Protein AF-0000000068498039 (afdb_homodimer)

pLDDT: mean 85.66, std 13.14, range [35.88, 98.31]

Sequence (578 aa):
MKKQFNKAYLYITPAIIGTLLFIVYPIIKTISLSFKSGSLLSSTFENVGLNNYTELLKNPEFIQTITNTAIYTFFMVTISISLAIVLAVWLNKNSIIHNLTQSIIFTPHVISLVSVAVLWLWIMEPQYGFLNWILSTLHLPTSKWLSSESSALMSLILIGIWKTLGYNILIVLSGLKSIPNYIYEASKLDNANKITNFFKVTLPLLSPTIFFLMITTTTASFQVFDEISIMTQGGPVGSTNMLSYYIYESGFIYYDIGQASAASMFLLAIVMIATYANFRLLSKKVHYQMKKQFNKAYLYITPAIIGTLLFIVYPIIKTISLSFKSGSLLSSTFENVGLNNYTELLKNPEFIQTITNTAIYTFFMVTISISLAIVLAVWLNKNSIIHNLTQSIIFTPHVISLVSVAVLWLWIMEPQYGFLNWILSTLHLPTSKWLSSESSALMSLILIGIWKTLGYNILIVLSGLKSIPNYIYEASKLDNANKITNFFKVTLPLLSPTIFFLMITTTTASFQVFDEISIMTQGGPVGSTNMLSYYIYESGFIYYDIGQASAASMFLLAIVMIATYANFRLLSKKVHYQ

InterPro domains:
  IPR000515 ABC transporter type 1, transmembrane domain MetI-like [PF00528] (81-284)
  IPR000515 ABC transporter type 1, transmembrane domain MetI-like [PS50928] (66-278)
  IPR000515 ABC transporter type 1, transmembrane domain MetI-like [cd06261] (66-270)
  IPR035906 MetI-like superfamily [G3DSA:1.10.3720.10] (47-287)
  IPR035906 MetI-like superfamily [SSF161098] (50-275)
  IPR051393 ABC transporter permease component [PTHR30193] (5-288)

Solvent-accessible surface area (backbone atoms only — not comparable to full-atom values): 29446 Å² total; per-residue (Å²): 133,78,77,68,78,57,65,66,53,63,67,42,40,61,57,47,47,49,49,44,53,69,51,48,44,54,52,51,48,41,56,54,38,18,27,23,40,38,32,84,83,45,93,60,69,46,79,48,51,64,48,41,51,54,51,44,76,69,30,66,68,50,52,45,14,51,50,38,30,50,54,46,27,52,50,42,40,53,49,32,50,52,50,14,48,57,50,19,64,68,42,68,50,97,43,71,68,35,51,52,49,54,56,58,48,32,46,48,52,62,45,39,65,55,51,48,44,60,44,48,53,49,34,42,28,56,87,80,8,56,54,35,51,52,28,48,75,70,70,39,83,67,55,47,31,56,75,24,56,87,35,17,42,57,43,51,40,50,53,50,33,57,33,44,30,24,55,46,19,52,51,42,37,54,40,55,67,68,51,62,65,65,60,55,52,54,42,51,72,68,68,50,50,73,67,53,42,37,68,70,44,51,50,60,72,31,41,65,52,52,46,51,48,51,44,55,44,41,51,50,42,58,40,49,37,64,67,34,64,72,69,42,64,18,26,40,93,50,42,38,21,26,53,36,46,49,28,38,42,28,39,70,69,66,32,31,35,9,51,17,30,29,48,39,51,51,50,41,52,50,46,51,52,52,43,49,50,52,46,62,68,40,54,69,62,57,65,74,107,130,79,77,68,79,58,66,66,54,65,68,42,42,60,58,48,47,49,48,43,54,69,49,48,46,53,52,51,47,42,55,54,39,17,26,23,40,37,33,82,84,44,92,59,71,46,80,48,52,64,47,41,52,53,51,44,75,68,30,67,69,50,52,45,12,51,49,38,30,50,52,47,26,52,50,42,41,53,48,32,49,51,51,12,51,57,51,19,64,68,41,69,50,98,45,71,69,35,51,52,49,55,54,58,47,32,46,47,53,64,44,37,66,55,52,47,43,61,44,48,54,49,35,42,28,56,86,81,8,56,54,34,51,53,28,48,75,69,71,40,82,66,56,48,30,57,74,24,58,87,34,17,41,58,43,51,41,51,52,51,34,57,34,44,30,25,54,46,19,50,51,42,36,54,39,56,67,66,51,60,63,66,60,56,53,54,40,50,71,68,67,52,50,72,67,55,41,37,67,69,45,52,50,59,72,30,42,64,51,51,46,51,49,51,43,53,44,42,51,49,43,58,40,48,38,64,67,36,64,73,70,41,64,20,25,38,94,50,42,38,21,25,53,36,44,51,28,38,41,28,38,74,69,67,30,31,34,10,54,15,28,28,49,38,51,51,51,41,50,50,45,49,51,52,43,50,49,52,47,61,66,40,54,69,60,56,65,75,108

Nearest PDB structures (foldseek):
  4jbw-assembly1_F  TM=8.824E-01  e=4.831E-11  Escherichia coli K-12
  2r6g-assembly1_F  TM=8.670E-01  e=1.132E-10  Escherichia coli K-12
  3puz-assembly1_F  TM=8.740E-01  e=1.482E-10  Escherichia coli K-12
  3puy-assembly1_F  TM=8.734E-01  e=1.482E-10  Escherichia coli K-12
  4jbw-assembly2_H  TM=8.534E-01  e=2.655E-10  Escherichia coli K-12

Structure (mmCIF, N/CA/C/O backbone):
data_AF-0000000068498039-model_v1
#
loop_
_entity.id
_entity.type
_entity.pdbx_description
1 polymer 'ABC-type transport system, sugar-family permease'
#
loop_
_atom_site.group_PDB
_atom_site.id
_atom_site.type_symbol
_atom_site.label_atom_id
_atom_site.label_alt_id
_atom_site.label_comp_id
_atom_site.label_asym_id
_atom_site.label_entity_id
_atom_site.label_seq_id
_atom_site.pdbx_PDB_ins_code
_atom_site.Cartn_x
_atom_site.Cartn_y
_atom_site.Cartn_z
_atom_site.occupancy
_atom_site.B_iso_or_equiv
_atom_site.auth_seq_id
_atom_site.auth_comp_id
_atom_site.auth_asym_id
_atom_site.auth_atom_id
_atom_site.pdbx_PDB_model_num
ATOM 1 N N . MET A 1 1 ? 29.156 41.594 -14.031 1 36.22 1 MET A N 1
ATOM 2 C CA . MET A 1 1 ? 28.531 40.844 -12.953 1 36.22 1 MET A CA 1
ATOM 3 C C . MET A 1 1 ? 28.453 39.344 -13.289 1 36.22 1 MET A C 1
ATOM 5 O O . MET A 1 1 ? 27.672 38.938 -14.148 1 36.22 1 MET A O 1
ATOM 9 N N . LYS A 1 2 ? 29.609 38.656 -13.312 1 39 2 LYS A N 1
ATOM 10 C CA . LYS A 1 2 ? 29.906 37.312 -13.75 1 39 2 LYS A CA 1
ATOM 11 C C . LYS A 1 2 ? 28.953 36.281 -13.109 1 39 2 LYS A C 1
ATOM 13 O O . LYS A 1 2 ? 28.875 36.188 -11.883 1 39 2 LYS A O 1
ATOM 18 N N . LYS A 1 3 ? 27.922 36.031 -13.688 1 42.59 3 LYS A N 1
ATOM 19 C CA . LYS A 1 3 ? 26.844 35.125 -13.266 1 42.59 3 LYS A CA 1
ATOM 20 C C . LYS A 1 3 ? 27.406 33.844 -12.672 1 42.59 3 LYS A C 1
ATOM 22 O O . LYS A 1 3 ? 28.078 33.094 -13.359 1 42.59 3 LYS A O 1
ATOM 27 N N . GLN A 1 4 ? 28.031 33.906 -11.406 1 42.03 4 GLN A N 1
ATOM 28 C CA . GLN A 1 4 ? 28.547 32.812 -10.609 1 42.03 4 GLN A CA 1
ATOM 29 C C . GLN A 1 4 ? 27.734 31.531 -10.828 1 42.03 4 GLN A C 1
ATOM 31 O O . GLN A 1 4 ? 26.516 31.531 -10.641 1 42.03 4 GLN A O 1
ATOM 36 N N . PHE A 1 5 ? 27.953 30.891 -11.828 1 45.91 5 PHE A N 1
ATOM 37 C CA . PHE A 1 5 ? 27.562 29.484 -11.977 1 45.91 5 PHE A CA 1
ATOM 38 C C . PHE A 1 5 ? 27.328 28.844 -10.609 1 45.91 5 PHE A C 1
ATOM 40 O O . PHE A 1 5 ? 28.266 28.65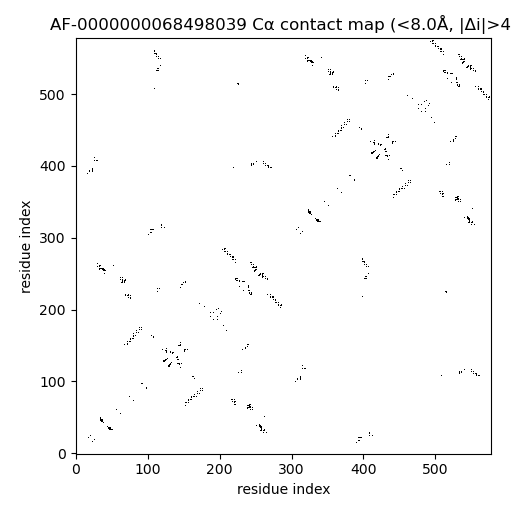6 -9.836 1 45.91 5 PHE A O 1
ATOM 47 N N . ASN A 1 6 ? 26.266 29.234 -9.797 1 49.06 6 ASN A N 1
ATOM 48 C CA . ASN A 1 6 ? 25.906 28.922 -8.422 1 49.06 6 ASN A CA 1
ATOM 49 C C . ASN A 1 6 ? 26.156 27.438 -8.102 1 49.06 6 ASN A C 1
ATOM 51 O O . ASN A 1 6 ? 25.672 26.562 -8.805 1 49.06 6 ASN A O 1
ATOM 55 N N . LYS A 1 7 ? 27.266 27.016 -7.527 1 52.88 7 LYS A N 1
ATOM 56 C CA . LYS A 1 7 ? 27.688 25.766 -6.902 1 52.88 7 LYS A CA 1
ATOM 57 C C . LYS A 1 7 ? 26.5 24.953 -6.41 1 52.88 7 LYS A C 1
ATOM 59 O O . LYS A 1 7 ? 26.609 23.75 -6.188 1 52.88 7 LYS A O 1
ATOM 64 N N . ALA A 1 8 ? 25.5 25.641 -6.172 1 53.41 8 ALA A N 1
ATOM 65 C CA . ALA A 1 8 ? 24.281 24.984 -5.727 1 53.41 8 ALA A CA 1
ATOM 66 C C . ALA A 1 8 ? 23.781 23.969 -6.766 1 53.41 8 ALA A C 1
ATOM 68 O O . ALA A 1 8 ? 23.281 22.906 -6.418 1 53.41 8 ALA A O 1
ATOM 69 N N . TYR A 1 9 ? 24.062 24.328 -8.062 1 55.19 9 TYR A N 1
ATOM 70 C CA . TYR A 1 9 ? 23.609 23.438 -9.125 1 55.19 9 TYR A CA 1
ATOM 71 C C . TYR A 1 9 ? 24.484 22.188 -9.211 1 55.19 9 TYR A C 1
ATOM 73 O O . TYR A 1 9 ? 24 21.125 -9.609 1 55.19 9 TYR A O 1
ATOM 81 N N . LEU A 1 10 ? 25.703 22.328 -8.938 1 56.12 10 LEU A N 1
ATOM 82 C CA . LEU A 1 10 ? 26.578 21.156 -8.969 1 56.12 10 LEU A CA 1
ATOM 83 C C . LEU A 1 10 ? 26.125 20.109 -7.941 1 56.12 10 LEU A C 1
ATOM 85 O O . LEU A 1 10 ? 26.25 18.906 -8.172 1 56.12 10 LEU A O 1
ATOM 89 N N . TYR A 1 11 ? 25.719 20.625 -6.77 1 55.56 11 TYR A N 1
ATOM 90 C CA . TYR A 1 11 ? 25.25 19.703 -5.742 1 55.56 11 TYR A CA 1
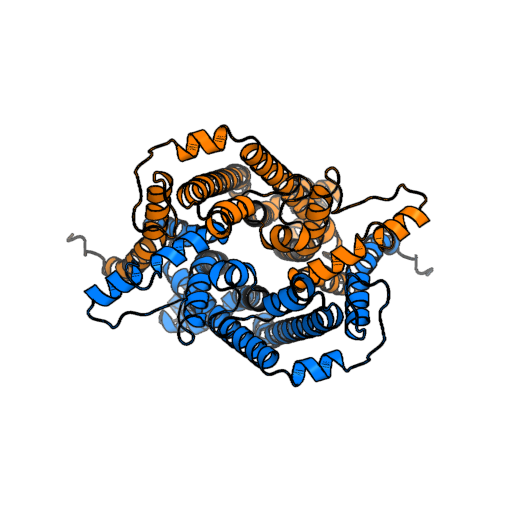ATOM 91 C C . TYR A 1 11 ? 23.922 19.062 -6.141 1 55.56 11 TYR A C 1
ATOM 93 O O . TYR A 1 11 ? 23.594 17.969 -5.695 1 55.56 11 TYR A O 1
ATOM 101 N N . ILE A 1 12 ? 23.328 19.734 -7.066 1 59.53 12 ILE A N 1
ATOM 102 C CA . ILE A 1 12 ? 21.984 19.328 -7.445 1 59.53 12 ILE A CA 1
ATOM 103 C C . ILE A 1 12 ? 22.062 18.25 -8.539 1 59.53 12 ILE A C 1
ATOM 105 O O . ILE A 1 12 ? 21.188 17.391 -8.625 1 59.53 12 ILE A O 1
ATOM 109 N N . THR A 1 13 ? 23.172 18.219 -9.25 1 60.16 13 THR A N 1
ATOM 110 C CA . THR A 1 13 ? 23.281 17.453 -10.477 1 60.16 13 THR A CA 1
ATOM 111 C C . THR A 1 13 ? 23.281 15.953 -10.172 1 60.16 13 THR A C 1
ATOM 113 O O . THR A 1 13 ? 22.562 15.18 -10.82 1 60.16 13 THR A O 1
ATOM 116 N N . PRO A 1 14 ? 24.031 15.578 -9.211 1 59.03 14 PRO A N 1
ATOM 117 C CA . PRO A 1 14 ? 24.016 14.133 -8.992 1 59.03 14 PRO A CA 1
ATOM 118 C C . PRO A 1 14 ? 22.641 13.609 -8.602 1 59.03 14 PRO A C 1
ATOM 120 O O . PRO A 1 14 ? 22.234 12.523 -9.031 1 59.03 14 PRO A O 1
ATOM 123 N N . ALA A 1 15 ? 22.047 14.445 -7.824 1 60.75 15 ALA A N 1
ATOM 124 C CA . ALA A 1 15 ? 20.719 14.023 -7.379 1 60.75 15 ALA A CA 1
ATOM 125 C C . ALA A 1 15 ? 19.734 14.008 -8.547 1 60.75 15 ALA A C 1
ATOM 127 O O . ALA A 1 15 ? 18.922 13.086 -8.672 1 60.75 15 ALA A O 1
ATOM 128 N N . ILE A 1 16 ? 19.906 14.938 -9.375 1 64.19 16 ILE A N 1
ATOM 129 C CA . ILE A 1 16 ? 19.031 15.047 -10.523 1 64.19 16 ILE A CA 1
ATOM 130 C C . ILE A 1 16 ? 19.328 13.922 -11.516 1 64.19 16 ILE A C 1
ATOM 132 O O . ILE A 1 16 ? 18.422 13.305 -12.062 1 64.19 16 ILE A O 1
ATOM 136 N N . ILE A 1 17 ? 20.578 13.672 -11.672 1 64.12 17 ILE A N 1
ATOM 137 C CA . ILE A 1 17 ? 20.969 12.617 -12.594 1 64.12 17 ILE A CA 1
ATOM 138 C C . ILE A 1 17 ? 20.5 11.266 -12.078 1 64.12 17 ILE A C 1
ATOM 140 O O . ILE A 1 17 ? 19.984 10.445 -12.852 1 64.12 17 ILE A O 1
ATOM 144 N N . GLY A 1 18 ? 20.734 11.148 -10.805 1 62.75 18 GLY A N 1
ATOM 145 C CA . GLY A 1 18 ? 20.281 9.898 -10.211 1 62.75 18 GLY A CA 1
ATOM 146 C C . GLY A 1 18 ? 18.781 9.688 -10.344 1 62.75 18 GLY A C 1
ATOM 147 O O . GLY A 1 18 ? 18.328 8.602 -10.719 1 62.75 18 GLY A O 1
ATOM 148 N N . THR A 1 19 ? 18.188 10.773 -10.109 1 63.47 19 THR A N 1
ATOM 149 C CA . THR A 1 19 ? 16.734 10.703 -10.203 1 63.47 19 THR A CA 1
ATOM 150 C C . THR A 1 19 ? 16.297 10.445 -11.641 1 63.47 19 THR A C 1
ATOM 152 O O . THR A 1 19 ? 15.461 9.578 -11.898 1 63.47 19 THR A O 1
ATOM 155 N N . LEU A 1 20 ? 16.891 11.141 -12.562 1 65.38 20 LEU A N 1
ATOM 156 C CA . LEU A 1 20 ? 16.516 11.016 -13.969 1 65.38 20 LEU A CA 1
ATOM 157 C C . LEU A 1 20 ? 16.875 9.641 -14.508 1 65.38 20 LEU A C 1
ATOM 159 O O . LEU A 1 20 ? 16.078 9.016 -15.211 1 65.38 20 LEU A O 1
ATOM 163 N N . LEU A 1 21 ? 18.016 9.195 -14.125 1 66.81 21 LEU A N 1
ATOM 164 C CA . LEU A 1 21 ? 18.516 7.938 -14.68 1 66.81 21 LEU A CA 1
ATOM 165 C C . LEU A 1 21 ? 17.719 6.754 -14.125 1 66.81 21 LEU A C 1
ATOM 167 O O . LEU A 1 21 ? 17.344 5.844 -14.867 1 66.81 21 LEU A O 1
ATOM 171 N N . PHE A 1 22 ? 17.438 6.898 -12.922 1 68.31 22 PHE A N 1
ATOM 172 C CA . PHE A 1 22 ? 16.875 5.707 -12.289 1 68.31 22 PHE A CA 1
ATOM 173 C C . PHE A 1 22 ? 15.359 5.738 -12.32 1 68.31 22 PHE A C 1
ATOM 175 O O . PHE A 1 22 ? 14.711 4.707 -12.133 1 68.31 22 PHE A O 1
ATOM 182 N N . ILE A 1 23 ? 14.859 6.871 -12.664 1 72.31 23 ILE A N 1
ATOM 183 C CA . ILE A 1 23 ? 13.406 6.957 -12.703 1 72.31 23 ILE A CA 1
ATOM 184 C C . ILE A 1 23 ? 12.938 7.059 -14.148 1 72.31 23 ILE A C 1
ATOM 186 O O . ILE A 1 23 ? 12.102 6.266 -14.594 1 72.31 23 ILE A O 1
ATOM 190 N N . VAL A 1 24 ? 13.617 7.906 -14.93 1 72.56 24 VAL A N 1
ATOM 191 C CA . VAL A 1 24 ? 13.133 8.234 -16.266 1 72.56 24 VAL A CA 1
ATOM 192 C C . VAL A 1 24 ? 13.516 7.125 -17.234 1 72.56 24 VAL A C 1
ATOM 194 O O . VAL A 1 24 ? 12.695 6.711 -18.062 1 72.56 24 VAL A O 1
ATOM 197 N N . TYR A 1 25 ? 14.625 6.582 -17.094 1 74.44 25 TYR A N 1
ATOM 198 C CA . TYR A 1 25 ? 15.109 5.609 -18.062 1 74.44 25 TYR A CA 1
ATOM 199 C C . TYR A 1 25 ? 14.266 4.344 -18.031 1 74.44 25 TYR A C 1
ATOM 201 O O . TYR A 1 25 ? 13.82 3.871 -19.094 1 74.44 25 TYR A O 1
ATOM 209 N N . PRO A 1 26 ? 14.039 3.824 -16.859 1 71.31 26 PRO A N 1
ATOM 210 C CA . PRO A 1 26 ? 13.203 2.621 -16.828 1 71.31 26 PRO A CA 1
ATOM 211 C C . PRO A 1 26 ? 11.82 2.848 -17.453 1 71.31 26 PRO A C 1
ATOM 213 O O . PRO A 1 26 ? 11.289 1.96 -18.109 1 71.31 26 PRO A O 1
ATOM 216 N N . ILE A 1 27 ? 11.336 3.967 -17.25 1 74.5 27 ILE A N 1
ATOM 217 C CA . ILE A 1 27 ? 10.016 4.297 -17.766 1 74.5 27 ILE A CA 1
ATOM 218 C C . ILE A 1 27 ? 10.07 4.391 -19.297 1 74.5 27 ILE A C 1
ATOM 220 O O . ILE A 1 27 ? 9.195 3.867 -19.984 1 74.5 27 ILE A O 1
ATOM 224 N N . ILE A 1 28 ? 11.109 4.957 -19.766 1 77.38 28 ILE A N 1
ATOM 225 C CA . ILE A 1 28 ? 11.289 5.098 -21.219 1 77.38 28 ILE A CA 1
ATOM 226 C C . ILE A 1 28 ? 11.43 3.717 -21.859 1 77.38 28 ILE A C 1
ATOM 228 O O . ILE A 1 28 ? 10.883 3.469 -22.922 1 77.38 28 ILE A O 1
ATOM 232 N N . LYS A 1 29 ? 12.086 2.875 -21.219 1 75.62 29 LYS A N 1
ATOM 233 C CA . LYS A 1 29 ? 12.266 1.528 -21.75 1 75.62 29 LYS A CA 1
ATOM 234 C C . LYS A 1 29 ? 10.938 0.773 -21.797 1 75.62 29 LYS A C 1
ATOM 236 O O . LYS A 1 29 ? 10.672 0.042 -22.766 1 75.62 29 LYS A O 1
ATOM 241 N N . THR A 1 30 ? 10.234 0.922 -20.766 1 75.62 30 THR A N 1
ATOM 242 C CA . THR A 1 30 ? 8.914 0.29 -20.781 1 75.62 30 THR A CA 1
ATOM 243 C C . THR A 1 30 ? 8.062 0.833 -21.922 1 75.62 30 THR A C 1
ATOM 245 O O . THR A 1 30 ? 7.332 0.082 -22.578 1 75.62 30 THR A O 1
ATOM 248 N N . ILE A 1 31 ? 8.18 2.062 -22.109 1 78.75 31 ILE A N 1
ATOM 249 C CA . ILE A 1 31 ? 7.492 2.67 -23.25 1 78.75 31 ILE A CA 1
ATOM 250 C C . ILE A 1 31 ? 7.977 2.035 -24.547 1 78.75 31 ILE A C 1
ATOM 252 O O . ILE A 1 31 ? 7.172 1.671 -25.406 1 78.75 31 ILE A O 1
ATOM 256 N N . SER A 1 32 ? 9.234 1.836 -24.641 1 80.12 32 SER A N 1
ATOM 257 C CA . SER A 1 32 ? 9.812 1.237 -25.844 1 80.12 32 SER A CA 1
ATOM 258 C C . SER A 1 32 ? 9.344 -0.202 -26.031 1 80.12 32 SER A C 1
ATOM 260 O O . SER A 1 32 ? 9.023 -0.622 -27.141 1 80.12 32 SER A O 1
ATOM 262 N N . LEU A 1 33 ? 9.266 -0.946 -24.969 1 78.62 33 LEU A N 1
ATOM 263 C CA . LEU A 1 33 ? 8.859 -2.346 -25.016 1 78.62 33 LEU A CA 1
ATOM 264 C C . LEU A 1 33 ? 7.383 -2.467 -25.391 1 78.62 33 LEU A C 1
ATOM 266 O O . LEU A 1 33 ? 6.965 -3.469 -25.969 1 78.62 33 LEU A O 1
ATOM 270 N N . SER A 1 34 ? 6.633 -1.474 -25.062 1 82.25 34 SER A N 1
ATOM 271 C CA . SER A 1 34 ? 5.203 -1.493 -25.375 1 82.25 34 SER A CA 1
ATOM 272 C C . SER A 1 34 ? 4.961 -1.476 -26.875 1 82.25 34 SER A C 1
ATOM 274 O O . SER A 1 34 ? 3.875 -1.826 -27.344 1 82.25 34 SER A O 1
ATOM 276 N N . PHE A 1 35 ? 5.984 -1.104 -27.547 1 84.81 35 PHE A N 1
ATOM 277 C CA . PHE A 1 35 ? 5.867 -1.068 -29 1 84.81 35 PHE A CA 1
ATOM 278 C C . PHE A 1 35 ? 6.52 -2.297 -29.625 1 84.81 35 PHE A C 1
ATOM 280 O O . PHE A 1 35 ? 6.652 -2.381 -30.859 1 84.81 35 PHE A O 1
ATOM 287 N N . LYS A 1 36 ? 6.934 -3.184 -28.781 1 79.94 36 LYS A N 1
ATOM 288 C CA . LYS A 1 36 ? 7.609 -4.387 -29.266 1 79.94 36 LYS A CA 1
ATOM 289 C C . LYS A 1 36 ? 6.824 -5.641 -28.891 1 79.94 36 LYS A C 1
ATOM 291 O O . LYS A 1 36 ? 5.926 -5.59 -28.047 1 79.94 36 LYS A O 1
ATOM 296 N N . SER A 1 37 ? 6.973 -6.625 -29.812 1 73.38 37 SER A N 1
ATOM 297 C CA . SER A 1 37 ? 6.41 -7.934 -29.5 1 73.38 37 SER A CA 1
ATOM 298 C C . SER A 1 37 ? 7.504 -8.922 -29.109 1 73.38 37 SER A C 1
ATOM 300 O O . SER A 1 37 ? 8.633 -8.836 -29.594 1 73.38 37 SER A O 1
ATOM 302 N N . GLY A 1 38 ? 7.305 -9.648 -28.078 1 68.62 38 GLY A N 1
ATOM 303 C CA . GLY A 1 38 ? 8.281 -10.664 -27.703 1 68.62 38 GLY A CA 1
ATOM 304 C C . GLY A 1 38 ? 8.102 -11.172 -26.281 1 68.62 38 GLY A C 1
ATOM 305 O O . GLY A 1 38 ? 7.188 -10.742 -25.578 1 68.62 38 GLY A O 1
ATOM 306 N N . SER A 1 39 ? 8.836 -12.32 -26.031 1 65.88 39 SER A N 1
ATOM 307 C CA . SER A 1 39 ? 8.812 -12.992 -24.734 1 65.88 39 SER A CA 1
ATOM 308 C C . SER A 1 39 ? 10.023 -12.625 -23.891 1 65.88 39 SER A C 1
ATOM 310 O O . SER A 1 39 ? 11.094 -12.32 -24.422 1 65.88 39 SER A O 1
ATOM 312 N N . LEU A 1 40 ? 9.812 -12.258 -22.609 1 61.19 40 LEU A N 1
ATOM 313 C CA . LEU A 1 40 ? 10.906 -12.031 -21.688 1 61.19 40 LEU A CA 1
ATOM 314 C C . LEU A 1 40 ? 11.984 -13.109 -21.828 1 61.19 40 LEU A C 1
ATOM 316 O O . LEU A 1 40 ? 13.148 -12.883 -21.5 1 61.19 40 LEU A O 1
ATOM 320 N N . LEU A 1 41 ? 11.484 -14.133 -22.406 1 55.34 41 LEU A N 1
ATOM 321 C CA . LEU A 1 41 ? 12.367 -15.289 -22.531 1 55.34 41 LEU A CA 1
ATOM 322 C C . LEU A 1 41 ? 13.141 -15.25 -23.844 1 55.34 41 LEU A C 1
ATOM 324 O O . LEU A 1 41 ? 14.117 -15.984 -24.016 1 55.34 41 LEU A O 1
ATOM 328 N N . SER A 1 42 ? 12.586 -14.406 -24.625 1 59.81 42 SER A N 1
ATOM 329 C CA . SER A 1 42 ? 13.25 -14.422 -25.922 1 59.81 42 SER A CA 1
ATOM 330 C C . SER A 1 42 ? 14.172 -13.219 -26.078 1 59.81 42 SER A C 1
ATOM 332 O O . SER A 1 42 ? 13.922 -12.156 -25.5 1 59.81 42 SER A O 1
ATOM 334 N N . SER A 1 43 ? 15.273 -13.375 -26.641 1 60.47 43 SER A N 1
ATOM 335 C CA . SER A 1 43 ? 16.297 -12.375 -26.891 1 60.47 43 SER A CA 1
ATOM 336 C C . SER A 1 43 ? 15.898 -11.461 -28.047 1 60.47 43 SER A C 1
ATOM 338 O O . SER A 1 43 ? 16.5 -10.398 -28.234 1 60.47 43 SER A O 1
ATOM 340 N N . THR A 1 44 ? 14.836 -11.836 -28.688 1 66.81 44 THR A N 1
ATOM 341 C CA . THR A 1 44 ? 14.555 -11.023 -29.859 1 66.81 44 THR A CA 1
ATOM 342 C C . THR A 1 44 ? 13.188 -10.367 -29.75 1 66.81 44 THR A C 1
ATOM 344 O O . THR A 1 44 ? 12.195 -11.031 -29.453 1 66.81 44 THR A O 1
ATOM 347 N N . PHE A 1 45 ? 13.281 -9.047 -29.812 1 73.25 45 PHE A N 1
ATOM 348 C CA . PHE A 1 45 ? 12.047 -8.273 -29.812 1 73.25 45 PHE A CA 1
ATOM 349 C C . PHE A 1 45 ? 11.75 -7.715 -31.188 1 73.25 45 PHE A C 1
ATOM 351 O O . PHE A 1 45 ? 12.664 -7.309 -31.906 1 73.25 45 PHE A O 1
ATOM 358 N N . GLU A 1 46 ? 10.508 -8.031 -31.766 1 79.12 46 GLU A N 1
ATOM 359 C CA . GLU A 1 46 ? 10.062 -7.441 -33.031 1 79.12 46 GLU A CA 1
ATOM 360 C C . GLU A 1 46 ? 9.266 -6.16 -32.781 1 79.12 46 GLU A C 1
ATOM 362 O O . GLU A 1 46 ? 8.484 -6.078 -31.828 1 79.12 46 GLU A O 1
ATOM 367 N N . ASN A 1 47 ? 9.594 -5.172 -33.594 1 82.56 47 ASN A N 1
ATOM 368 C CA . ASN A 1 47 ? 8.836 -3.932 -33.531 1 82.56 47 ASN A CA 1
ATOM 369 C C . ASN A 1 47 ? 7.438 -4.09 -34.125 1 82.56 47 ASN A C 1
ATOM 371 O O . ASN A 1 47 ? 7.301 -4.457 -35.281 1 82.56 47 ASN A O 1
ATOM 375 N N . VAL A 1 48 ? 6.453 -3.943 -33.344 1 84.31 48 VAL A N 1
ATOM 376 C CA . VAL A 1 48 ? 5.09 -4.148 -33.812 1 84.31 48 VAL A CA 1
ATOM 377 C C . VAL A 1 48 ? 4.316 -2.832 -33.781 1 84.31 48 VAL A C 1
ATOM 379 O O . VAL A 1 48 ? 3.107 -2.805 -34 1 84.31 48 VAL A O 1
ATOM 382 N N . GLY A 1 49 ? 5.012 -1.751 -33.5 1 85.19 49 GLY A N 1
ATOM 383 C CA . GLY A 1 49 ? 4.367 -0.448 -33.406 1 85.19 49 GLY A CA 1
ATOM 384 C C . GLY A 1 49 ? 3.234 -0.392 -32.406 1 85.19 49 GLY A C 1
ATOM 385 O O . GLY A 1 49 ? 3.41 -0.763 -31.25 1 85.19 49 GLY A O 1
ATOM 386 N N . LEU A 1 50 ? 2.029 0.008 -33.031 1 89.19 50 LEU A N 1
ATOM 387 C CA . LEU A 1 50 ? 0.896 0.222 -32.125 1 89.19 50 LEU A CA 1
ATOM 388 C C . LEU A 1 50 ? 0.01 -1.018 -32.062 1 89.19 50 LEU A C 1
ATOM 390 O O . LEU A 1 50 ? -1.076 -0.981 -31.484 1 89.19 50 LEU A O 1
ATOM 394 N N . ASN A 1 51 ? 0.446 -2.1 -32.562 1 89.12 51 ASN A N 1
ATOM 395 C CA . ASN A 1 51 ? -0.358 -3.314 -32.625 1 89.12 51 ASN A CA 1
ATOM 396 C C . ASN A 1 51 ? -0.74 -3.83 -31.25 1 89.12 51 ASN A C 1
ATOM 398 O O . ASN A 1 51 ? -1.86 -4.301 -31.047 1 89.12 51 ASN A O 1
ATOM 402 N N . ASN A 1 52 ? 0.206 -3.744 -30.328 1 90.31 52 ASN A N 1
ATOM 403 C CA . ASN A 1 52 ? -0.104 -4.168 -28.969 1 90.31 52 ASN A CA 1
ATOM 404 C C . ASN A 1 52 ? -1.268 -3.371 -28.391 1 90.31 52 ASN A C 1
ATOM 406 O O . ASN A 1 52 ? -2.129 -3.932 -27.703 1 90.31 52 ASN A O 1
ATOM 410 N N . TYR A 1 53 ? -1.276 -2.178 -28.766 1 91.81 53 TYR A N 1
ATOM 411 C CA . TYR A 1 53 ? -2.316 -1.3 -28.25 1 91.81 53 TYR A CA 1
ATOM 412 C C . TYR A 1 53 ? -3.656 -1.585 -28.906 1 91.81 53 TYR A C 1
ATOM 414 O O . TYR A 1 53 ? -4.691 -1.648 -28.234 1 91.81 53 TYR A O 1
ATOM 422 N N . THR A 1 54 ? -3.623 -1.765 -30.141 1 92.19 54 THR A N 1
ATOM 423 C CA . THR A 1 54 ? -4.852 -2.055 -30.875 1 92.19 54 THR A CA 1
ATOM 424 C C . THR A 1 54 ? -5.422 -3.406 -30.453 1 92.19 54 THR A C 1
ATOM 426 O O . THR A 1 54 ? -6.641 -3.557 -30.328 1 92.19 54 THR A O 1
ATOM 429 N N . GLU A 1 55 ? -4.598 -4.324 -30.266 1 92.56 55 GLU A N 1
ATOM 430 C CA . GLU A 1 55 ? -5.027 -5.652 -29.844 1 92.56 55 GLU A CA 1
ATOM 431 C C . GLU A 1 55 ? -5.66 -5.598 -28.453 1 92.56 55 GLU A C 1
ATOM 433 O O . GLU A 1 55 ? -6.656 -6.277 -28.188 1 92.56 55 GLU A O 1
ATOM 438 N N . LEU A 1 56 ? -5.055 -4.859 -27.625 1 94 56 LEU A N 1
ATOM 439 C CA . LEU A 1 56 ? -5.605 -4.707 -26.281 1 94 56 LEU A CA 1
ATOM 440 C C . LEU A 1 56 ? -7.004 -4.098 -26.328 1 94 56 LEU A C 1
ATOM 442 O O . LEU A 1 56 ? -7.926 -4.594 -25.672 1 94 56 LEU A O 1
ATOM 446 N N . LEU A 1 57 ? -7.191 -3.039 -27.156 1 94.38 57 LEU A N 1
ATOM 447 C CA . LEU A 1 57 ? -8.453 -2.311 -27.203 1 94.38 57 LEU A CA 1
ATOM 448 C C . LEU A 1 57 ? -9.539 -3.145 -27.859 1 94.38 57 LEU A C 1
ATOM 450 O O . LEU A 1 57 ? -10.734 -2.908 -27.656 1 94.38 57 LEU A O 1
ATOM 454 N N . LYS A 1 58 ? -9.172 -4.16 -28.594 1 94.94 58 LYS A N 1
ATOM 455 C CA . LYS A 1 58 ? -10.117 -5.043 -29.266 1 94.94 58 LYS A CA 1
ATOM 456 C C . LYS A 1 58 ? -10.406 -6.285 -28.422 1 94.94 58 LYS A C 1
ATOM 458 O O . LYS A 1 58 ? -11.328 -7.043 -28.719 1 94.94 58 LYS A O 1
ATOM 463 N N . ASN A 1 59 ? -9.68 -6.508 -27.422 1 95.38 59 ASN A N 1
ATOM 464 C CA . ASN A 1 59 ? -9.828 -7.664 -26.547 1 95.38 59 ASN A CA 1
ATOM 465 C C . ASN A 1 59 ? -10.898 -7.434 -25.484 1 95.38 59 ASN A C 1
ATOM 467 O O . ASN A 1 59 ? -10.719 -6.613 -24.578 1 95.38 59 ASN A O 1
ATOM 471 N N . PRO A 1 60 ? -11.961 -8.203 -25.547 1 95.75 60 PRO A N 1
ATOM 472 C CA . PRO A 1 60 ? -13.039 -8.016 -24.594 1 95.75 60 PRO A CA 1
ATOM 473 C C . PRO A 1 60 ? -12.594 -8.25 -23.141 1 95.75 60 PRO A C 1
ATOM 475 O O . PRO A 1 60 ? -13.109 -7.617 -22.219 1 95.75 60 PRO A O 1
ATOM 478 N N . GLU A 1 61 ? -11.703 -9.102 -22.953 1 95.56 61 GLU A N 1
ATOM 479 C CA . GLU A 1 61 ? -11.188 -9.359 -21.609 1 95.56 61 GLU A CA 1
ATOM 480 C C . GLU A 1 61 ? -10.469 -8.141 -21.047 1 95.56 61 GLU A C 1
ATOM 482 O O . GLU A 1 61 ? -10.586 -7.828 -19.859 1 95.56 61 GLU A O 1
ATOM 487 N N . PHE A 1 62 ? -9.766 -7.531 -21.953 1 96.69 62 PHE A N 1
ATOM 488 C CA . PHE A 1 62 ? -9.047 -6.336 -21.531 1 96.69 62 PHE A CA 1
ATOM 489 C C . PHE A 1 62 ? -10.016 -5.207 -21.203 1 96.69 62 PHE A C 1
ATOM 491 O O . PHE A 1 62 ? -9.844 -4.512 -20.203 1 96.69 62 PHE A O 1
ATOM 498 N N . ILE A 1 63 ? -11.008 -5.047 -21.969 1 96.31 63 ILE A N 1
ATOM 499 C CA . ILE A 1 63 ? -12 -4.012 -21.734 1 96.31 63 ILE A CA 1
ATOM 500 C C . ILE A 1 63 ? -12.727 -4.281 -20.406 1 96.31 63 ILE A C 1
ATOM 502 O O . ILE A 1 63 ? -13.008 -3.352 -19.641 1 96.31 63 ILE A O 1
ATOM 506 N N . GLN A 1 64 ? -13.023 -5.512 -20.156 1 96.75 64 GLN A N 1
ATOM 507 C CA . GLN A 1 64 ? -13.648 -5.875 -18.891 1 96.75 64 GLN A CA 1
ATOM 508 C C . GLN A 1 64 ? -12.742 -5.535 -17.719 1 96.75 64 GLN A C 1
ATOM 510 O O . GLN A 1 64 ? -13.211 -5.078 -16.672 1 96.75 64 GLN A O 1
ATOM 515 N N . THR A 1 65 ? -11.484 -5.793 -17.875 1 97.06 65 THR A N 1
ATOM 516 C CA . THR A 1 65 ? -10.508 -5.5 -16.828 1 97.06 65 THR A CA 1
ATOM 517 C C . THR A 1 65 ? -10.469 -4.004 -16.531 1 97.06 65 THR A C 1
ATOM 519 O O . THR A 1 65 ? -10.367 -3.6 -15.367 1 97.06 65 THR A O 1
ATOM 522 N N . ILE A 1 66 ? -10.547 -3.201 -17.562 1 96.56 66 ILE A N 1
ATOM 523 C CA . ILE A 1 66 ? -10.586 -1.753 -17.406 1 96.56 66 ILE A CA 1
ATOM 524 C C . ILE A 1 66 ? -11.852 -1.352 -16.641 1 96.56 66 ILE A C 1
ATOM 526 O O . ILE A 1 66 ? -11.797 -0.532 -15.727 1 96.56 66 ILE A O 1
ATOM 530 N N . THR A 1 67 ? -12.93 -1.914 -17.031 1 97 67 THR A N 1
ATOM 531 C CA . THR A 1 67 ? -14.219 -1.612 -16.406 1 97 67 THR A CA 1
ATOM 532 C C . THR A 1 67 ? -14.211 -2.027 -14.938 1 97 67 THR A C 1
ATOM 534 O O . THR A 1 67 ? -14.641 -1.263 -14.07 1 97 67 THR A O 1
ATOM 537 N N . ASN A 1 68 ? -13.758 -3.264 -14.648 1 98.06 68 ASN A N 1
ATOM 538 C CA . ASN A 1 68 ? -13.641 -3.729 -13.273 1 98.06 68 ASN A CA 1
ATOM 539 C C . ASN A 1 68 ? -12.789 -2.777 -12.43 1 98.06 68 ASN A C 1
ATOM 541 O O . ASN A 1 68 ? -13.156 -2.449 -11.305 1 98.06 68 ASN A O 1
ATOM 545 N N . THR A 1 69 ? -11.695 -2.348 -13.016 1 97.81 69 THR A N 1
ATOM 546 C CA . THR A 1 69 ? -10.773 -1.461 -12.32 1 97.81 69 THR A CA 1
ATOM 547 C C . THR A 1 69 ? -11.43 -0.116 -12.023 1 97.81 69 THR A C 1
ATOM 549 O O . THR A 1 69 ? -11.273 0.428 -10.93 1 97.81 69 THR A O 1
ATOM 552 N N . ALA A 1 70 ? -12.141 0.394 -12.961 1 97.06 70 ALA A N 1
ATOM 553 C CA . ALA A 1 70 ? -12.836 1.67 -12.797 1 97.06 70 ALA A CA 1
ATOM 554 C C . ALA A 1 70 ? -13.914 1.571 -11.719 1 97.06 70 ALA A C 1
ATOM 556 O O . ALA A 1 70 ? -14.047 2.469 -10.883 1 97.06 70 ALA A O 1
ATOM 557 N N . ILE A 1 71 ? -14.68 0.516 -11.75 1 98 71 ILE A N 1
ATOM 558 C CA . ILE A 1 71 ? -15.75 0.31 -10.781 1 98 71 ILE A CA 1
ATOM 559 C C . ILE A 1 71 ? -15.148 0.169 -9.383 1 98 71 ILE A C 1
ATOM 561 O O . ILE A 1 71 ? -15.602 0.818 -8.438 1 98 71 ILE A O 1
ATOM 565 N N . TYR A 1 72 ? -14.156 -0.662 -9.289 1 98.25 72 TYR A N 1
ATOM 566 C CA . TYR A 1 72 ? -13.469 -0.849 -8.016 1 98.25 72 TYR A CA 1
ATOM 567 C C . TYR A 1 72 ? -12.977 0.483 -7.465 1 98.25 72 TYR A C 1
ATOM 569 O O . TYR A 1 72 ? -13.234 0.816 -6.305 1 98.25 72 TYR A O 1
ATOM 577 N N . THR A 1 73 ? -12.305 1.227 -8.289 1 97.81 73 THR A N 1
ATOM 578 C CA . THR A 1 73 ? -11.703 2.488 -7.871 1 97.81 73 THR A CA 1
ATOM 579 C C . THR A 1 73 ? -12.773 3.488 -7.453 1 97.81 73 THR A C 1
ATOM 581 O O . THR A 1 73 ? -12.648 4.152 -6.422 1 97.81 73 THR A O 1
ATOM 584 N N . PHE A 1 74 ? -13.781 3.58 -8.242 1 97.31 74 PHE A N 1
ATOM 585 C CA . PHE A 1 74 ? -14.859 4.52 -7.961 1 97.31 74 PHE A CA 1
ATOM 586 C C . PHE A 1 74 ? -15.453 4.254 -6.582 1 97.31 74 PHE A C 1
ATOM 588 O O . PHE A 1 74 ? -15.586 5.172 -5.77 1 97.31 74 PHE A O 1
ATOM 595 N N . PHE A 1 75 ? -15.781 3.047 -6.293 1 98 75 PHE A N 1
ATOM 596 C CA . PHE A 1 75 ? -16.438 2.719 -5.035 1 98 75 PHE A CA 1
ATOM 597 C C . PHE A 1 75 ? -15.453 2.789 -3.873 1 98 75 PHE A C 1
ATOM 599 O O . PHE A 1 75 ? -15.805 3.246 -2.783 1 98 75 PHE A O 1
ATOM 606 N N . MET A 1 76 ? -14.242 2.33 -4.109 1 97.56 76 MET A N 1
ATOM 607 C CA . MET A 1 76 ? -13.219 2.412 -3.062 1 97.56 76 MET A CA 1
ATOM 608 C C . MET A 1 76 ? -13.016 3.855 -2.621 1 97.56 76 MET A C 1
ATOM 610 O O . MET A 1 76 ? -13.023 4.152 -1.424 1 97.56 76 MET A O 1
ATOM 614 N N . VAL A 1 77 ? -12.82 4.691 -3.57 1 96.81 77 VAL A N 1
ATOM 615 C CA . VAL A 1 77 ? -12.508 6.082 -3.273 1 96.81 77 VAL A CA 1
ATOM 616 C C . VAL A 1 77 ? -13.711 6.77 -2.643 1 96.81 77 VAL A C 1
ATOM 618 O O . VAL A 1 77 ? -13.602 7.387 -1.58 1 96.81 77 VAL A O 1
ATOM 621 N N . THR A 1 78 ? -14.867 6.621 -3.225 1 97.12 78 THR A N 1
ATOM 622 C CA . THR A 1 78 ? -16.078 7.324 -2.789 1 97.12 78 THR A CA 1
ATOM 623 C C . THR A 1 78 ? -16.516 6.84 -1.412 1 97.12 78 THR A C 1
ATOM 625 O O . THR A 1 78 ? -16.719 7.645 -0.503 1 97.12 78 THR A O 1
ATOM 628 N N . ILE A 1 79 ? -16.547 5.582 -1.233 1 97.56 79 ILE A N 1
ATOM 629 C CA . ILE A 1 79 ? -17.109 5.043 -0.001 1 97.56 79 ILE A CA 1
ATOM 630 C C . ILE A 1 79 ? -16.078 5.141 1.124 1 97.56 79 ILE A C 1
ATOM 632 O O . ILE A 1 79 ? -16.406 5.559 2.238 1 97.56 79 ILE A O 1
ATOM 636 N N . SER A 1 80 ? -14.828 4.789 0.888 1 97.25 80 SER A N 1
ATOM 637 C CA . SER A 1 80 ? -13.828 4.777 1.948 1 97.25 80 SER A CA 1
ATOM 638 C C . SER A 1 80 ? -13.586 6.184 2.492 1 97.25 80 SER A C 1
ATOM 640 O O . SER A 1 80 ? -13.484 6.375 3.705 1 97.25 80 SER A O 1
ATOM 642 N N . ILE A 1 81 ? -13.539 7.168 1.604 1 96.94 81 ILE A N 1
ATOM 643 C CA . ILE A 1 81 ? -13.258 8.531 2.029 1 96.94 81 ILE A CA 1
ATOM 644 C C . ILE A 1 81 ? -14.492 9.133 2.699 1 96.94 81 ILE A C 1
ATOM 646 O O . ILE A 1 81 ? -14.383 9.766 3.754 1 96.94 81 ILE A O 1
ATOM 650 N N . SER A 1 82 ? -15.672 8.945 2.115 1 97.25 82 SER A N 1
ATOM 651 C CA . SER A 1 82 ? -16.891 9.461 2.709 1 97.25 82 SER A CA 1
ATOM 652 C C . SER A 1 82 ? -17.125 8.883 4.098 1 97.25 82 SER A C 1
ATOM 654 O O . SER A 1 82 ? -17.438 9.617 5.039 1 97.25 82 SER A O 1
ATOM 656 N N . LEU A 1 83 ? -16.953 7.609 4.199 1 95.19 83 LEU A N 1
ATOM 657 C CA . LEU A 1 83 ? -17.125 6.965 5.496 1 95.19 83 LEU A CA 1
ATOM 658 C C . LEU A 1 83 ? -16.078 7.457 6.492 1 95.19 83 LEU A C 1
ATOM 660 O O . LEU A 1 83 ? -16.375 7.621 7.68 1 95.19 83 LEU A O 1
ATOM 664 N N . ALA A 1 84 ? -14.883 7.617 6.004 1 96.44 84 ALA A N 1
ATOM 665 C CA . ALA A 1 84 ? -13.812 8.094 6.879 1 96.44 84 ALA A CA 1
ATOM 666 C C . ALA A 1 84 ? -14.133 9.469 7.441 1 96.44 84 ALA A C 1
ATOM 668 O O . ALA A 1 84 ? -13.914 9.734 8.625 1 96.44 84 ALA A O 1
ATOM 669 N N . ILE A 1 85 ? -14.656 10.367 6.613 1 96.44 85 ILE A N 1
ATOM 670 C CA . ILE A 1 85 ? -14.984 11.727 7.039 1 96.44 85 ILE A CA 1
ATOM 671 C C . ILE A 1 85 ? -16.078 11.68 8.102 1 96.44 85 ILE A C 1
ATOM 673 O O . ILE A 1 85 ? -15.953 12.297 9.164 1 96.44 85 ILE A O 1
ATOM 677 N N . VAL A 1 86 ? -17.109 10.914 7.832 1 93.5 86 VAL A N 1
ATOM 678 C CA . VAL A 1 86 ? -18.25 10.82 8.742 1 93.5 86 VAL A CA 1
ATOM 679 C C . VAL A 1 86 ? -17.797 10.25 10.078 1 93.5 86 VAL A C 1
ATOM 681 O O . VAL A 1 86 ? -18.109 10.812 11.141 1 93.5 86 VAL A O 1
ATOM 684 N N . LEU A 1 87 ? -17.016 9.219 10.062 1 91.88 87 LEU A N 1
ATOM 685 C CA . LEU A 1 87 ? -16.609 8.547 11.289 1 91.88 87 LEU A CA 1
ATOM 686 C C . LEU A 1 87 ? -15.57 9.383 12.039 1 91.88 87 LEU A C 1
ATOM 688 O O . LEU A 1 87 ? -15.539 9.375 13.273 1 91.88 87 LEU A O 1
ATOM 692 N N . ALA A 1 88 ? -14.75 10.039 11.273 1 94.06 88 ALA A N 1
ATOM 693 C CA . ALA A 1 88 ? -13.75 10.891 11.922 1 94.06 88 ALA A CA 1
ATOM 694 C C . ALA A 1 88 ? -14.406 12.023 12.703 1 94.06 88 ALA A C 1
ATOM 696 O O . ALA A 1 88 ? -13.969 12.359 13.805 1 94.06 88 ALA A O 1
ATOM 697 N N . VAL A 1 89 ? -15.414 12.672 12.148 1 91.81 89 VAL A N 1
ATOM 698 C CA . VAL A 1 89 ? -16.125 13.758 12.82 1 91.81 89 VAL A CA 1
ATOM 699 C C . VAL A 1 89 ? -16.766 13.242 14.109 1 91.81 89 VAL A C 1
ATOM 701 O O . VAL A 1 89 ? -16.75 13.93 15.125 1 91.81 89 VAL A O 1
ATOM 704 N N . TRP A 1 90 ? -17.203 12.047 13.953 1 87.94 90 TRP A N 1
ATOM 705 C CA . TRP A 1 90 ? -17.812 11.43 15.117 1 87.94 90 TRP A CA 1
ATOM 706 C C . TRP A 1 90 ? -16.766 11.109 16.172 1 87.94 90 TRP A C 1
ATOM 708 O O . TRP A 1 90 ? -17.016 11.242 17.375 1 87.94 90 TRP A O 1
ATOM 718 N N . LEU A 1 91 ? -15.656 10.742 15.805 1 89.69 91 LEU A N 1
ATOM 719 C CA . LEU A 1 91 ? -14.617 10.258 16.703 1 89.69 91 LEU A CA 1
ATOM 720 C C . LEU A 1 91 ? -13.75 11.406 17.203 1 89.69 91 LEU A C 1
ATOM 722 O O . LEU A 1 91 ? -12.898 11.211 18.078 1 89.69 91 LEU A O 1
ATOM 726 N N . ASN A 1 92 ? -14.07 12.508 16.641 1 89.56 92 ASN A N 1
ATOM 727 C CA . ASN A 1 92 ? -13.25 13.664 16.984 1 89.56 92 ASN A CA 1
ATOM 728 C C . ASN A 1 92 ? -13.609 14.211 18.375 1 89.56 92 ASN A C 1
ATOM 730 O O . ASN A 1 92 ? -14.008 15.367 18.5 1 89.56 92 ASN A O 1
ATOM 734 N N . LYS A 1 93 ? -13.594 13.43 19.359 1 86.38 93 LYS A N 1
ATOM 735 C CA . LYS A 1 93 ? -13.82 13.797 20.75 1 86.38 93 LYS A CA 1
ATOM 736 C C . LYS A 1 93 ? -12.727 13.227 21.656 1 86.38 93 LYS A C 1
ATOM 738 O O . LYS A 1 93 ? -12.141 12.188 21.344 1 86.38 93 LYS A O 1
ATOM 743 N N . ASN A 1 94 ? -12.477 13.969 22.672 1 83.25 94 ASN A N 1
ATOM 744 C CA . ASN A 1 94 ? -11.414 13.57 23.578 1 83.25 94 ASN A CA 1
ATOM 745 C C . ASN A 1 94 ? -11.961 12.742 24.75 1 83.25 94 ASN A C 1
ATOM 747 O O . ASN A 1 94 ? -11.922 13.18 25.891 1 83.25 94 ASN A O 1
ATOM 751 N N . SER A 1 95 ? -12.578 11.609 24.484 1 86.75 95 SER A N 1
ATOM 752 C CA . SER A 1 95 ? -13.047 10.703 25.531 1 86.75 95 SER A CA 1
ATOM 753 C C . SER A 1 95 ? -12.406 9.32 25.375 1 86.75 95 SER A C 1
ATOM 755 O O . SER A 1 95 ? -11.844 9 24.328 1 86.75 95 SER A O 1
ATOM 757 N N . ILE A 1 96 ? -12.43 8.602 26.391 1 84.56 96 ILE A N 1
ATOM 758 C CA . ILE A 1 96 ? -11.797 7.289 26.438 1 84.56 96 ILE A CA 1
ATOM 759 C C . ILE A 1 96 ? -12.422 6.371 25.391 1 84.56 96 ILE A C 1
ATOM 761 O O . ILE A 1 96 ? -11.711 5.648 24.688 1 84.56 96 ILE A O 1
ATOM 765 N N . ILE A 1 97 ? -13.664 6.426 25.281 1 82.06 97 ILE A N 1
ATOM 766 C CA . ILE A 1 97 ? -14.375 5.551 24.359 1 82.06 97 ILE A CA 1
ATOM 767 C C . ILE A 1 97 ? -13.992 5.895 22.922 1 82.06 97 ILE A C 1
ATOM 769 O O . ILE A 1 97 ? -13.828 5.004 22.078 1 82.06 97 ILE A O 1
ATOM 773 N N . HIS A 1 98 ? -13.844 7.168 22.609 1 85.25 98 HIS A N 1
ATOM 774 C CA . HIS A 1 98 ? -13.492 7.59 21.266 1 85.25 98 HIS A CA 1
ATOM 775 C C . HIS A 1 98 ? -12.055 7.207 20.922 1 85.25 98 HIS A C 1
ATOM 777 O O . HIS A 1 98 ? -11.781 6.723 19.828 1 85.25 98 HIS A O 1
ATOM 783 N N . ASN A 1 99 ? -11.25 7.266 21.875 1 84 99 ASN A N 1
ATOM 784 C CA . ASN A 1 99 ? -9.852 6.898 21.672 1 84 99 ASN A CA 1
ATOM 785 C C . ASN A 1 99 ? -9.688 5.395 21.484 1 84 99 ASN A C 1
ATOM 787 O O . ASN A 1 99 ? -8.906 4.953 20.641 1 84 99 ASN A O 1
ATOM 791 N N . LEU A 1 100 ? -10.375 4.703 22.266 1 83.12 100 LEU A N 1
ATOM 792 C CA . LEU A 1 100 ? -10.336 3.252 22.125 1 83.12 100 LEU A CA 1
ATOM 793 C C . LEU A 1 100 ? -10.898 2.814 20.781 1 83.12 100 LEU A C 1
ATOM 795 O O . LEU A 1 100 ? -10.359 1.898 20.156 1 83.12 100 LEU A O 1
ATOM 799 N N . THR A 1 101 ? -11.93 3.461 20.391 1 83.88 101 THR A N 1
ATOM 800 C CA . THR A 1 101 ? -12.531 3.143 19.094 1 83.88 101 THR A CA 1
ATOM 801 C C . THR A 1 101 ? -11.578 3.471 17.953 1 83.88 101 THR A C 1
ATOM 803 O O . THR A 1 101 ? -11.5 2.734 16.969 1 83.88 101 THR A O 1
ATOM 806 N N . GLN A 1 102 ? -10.859 4.48 18.078 1 83.81 102 GLN A N 1
ATOM 807 C CA . GLN A 1 102 ? -9.867 4.859 17.078 1 83.81 102 GLN A CA 1
ATOM 808 C C . GLN A 1 102 ? -8.789 3.787 16.938 1 83.81 102 GLN A C 1
ATOM 810 O O . GLN A 1 102 ? -8.391 3.447 15.812 1 83.81 102 GLN A O 1
ATOM 815 N N . SER A 1 103 ? -8.422 3.205 18 1 81.75 103 SER A N 1
ATOM 816 C CA . SER A 1 103 ? -7.391 2.17 17.984 1 81.75 103 SER A CA 1
ATOM 817 C C . SER A 1 103 ? -7.91 0.889 17.328 1 81.75 103 SER A C 1
ATOM 819 O O . SER A 1 103 ? -7.207 0.263 16.531 1 81.75 103 SER A O 1
ATOM 821 N N . ILE A 1 104 ? -9.078 0.58 17.625 1 84.06 104 ILE A N 1
ATOM 822 C CA . ILE A 1 104 ? -9.672 -0.659 17.141 1 84.06 104 ILE A CA 1
ATOM 823 C C . ILE A 1 104 ? -9.898 -0.562 15.625 1 84.06 104 ILE A C 1
ATOM 825 O O . ILE A 1 104 ? -9.609 -1.506 14.891 1 84.06 104 ILE A O 1
ATOM 829 N N . ILE A 1 105 ? -10.312 0.577 15.211 1 85.94 105 ILE A N 1
ATOM 830 C CA . ILE A 1 105 ? -10.672 0.732 13.805 1 85.94 105 ILE A CA 1
ATOM 831 C C . ILE A 1 105 ? -9.406 0.741 12.953 1 85.94 105 ILE A C 1
ATOM 833 O O . ILE A 1 105 ? -9.461 0.476 11.742 1 85.94 105 ILE A O 1
ATOM 837 N N . PHE A 1 106 ? -8.297 0.955 13.562 1 84.44 106 PHE A N 1
ATOM 838 C CA . PHE A 1 106 ? -7.023 1.009 12.852 1 84.44 106 PHE A CA 1
ATOM 839 C C . PHE A 1 106 ? -6.43 -0.385 12.695 1 84.44 106 PHE A C 1
ATOM 841 O O . PHE A 1 106 ? -5.555 -0.604 11.859 1 84.44 106 PHE A O 1
ATOM 848 N N . THR A 1 107 ? -6.91 -1.369 13.344 1 83.88 107 THR A N 1
ATOM 849 C CA . THR A 1 107 ? -6.312 -2.697 13.453 1 83.88 107 THR A CA 1
ATOM 850 C C . THR A 1 107 ? -6.305 -3.395 12.094 1 83.88 107 THR A C 1
ATOM 852 O O . THR A 1 107 ? -5.328 -4.055 11.734 1 83.88 107 THR A O 1
ATOM 855 N N . PRO A 1 108 ? -7.379 -3.285 11.273 1 88.5 108 PRO A N 1
ATOM 856 C CA . PRO A 1 108 ? -7.344 -3.959 9.977 1 88.5 108 PRO A CA 1
ATOM 857 C C . PRO A 1 108 ? -6.164 -3.518 9.109 1 88.5 108 PRO A C 1
ATOM 859 O O . PRO A 1 108 ? -5.598 -4.328 8.375 1 88.5 108 PRO A O 1
ATOM 862 N N . HIS A 1 109 ? -5.848 -2.27 9.25 1 87.88 109 HIS A N 1
ATOM 863 C CA . HIS A 1 109 ? -4.754 -1.727 8.453 1 87.88 109 HIS A CA 1
ATOM 864 C C . HIS A 1 109 ? -3.43 -2.393 8.805 1 87.88 109 HIS A C 1
ATOM 866 O O . HIS A 1 109 ? -2.539 -2.508 7.961 1 87.88 109 HIS A O 1
ATOM 872 N N . VAL A 1 110 ? -3.346 -2.895 9.992 1 85.94 110 VAL A N 1
ATOM 873 C CA . VAL A 1 110 ? -2.09 -3.445 10.492 1 85.94 110 VAL A CA 1
ATOM 874 C C . VAL A 1 110 ? -2.023 -4.938 10.188 1 85.94 110 VAL A C 1
ATOM 876 O O . VAL A 1 110 ? -0.957 -5.551 10.281 1 85.94 110 VAL A O 1
ATOM 879 N N . ILE A 1 111 ? -3.068 -5.484 9.797 1 88.88 111 ILE A N 1
ATOM 880 C CA . ILE A 1 111 ? -3.102 -6.895 9.43 1 88.88 111 ILE A CA 1
ATOM 881 C C . ILE A 1 111 ? -2.648 -7.059 7.977 1 88.88 111 ILE A C 1
ATOM 883 O O . ILE A 1 111 ? -3.062 -6.293 7.102 1 88.88 111 ILE A O 1
ATOM 887 N N . SER A 1 112 ? -1.785 -8.031 7.73 1 90.75 112 SER A N 1
ATOM 888 C CA . SER A 1 112 ? -1.326 -8.266 6.367 1 90.75 112 SER A CA 1
ATOM 889 C C . SER A 1 112 ? -2.479 -8.68 5.457 1 90.75 112 SER A C 1
ATOM 891 O O . SER A 1 112 ? -3.434 -9.312 5.91 1 90.75 112 SER A O 1
ATOM 893 N N . LEU A 1 113 ? -2.344 -8.297 4.258 1 91.56 113 LEU A N 1
ATOM 894 C CA . LEU A 1 113 ? -3.408 -8.609 3.312 1 91.56 113 LEU A CA 1
ATOM 895 C C . LEU A 1 113 ? -3.555 -10.117 3.143 1 91.56 113 LEU A C 1
ATOM 897 O O . LEU A 1 113 ? -4.656 -10.617 2.906 1 91.56 113 LEU A O 1
ATOM 901 N N . VAL A 1 114 ? -2.484 -10.844 3.217 1 91.25 114 VAL A N 1
ATOM 902 C CA . VAL A 1 114 ? -2.557 -12.297 3.098 1 91.25 114 VAL A CA 1
ATOM 903 C C . VAL A 1 114 ? -3.377 -12.867 4.254 1 91.25 114 VAL A C 1
ATOM 905 O O . VAL A 1 114 ? -4.207 -13.758 4.051 1 91.25 114 VAL A O 1
ATOM 908 N N . SER A 1 115 ? -3.086 -12.367 5.41 1 88.75 115 SER A N 1
ATOM 909 C CA . SER A 1 115 ? -3.857 -12.789 6.574 1 88.75 115 SER A CA 1
ATOM 910 C C . SER A 1 115 ? -5.32 -12.375 6.449 1 88.75 115 SER A C 1
ATOM 912 O O . SER A 1 115 ? -6.219 -13.117 6.84 1 88.75 115 SER A O 1
ATOM 914 N N . VAL A 1 116 ? -5.527 -11.227 5.914 1 90.12 116 VAL A N 1
ATOM 915 C CA . VAL A 1 116 ? -6.883 -10.75 5.676 1 90.12 116 VAL A CA 1
ATOM 916 C C . VAL A 1 116 ? -7.594 -11.68 4.695 1 90.12 116 VAL A C 1
ATOM 918 O O . VAL A 1 116 ? -8.789 -11.961 4.852 1 90.12 116 VAL A O 1
ATOM 921 N N . ALA A 1 117 ? -6.879 -12.133 3.713 1 90.88 117 ALA A N 1
ATOM 922 C CA . ALA A 1 117 ? -7.449 -13.039 2.719 1 90.88 117 ALA A CA 1
ATOM 923 C C . ALA A 1 117 ? -7.938 -14.328 3.369 1 90.88 117 ALA A C 1
ATOM 925 O O . ALA A 1 117 ? -9.055 -14.781 3.098 1 90.88 117 ALA A O 1
ATOM 926 N N . VAL A 1 118 ? -7.117 -14.891 4.191 1 83.88 118 VAL A N 1
ATOM 927 C CA . VAL A 1 118 ? -7.5 -16.109 4.891 1 83.88 118 VAL A CA 1
ATOM 928 C C . VAL A 1 118 ? -8.766 -15.867 5.711 1 83.88 118 VAL A C 1
ATOM 930 O O . VAL A 1 118 ? -9.703 -16.672 5.672 1 83.88 118 VAL A O 1
ATOM 933 N N . LEU A 1 119 ? -8.75 -14.781 6.301 1 84.12 119 LEU A N 1
ATOM 934 C CA . LEU A 1 119 ? -9.859 -14.406 7.172 1 84.12 119 LEU A CA 1
ATOM 935 C C . LEU A 1 119 ? -11.148 -14.227 6.367 1 84.12 119 LEU A C 1
ATOM 937 O O . LEU A 1 119 ? -12.188 -14.797 6.715 1 84.12 119 LEU A O 1
ATOM 941 N N . TRP A 1 120 ? -11.125 -13.523 5.367 1 88.81 120 TRP A N 1
ATOM 942 C CA . TRP A 1 120 ? -12.328 -13.141 4.637 1 88.81 120 TRP A CA 1
ATOM 943 C C . TRP A 1 120 ? -12.812 -14.289 3.754 1 88.81 120 TRP A C 1
ATOM 945 O O . TRP A 1 120 ? -14 -14.375 3.43 1 88.81 120 TRP A O 1
ATOM 955 N N . LEU A 1 121 ? -11.938 -15.141 3.32 1 87.19 121 LEU A N 1
ATOM 956 C CA . LEU A 1 121 ? -12.383 -16.344 2.623 1 87.19 121 LEU A CA 1
ATOM 957 C C . LEU A 1 121 ? -13.25 -17.219 3.533 1 87.19 121 LEU A C 1
ATOM 959 O O . LEU A 1 121 ? -14.227 -17.812 3.08 1 87.19 121 LEU A O 1
ATOM 963 N N . TRP A 1 122 ? -12.836 -17.203 4.746 1 80.94 122 TRP A N 1
ATOM 964 C CA . TRP A 1 122 ? -13.641 -17.938 5.715 1 80.94 122 TRP A CA 1
ATOM 965 C C . TRP A 1 122 ? -14.953 -17.219 6.004 1 80.94 122 TRP A C 1
ATOM 967 O O . TRP A 1 122 ? -16.016 -17.844 6.039 1 80.94 122 TRP A O 1
ATOM 977 N N . ILE A 1 123 ? -14.898 -15.961 6.223 1 86.44 123 ILE A N 1
ATOM 978 C CA . ILE A 1 123 ? -16.062 -15.148 6.57 1 86.44 123 ILE A CA 1
ATOM 979 C C . ILE A 1 123 ? -17.078 -15.203 5.434 1 86.44 123 ILE A C 1
ATOM 981 O O . ILE A 1 123 ? -18.297 -15.227 5.676 1 86.44 123 ILE A O 1
ATOM 985 N N . MET A 1 124 ? -16.562 -15.273 4.25 1 91.19 124 MET A N 1
ATOM 986 C CA . MET A 1 124 ? -17.422 -15.148 3.082 1 91.19 124 MET A CA 1
ATOM 987 C C . MET A 1 124 ? -17.656 -16.5 2.428 1 91.19 124 MET A C 1
ATOM 989 O O . MET A 1 124 ? -18.125 -16.578 1.285 1 91.19 124 MET A O 1
ATOM 993 N N . GLU A 1 125 ? -17.281 -17.547 3.164 1 89.19 125 GLU A N 1
ATOM 994 C CA . GLU A 1 125 ? -17.594 -18.875 2.664 1 89.19 125 GLU A CA 1
ATOM 995 C C . GLU A 1 125 ? -19.094 -19.047 2.443 1 89.19 125 GLU A C 1
ATOM 997 O O . GLU A 1 125 ? -19.906 -18.75 3.33 1 89.19 125 GLU A O 1
ATOM 1002 N N . PRO A 1 126 ? -19.469 -19.516 1.275 1 91.75 126 PRO A N 1
ATOM 1003 C CA . PRO A 1 126 ? -20.891 -19.484 0.889 1 91.75 126 PRO A CA 1
ATOM 1004 C C . PRO A 1 126 ? -21.75 -20.422 1.731 1 91.75 126 PRO A C 1
ATOM 1006 O O . PRO A 1 126 ? -22.922 -20.156 1.959 1 91.75 126 PRO A O 1
ATOM 1009 N N . GLN A 1 127 ? -21.281 -21.484 2.176 1 87.75 127 GLN A N 1
ATOM 1010 C CA . GLN A 1 127 ? -22.109 -22.5 2.834 1 87.75 127 GLN A CA 1
ATOM 1011 C C . GLN A 1 127 ? -22.141 -22.281 4.344 1 87.75 127 GLN A C 1
ATOM 1013 O O . GLN A 1 127 ? -23.203 -22.344 4.969 1 87.75 127 GLN A O 1
ATOM 1018 N N . TYR A 1 128 ? -21 -22 4.953 1 83.56 128 TYR A N 1
ATOM 1019 C CA . TYR A 1 128 ? -20.938 -21.969 6.41 1 83.56 128 TYR A CA 1
ATOM 1020 C C . TYR A 1 128 ? -20.25 -20.688 6.895 1 83.56 128 TYR A C 1
ATOM 1022 O O . TYR A 1 128 ? -19.875 -20.594 8.062 1 83.56 128 TYR A O 1
ATOM 1030 N N . GLY A 1 129 ? -20.156 -19.734 6.043 1 86.38 129 GLY A N 1
ATOM 1031 C CA . GLY A 1 129 ? -19.453 -18.5 6.402 1 86.38 129 GLY A CA 1
ATOM 1032 C C . GLY A 1 129 ? -20.219 -17.641 7.391 1 86.38 129 GLY A C 1
ATOM 1033 O O . GLY A 1 129 ? -21.453 -17.75 7.488 1 86.38 129 GLY A O 1
ATOM 1034 N N . PHE A 1 130 ? -19.531 -16.844 8.078 1 84.06 130 PHE A N 1
ATOM 1035 C CA . PHE A 1 130 ? -20.062 -15.984 9.125 1 84.06 130 PHE A CA 1
ATOM 1036 C C . PHE A 1 130 ? -21.047 -14.977 8.539 1 84.06 130 PHE A C 1
ATOM 1038 O O . PHE A 1 130 ? -22.109 -14.727 9.117 1 84.06 130 PHE A O 1
ATOM 1045 N N . LEU A 1 131 ? -20.781 -14.414 7.441 1 89.19 131 LEU A N 1
ATOM 1046 C CA . LEU A 1 131 ? -21.641 -13.383 6.852 1 89.19 131 LEU A CA 1
ATOM 1047 C C . LEU A 1 131 ? -22.984 -13.961 6.441 1 89.19 131 LEU A C 1
ATOM 1049 O O . LEU A 1 131 ? -24.031 -13.328 6.637 1 89.19 131 LEU A O 1
ATOM 1053 N N . ASN A 1 132 ? -22.891 -15.086 5.836 1 92.31 132 ASN A N 1
ATOM 1054 C CA . ASN A 1 132 ? -24.156 -15.711 5.465 1 92.31 132 ASN A CA 1
ATOM 1055 C C . ASN A 1 132 ? -24.953 -16.156 6.695 1 92.31 132 ASN A C 1
ATOM 1057 O O . ASN A 1 132 ? -26.172 -16.141 6.688 1 92.31 132 ASN A O 1
ATOM 1061 N N . TRP A 1 133 ? -24.266 -16.578 7.734 1 87.38 133 TRP A N 1
ATOM 1062 C CA . TRP A 1 133 ? -24.953 -16.859 8.992 1 87.38 133 TRP A CA 1
ATOM 1063 C C . TRP A 1 133 ? -25.719 -15.633 9.484 1 87.38 133 TRP A C 1
ATOM 1065 O O . TRP A 1 133 ? -26.875 -15.742 9.891 1 87.38 133 TRP A O 1
ATOM 1075 N N . ILE A 1 134 ? -25.109 -14.5 9.445 1 86.56 134 ILE A N 1
ATOM 1076 C CA . ILE A 1 134 ? -25.75 -13.258 9.852 1 86.56 134 ILE A CA 1
ATOM 1077 C C . ILE A 1 134 ? -26.938 -12.969 8.945 1 86.56 134 ILE A C 1
ATOM 1079 O O . ILE A 1 134 ? -28.031 -12.633 9.43 1 86.56 134 ILE A O 1
ATOM 1083 N N . LEU A 1 135 ? -26.703 -13.07 7.637 1 92.31 135 LEU A N 1
ATOM 1084 C CA . LEU A 1 135 ? -27.781 -12.812 6.688 1 92.31 135 LEU A CA 1
ATOM 1085 C C . LEU A 1 135 ? -28.969 -13.734 6.938 1 92.31 135 LEU A C 1
ATOM 1087 O O . LEU A 1 135 ? -30.109 -13.297 6.938 1 92.31 135 LEU A O 1
ATOM 1091 N N . SER A 1 136 ? -28.641 -14.961 7.141 1 93.31 136 SER A N 1
ATOM 1092 C CA . SER A 1 136 ? -29.688 -15.945 7.398 1 93.31 136 SER A CA 1
ATOM 1093 C C . SER A 1 136 ? -30.438 -15.633 8.695 1 93.31 136 SER A C 1
ATOM 1095 O O . SER A 1 136 ? -31.656 -15.797 8.773 1 93.31 136 SER A O 1
ATOM 1097 N N . THR A 1 137 ? -29.734 -15.266 9.711 1 91.69 137 THR A N 1
ATOM 1098 C CA . THR A 1 137 ? -30.344 -14.922 11 1 91.69 137 THR A CA 1
ATOM 1099 C C . THR A 1 137 ? -31.281 -13.734 10.859 1 91.69 137 THR A C 1
ATOM 1101 O O . THR A 1 137 ? -32.312 -13.656 11.547 1 91.69 137 THR A O 1
ATOM 1104 N N . LEU A 1 138 ? -30.969 -12.875 9.969 1 92.94 138 LEU A N 1
ATOM 1105 C CA . LEU A 1 138 ? -31.797 -11.695 9.734 1 92.94 138 LEU A CA 1
ATOM 1106 C C . LEU A 1 138 ? -32.844 -11.969 8.664 1 92.94 138 LEU A C 1
ATOM 1108 O O . LEU A 1 138 ? -33.531 -11.055 8.219 1 92.94 138 LEU A O 1
ATOM 1112 N N . HIS A 1 139 ? -32.844 -13.133 8.172 1 95.75 139 HIS A N 1
ATOM 1113 C CA . HIS A 1 139 ? -33.812 -13.586 7.18 1 95.75 139 HIS A CA 1
ATOM 1114 C C . HIS A 1 139 ? -33.594 -12.898 5.836 1 95.75 139 HIS A C 1
ATOM 1116 O O . HIS A 1 139 ? -34.562 -12.539 5.156 1 95.75 139 HIS A O 1
ATOM 1122 N N . LEU A 1 140 ? -32.406 -12.672 5.543 1 94.94 140 LEU A N 1
ATOM 1123 C CA . LEU A 1 140 ? -32.031 -12.141 4.246 1 94.94 140 LEU A CA 1
ATOM 1124 C C . LEU A 1 140 ? -31.422 -13.234 3.369 1 94.94 140 LEU A C 1
ATOM 1126 O O . LEU A 1 140 ? -30.938 -14.25 3.877 1 94.94 140 LEU A O 1
ATOM 1130 N N . PRO A 1 141 ? -31.531 -13.055 2.041 1 95.12 141 PRO A N 1
ATOM 1131 C CA . PRO A 1 141 ? -30.922 -14.062 1.172 1 95.12 141 PRO A CA 1
ATOM 1132 C C . PRO A 1 141 ? -29.406 -14.133 1.33 1 95.12 141 PRO A C 1
ATOM 1134 O O . PRO A 1 141 ? -28.734 -13.102 1.501 1 95.12 141 PRO A O 1
ATOM 1137 N N . THR A 1 142 ? -28.906 -15.336 1.277 1 94.75 142 THR A N 1
ATOM 1138 C CA . THR A 1 142 ? -27.469 -15.547 1.365 1 94.75 142 THR A CA 1
ATOM 1139 C C . THR A 1 142 ? -26.797 -15.203 0.045 1 94.75 142 THR A C 1
ATOM 1141 O O . THR A 1 142 ? -27.453 -14.945 -0.957 1 94.75 142 THR A O 1
ATOM 1144 N N . SER A 1 143 ? -25.484 -15.055 0.098 1 95.31 143 SER A N 1
ATOM 1145 C CA . SER A 1 143 ? -24.688 -14.688 -1.064 1 95.31 143 SER A CA 1
ATOM 1146 C C . SER A 1 143 ? -23.531 -15.664 -1.285 1 95.31 143 SER A C 1
ATOM 1148 O O . SER A 1 143 ? -23.125 -16.359 -0.357 1 95.31 143 SER A O 1
ATOM 1150 N N . LYS A 1 144 ? -23.141 -15.766 -2.51 1 96.44 144 LYS A N 1
ATOM 1151 C CA . LYS A 1 144 ? -21.969 -16.578 -2.826 1 96.44 144 LYS A CA 1
ATOM 1152 C C . LYS A 1 144 ? -20.688 -15.75 -2.711 1 96.44 144 LYS A C 1
ATOM 1154 O O . LYS A 1 144 ? -19.578 -16.297 -2.809 1 96.44 144 LYS A O 1
ATOM 1159 N N . TRP A 1 145 ? -20.828 -14.484 -2.553 1 96.62 145 TRP A N 1
ATOM 1160 C CA . TRP A 1 145 ? -19.75 -13.547 -2.266 1 96.62 145 TRP A CA 1
ATOM 1161 C C . TRP A 1 145 ? -18.641 -13.656 -3.303 1 96.62 145 TRP A C 1
ATOM 1163 O O . TRP A 1 145 ? -18.844 -13.352 -4.48 1 96.62 145 TRP A O 1
ATOM 1173 N N . LEU A 1 146 ? -17.547 -14.164 -2.988 1 96.19 146 LEU A N 1
ATOM 1174 C CA . LEU A 1 146 ? -16.375 -14.195 -3.857 1 96.19 146 LEU A CA 1
ATOM 1175 C C . LEU A 1 146 ? -16.531 -15.25 -4.945 1 96.19 146 LEU A C 1
ATOM 1177 O O . LEU A 1 146 ? -15.789 -15.234 -5.938 1 96.19 146 LEU A O 1
ATOM 1181 N N . SER A 1 147 ? -17.5 -16.094 -4.801 1 94.69 147 SER A N 1
ATOM 1182 C CA . SER A 1 147 ? -17.594 -17.25 -5.684 1 94.69 147 SER A CA 1
ATOM 1183 C C . SER A 1 147 ? -18.609 -17 -6.801 1 94.69 147 SER A C 1
ATOM 1185 O O . SER A 1 147 ? -18.859 -17.891 -7.617 1 94.69 147 SER A O 1
ATOM 1187 N N . SER A 1 148 ? -19.094 -15.797 -6.828 1 96.44 148 SER A N 1
ATOM 1188 C CA . SER A 1 148 ? -20.078 -15.477 -7.852 1 96.44 148 SER A CA 1
ATOM 1189 C C . SER A 1 148 ? -19.656 -14.258 -8.664 1 96.44 148 SER A C 1
ATOM 1191 O O . SER A 1 148 ? -19.109 -13.297 -8.117 1 96.44 148 SER A O 1
ATOM 1193 N N . GLU A 1 149 ? -19.969 -14.359 -9.945 1 95.75 149 GLU A N 1
ATOM 1194 C CA . GLU A 1 149 ? -19.625 -13.297 -10.875 1 95.75 149 GLU A CA 1
ATOM 1195 C C . GLU A 1 149 ? -20.281 -11.977 -10.469 1 95.75 149 GLU A C 1
ATOM 1197 O O . GLU A 1 149 ? -19.672 -10.914 -10.602 1 95.75 149 GLU A O 1
ATOM 1202 N N . SER A 1 150 ? -21.406 -12.07 -9.945 1 95.31 150 SER A N 1
ATOM 1203 C CA . SER A 1 150 ? -22.203 -10.875 -9.672 1 95.31 150 SER A CA 1
ATOM 1204 C C . SER A 1 150 ? -21.766 -10.211 -8.367 1 95.31 150 SER A C 1
ATOM 1206 O O . SER A 1 150 ? -21.906 -8.992 -8.211 1 95.31 150 SER A O 1
ATOM 1208 N N . SER A 1 151 ? -21.203 -10.992 -7.441 1 96.75 151 SER A N 1
ATOM 1209 C CA . SER A 1 151 ? -20.953 -10.422 -6.121 1 96.75 151 SER A CA 1
ATOM 1210 C C . SER A 1 151 ? -19.453 -10.336 -5.828 1 96.75 151 SER A C 1
ATOM 1212 O O . SER A 1 151 ? -19.047 -9.664 -4.875 1 96.75 151 SER A O 1
ATOM 1214 N N . ALA A 1 152 ? -18.641 -10.938 -6.641 1 97.94 152 ALA A N 1
ATOM 1215 C CA . ALA A 1 152 ? -17.234 -11.086 -6.328 1 97.94 152 ALA A CA 1
ATOM 1216 C C . ALA A 1 152 ? -16.547 -9.727 -6.238 1 97.94 152 ALA A C 1
ATOM 1218 O O . ALA A 1 152 ? -15.805 -9.461 -5.285 1 97.94 152 ALA A O 1
ATOM 1219 N N . LEU A 1 153 ? -16.828 -8.875 -7.211 1 98.06 153 LEU A N 1
ATOM 1220 C CA . LEU A 1 153 ? -16.172 -7.574 -7.238 1 98.06 153 LEU A CA 1
ATOM 1221 C C . LEU A 1 153 ? -16.578 -6.734 -6.035 1 98.06 153 LEU A C 1
ATOM 1223 O O . LEU A 1 153 ? -15.734 -6.109 -5.391 1 98.06 153 LEU A O 1
ATOM 1227 N N . MET A 1 154 ? -17.812 -6.754 -5.723 1 97.31 154 MET A N 1
ATOM 1228 C CA . MET A 1 154 ? -18.312 -5.992 -4.578 1 97.31 154 MET A CA 1
ATOM 1229 C C . MET A 1 154 ? -17.734 -6.543 -3.275 1 97.31 154 MET A C 1
ATOM 1231 O O . MET A 1 154 ? -17.469 -5.785 -2.342 1 97.31 154 MET A O 1
ATOM 1235 N N . SER A 1 155 ? -17.594 -7.82 -3.23 1 97.25 155 SER A N 1
ATOM 1236 C CA . SER A 1 155 ? -16.984 -8.445 -2.062 1 97.25 155 SER A CA 1
ATOM 1237 C C . SER A 1 155 ? -15.555 -7.953 -1.856 1 97.25 155 SER A C 1
ATOM 1239 O O . SER A 1 155 ? -15.156 -7.641 -0.732 1 97.25 155 SER A O 1
ATOM 1241 N N . LEU A 1 156 ? -14.82 -7.855 -2.961 1 97.75 156 LEU A N 1
ATOM 1242 C CA . LEU A 1 156 ? -13.453 -7.367 -2.883 1 97.75 156 LEU A CA 1
ATOM 1243 C C . LEU A 1 156 ? -13.414 -5.906 -2.445 1 97.75 156 LEU A C 1
ATOM 1245 O O . LEU A 1 156 ? -12.531 -5.5 -1.689 1 97.75 156 LEU A O 1
ATOM 1249 N N . ILE A 1 157 ? -14.367 -5.109 -2.922 1 97.94 157 ILE A N 1
ATOM 1250 C CA . ILE A 1 157 ? -14.461 -3.703 -2.551 1 97.94 157 ILE A CA 1
ATOM 1251 C C . ILE A 1 157 ? -14.711 -3.582 -1.049 1 97.94 157 ILE A C 1
ATOM 1253 O O . ILE A 1 157 ? -14.078 -2.775 -0.368 1 97.94 157 ILE A O 1
ATOM 1257 N N . LEU A 1 158 ? -15.562 -4.426 -0.571 1 95.12 158 LEU A N 1
ATOM 1258 C CA . LEU A 1 158 ? -15.875 -4.426 0.854 1 95.12 158 LEU A CA 1
ATOM 1259 C C . LEU A 1 158 ? -14.633 -4.738 1.683 1 95.12 158 LEU A C 1
ATOM 1261 O O . LEU A 1 158 ? -14.383 -4.086 2.699 1 95.12 158 LEU A O 1
ATOM 1265 N N . ILE A 1 159 ? -13.906 -5.73 1.252 1 94.19 159 ILE A N 1
ATOM 1266 C CA . ILE A 1 159 ? -12.688 -6.125 1.95 1 94.19 159 ILE A CA 1
ATOM 1267 C C . ILE A 1 159 ? -11.68 -4.977 1.918 1 94.19 159 ILE A C 1
ATOM 1269 O O . ILE A 1 159 ? -11.062 -4.652 2.938 1 94.19 159 ILE A O 1
ATOM 1273 N N . GLY A 1 160 ? -11.523 -4.336 0.752 1 95.69 160 GLY A N 1
ATOM 1274 C CA . GLY A 1 160 ? -10.625 -3.197 0.619 1 95.69 160 GLY A CA 1
ATOM 1275 C C . GLY A 1 160 ? -11 -2.037 1.521 1 95.69 160 GLY A C 1
ATOM 1276 O O . GLY A 1 160 ? -10.133 -1.434 2.156 1 95.69 160 GLY A O 1
ATOM 1277 N N . ILE A 1 161 ? -12.234 -1.738 1.56 1 95.19 161 ILE A N 1
ATOM 1278 C CA . ILE A 1 161 ? -12.703 -0.646 2.402 1 95.19 161 ILE A CA 1
ATOM 1279 C C . ILE A 1 161 ? -12.438 -0.974 3.871 1 95.19 161 ILE A C 1
ATOM 1281 O O . ILE A 1 161 ? -11.953 -0.125 4.625 1 95.19 161 ILE A O 1
ATOM 1285 N N . TRP A 1 162 ? -12.758 -2.195 4.203 1 91.25 162 TRP A N 1
ATOM 1286 C CA . TRP A 1 162 ? -12.516 -2.654 5.566 1 91.25 162 TRP A CA 1
ATOM 1287 C C . TRP A 1 162 ? -11.055 -2.457 5.953 1 91.25 162 TRP A C 1
ATOM 1289 O O . TRP A 1 162 ? -10.75 -1.997 7.059 1 91.25 162 TRP A O 1
ATOM 1299 N N . LYS A 1 163 ? -10.18 -2.777 5.113 1 92 163 LYS A N 1
ATOM 1300 C CA . LYS A 1 163 ? -8.75 -2.748 5.395 1 92 163 LYS A CA 1
ATOM 1301 C C . LYS A 1 163 ? -8.227 -1.315 5.434 1 92 163 LYS A C 1
ATOM 1303 O O . LYS A 1 163 ? -7.293 -1.011 6.176 1 92 163 LYS A O 1
ATOM 1308 N N . THR A 1 164 ? -8.836 -0.381 4.715 1 93.44 164 THR A N 1
ATOM 1309 C CA . THR A 1 164 ? -8.242 0.938 4.516 1 93.44 164 THR A CA 1
ATOM 1310 C C . THR A 1 164 ? -8.945 1.982 5.379 1 93.44 164 THR A C 1
ATOM 1312 O O . THR A 1 164 ? -8.406 3.062 5.621 1 93.44 164 THR A O 1
ATOM 1315 N N . LEU A 1 165 ? -10.07 1.735 5.832 1 92.88 165 LEU A N 1
ATOM 1316 C CA . LEU A 1 165 ? -10.945 2.703 6.484 1 92.88 165 LEU A CA 1
ATOM 1317 C C . LEU A 1 165 ? -10.266 3.318 7.703 1 92.88 165 LEU A C 1
ATOM 1319 O O . LEU A 1 165 ? -10.305 4.535 7.895 1 92.88 165 LEU A O 1
ATOM 1323 N N . GLY A 1 166 ? -9.672 2.482 8.508 1 90.5 166 GLY A N 1
ATOM 1324 C CA . GLY A 1 166 ? -9.023 2.98 9.711 1 90.5 166 GLY A CA 1
ATOM 1325 C C . GLY A 1 166 ? -7.922 3.98 9.422 1 90.5 166 GLY A C 1
ATOM 1326 O O . GLY A 1 166 ? -7.785 4.98 10.125 1 90.5 166 GLY A O 1
ATOM 1327 N N . TYR A 1 167 ? -7.148 3.711 8.453 1 90.12 167 TYR A N 1
ATOM 1328 C CA . TYR A 1 167 ? -6.086 4.617 8.031 1 90.12 167 TYR A CA 1
ATOM 1329 C C . TYR A 1 167 ? -6.66 5.957 7.59 1 90.12 167 TYR A C 1
ATOM 1331 O O . TYR A 1 167 ? -6.184 7.016 8.008 1 90.12 167 TYR A O 1
ATOM 1339 N N . ASN A 1 168 ? -7.637 5.91 6.762 1 94.62 168 ASN A N 1
ATOM 1340 C CA . ASN A 1 168 ? -8.266 7.133 6.273 1 94.62 168 ASN A CA 1
ATOM 1341 C C . ASN A 1 168 ? -8.859 7.949 7.418 1 94.62 168 ASN A C 1
ATOM 1343 O O . ASN A 1 168 ? -8.758 9.18 7.426 1 94.62 168 ASN A O 1
ATOM 1347 N N . ILE A 1 169 ? -9.461 7.277 8.32 1 93 169 ILE A N 1
ATOM 1348 C CA . ILE A 1 169 ? -10.078 7.949 9.461 1 93 169 ILE A CA 1
ATOM 1349 C C . ILE A 1 169 ? -9.016 8.703 10.258 1 93 169 ILE A C 1
ATOM 1351 O O . ILE A 1 169 ? -9.211 9.867 10.625 1 93 169 ILE A O 1
ATOM 1355 N N . LEU A 1 170 ? -7.914 8.062 10.422 1 88.31 170 LEU A N 1
ATOM 1356 C CA . LEU A 1 170 ? -6.855 8.68 11.211 1 88.31 170 LEU A CA 1
ATOM 1357 C C . LEU A 1 170 ? -6.301 9.914 10.5 1 88.31 170 LEU A C 1
ATOM 1359 O O . LEU A 1 170 ? -5.965 10.906 11.148 1 88.31 170 LEU A O 1
ATOM 1363 N N . ILE A 1 171 ? -6.199 9.789 9.234 1 88.88 171 ILE A N 1
ATOM 1364 C CA . ILE A 1 171 ? -5.711 10.922 8.461 1 88.88 171 ILE A CA 1
ATOM 1365 C C . ILE A 1 171 ? -6.707 12.078 8.555 1 88.88 171 ILE A C 1
ATOM 1367 O O . ILE A 1 171 ? -6.312 13.227 8.781 1 88.88 171 ILE A O 1
ATOM 1371 N N . VAL A 1 172 ? -7.969 11.812 8.484 1 93.75 172 VAL A N 1
ATOM 1372 C CA . VAL A 1 172 ? -8.992 12.844 8.578 1 93.75 172 VAL A CA 1
ATOM 1373 C C . VAL A 1 172 ? -9.008 13.43 9.984 1 93.75 172 VAL A C 1
ATOM 1375 O O . VAL A 1 172 ? -9.148 14.641 10.156 1 93.75 172 VAL A O 1
ATOM 1378 N N . LEU A 1 173 ? -8.883 12.594 10.961 1 91.62 173 LEU A N 1
ATOM 1379 C CA . LEU A 1 173 ? -8.836 13.055 12.352 1 91.62 173 LEU A CA 1
ATOM 1380 C C . LEU A 1 173 ? -7.684 14.031 12.562 1 91.62 173 LEU A C 1
ATOM 1382 O O . LEU A 1 173 ? -7.848 15.047 13.242 1 91.62 173 LEU A O 1
ATOM 1386 N N . SER A 1 174 ? -6.535 13.648 11.992 1 84.56 174 SER A N 1
ATOM 1387 C CA . SER A 1 174 ? -5.391 14.547 12.078 1 84.56 174 SER A CA 1
ATOM 1388 C C . SER A 1 174 ? -5.68 15.883 11.414 1 84.56 174 SER A C 1
ATOM 1390 O O . SER A 1 174 ? -5.262 16.938 11.906 1 84.56 174 SER A O 1
ATOM 1392 N N . GLY A 1 175 ? -6.367 15.852 10.312 1 86.81 175 GLY A N 1
ATOM 1393 C CA . GLY A 1 175 ? -6.793 17.078 9.656 1 86.81 175 GLY A CA 1
ATOM 1394 C C . GLY A 1 175 ? -7.754 17.906 10.5 1 86.81 175 GLY A C 1
ATOM 1395 O O . GLY A 1 175 ? -7.652 19.125 10.547 1 86.81 175 GLY A O 1
ATOM 1396 N N . LEU A 1 176 ? -8.656 17.297 11.172 1 90.81 176 LEU A N 1
ATOM 1397 C CA . LEU A 1 176 ? -9.633 17.969 12.031 1 90.81 176 LEU A CA 1
ATOM 1398 C C . LEU A 1 176 ? -8.945 18.625 13.219 1 90.81 176 LEU A C 1
ATOM 1400 O O . LEU A 1 176 ? -9.297 19.75 13.602 1 90.81 176 LEU A O 1
ATOM 1404 N N . LYS A 1 177 ? -8.031 17.922 13.664 1 84.56 177 LYS A N 1
ATOM 1405 C CA . LYS A 1 177 ? -7.324 18.422 14.836 1 84.56 177 LYS A CA 1
ATOM 1406 C C . LYS A 1 177 ? -6.441 19.625 14.484 1 84.56 177 LYS A C 1
ATOM 1408 O O . LYS A 1 177 ? -6.047 20.391 15.359 1 84.56 177 LYS A O 1
ATOM 1413 N N . SER A 1 178 ? -6.137 19.672 13.242 1 80.44 178 SER A N 1
ATOM 1414 C CA . SER A 1 178 ? -5.309 20.781 12.797 1 80.44 178 SER A CA 1
ATOM 1415 C C . SER A 1 178 ? -6.129 22.062 12.672 1 80.44 178 SER A C 1
ATOM 1417 O O . SER A 1 178 ? -5.574 23.156 12.578 1 80.44 178 SER A O 1
ATOM 1419 N N . ILE A 1 179 ? -7.477 22.016 12.758 1 83.75 179 ILE A N 1
ATOM 1420 C CA . ILE A 1 179 ? -8.352 23.188 12.68 1 83.75 179 ILE A CA 1
ATOM 1421 C C . ILE A 1 179 ? -8.461 23.844 14.055 1 83.75 179 ILE A C 1
ATOM 1423 O O . ILE A 1 179 ? -8.906 23.219 15.016 1 83.75 179 ILE A O 1
ATOM 1427 N N . PRO A 1 180 ? -8.07 25.078 14.102 1 86.5 180 PRO A N 1
ATOM 1428 C CA . PRO A 1 180 ? -8.117 25.766 15.391 1 86.5 180 PRO A CA 1
ATOM 1429 C C . PRO A 1 180 ? -9.523 25.828 15.984 1 86.5 180 PRO A C 1
ATOM 1431 O O . PRO A 1 180 ? -10.492 26.016 15.25 1 86.5 180 PRO A O 1
ATOM 1434 N N . ASN A 1 181 ? -9.539 25.781 17.266 1 85.88 181 ASN A N 1
ATOM 1435 C CA . ASN A 1 181 ? -10.805 25.75 17.984 1 85.88 181 ASN A CA 1
ATOM 1436 C C . ASN A 1 181 ? -11.57 27.062 17.844 1 85.88 181 ASN A C 1
ATOM 1438 O O . ASN A 1 181 ? -12.797 27.078 17.906 1 85.88 181 ASN A O 1
ATOM 1442 N N . TYR A 1 182 ? -10.789 28.109 17.688 1 86.38 182 TYR A N 1
ATOM 1443 C CA . TYR A 1 182 ? -11.43 29.422 17.641 1 86.38 182 TYR A CA 1
ATOM 1444 C C . TYR A 1 182 ? -12.328 29.531 16.422 1 86.38 182 TYR A C 1
ATOM 1446 O O . TYR A 1 182 ? -13.297 30.297 16.422 1 86.38 182 TYR A O 1
ATOM 1454 N N . ILE A 1 183 ? -12.062 28.797 15.43 1 84.19 183 ILE A N 1
ATOM 1455 C CA . ILE A 1 183 ? -12.898 28.797 14.234 1 84.19 183 ILE A CA 1
ATOM 1456 C C . ILE A 1 183 ? -14.273 28.234 14.562 1 84.19 183 ILE A C 1
ATOM 1458 O O . ILE A 1 183 ? -15.297 28.766 14.133 1 84.19 183 ILE A O 1
ATOM 1462 N N . TYR A 1 184 ? -14.242 27.266 15.414 1 80.81 184 TYR A N 1
ATOM 1463 C CA . TYR A 1 184 ? -15.492 26.625 15.812 1 80.81 184 TYR A CA 1
ATOM 1464 C C . TYR A 1 184 ? -16.266 27.5 16.797 1 80.81 184 TYR A C 1
ATOM 1466 O O . TYR A 1 184 ? -17.5 27.531 16.766 1 80.81 184 TYR A O 1
ATOM 1474 N N . GLU A 1 185 ? -15.57 28.172 17.594 1 84.88 185 GLU A N 1
ATOM 1475 C CA . GLU A 1 185 ? -16.188 29.094 18.531 1 84.88 185 GLU A CA 1
ATOM 1476 C C . GLU A 1 185 ? -16.859 30.25 17.797 1 84.88 185 GLU A C 1
ATOM 1478 O O . GLU A 1 185 ? -17.969 30.672 18.172 1 84.88 185 GLU A O 1
ATOM 1483 N N . ALA A 1 186 ? -16.234 30.672 16.812 1 85.69 186 ALA A N 1
ATOM 1484 C CA . ALA A 1 186 ? -16.781 31.766 16.016 1 85.69 186 ALA A CA 1
ATOM 1485 C C . ALA A 1 186 ? -18.062 31.344 15.305 1 85.69 186 ALA A C 1
ATOM 1487 O O . ALA A 1 186 ? -19.016 32.125 15.219 1 85.69 186 ALA A O 1
ATOM 1488 N N . SER A 1 187 ? -18.047 30.188 14.898 1 83.31 187 SER A N 1
ATOM 1489 C CA . SER A 1 187 ? -19.219 29.672 14.203 1 83.31 187 SER A CA 1
ATOM 1490 C C . SER A 1 187 ? -20.391 29.484 15.172 1 83.31 187 SER A C 1
ATOM 1492 O O . SER A 1 187 ? -21.547 29.672 14.789 1 83.31 187 SER A O 1
ATOM 1494 N N . LYS A 1 188 ? -20.047 29.062 16.312 1 81.94 188 LYS A N 1
ATOM 1495 C CA . LYS A 1 188 ? -21.062 28.906 17.344 1 81.94 188 LYS A CA 1
ATOM 1496 C C . LYS A 1 188 ? -21.719 30.234 17.688 1 81.94 188 LYS A C 1
ATOM 1498 O O . LYS A 1 188 ? -22.922 30.297 17.953 1 81.94 188 LYS A O 1
ATOM 1503 N N . LEU A 1 189 ? -20.938 31.156 17.656 1 84.88 189 LEU A N 1
ATOM 1504 C CA . LEU A 1 189 ? -21.422 32.5 17.938 1 84.88 189 LEU A CA 1
ATOM 1505 C C . LEU A 1 189 ? -22.406 32.969 16.859 1 84.88 189 LEU A C 1
ATOM 1507 O O . LEU A 1 189 ? -23.328 33.719 17.141 1 84.88 189 LEU A O 1
ATOM 1511 N N . ASP A 1 190 ? -22.328 32.469 15.695 1 84.69 190 ASP A N 1
ATOM 1512 C CA . ASP A 1 190 ? -23.203 32.812 14.57 1 84.69 190 ASP A CA 1
ATOM 1513 C C . ASP A 1 190 ? -24.438 31.906 14.57 1 84.69 190 ASP A C 1
ATOM 1515 O O . ASP A 1 190 ? -25.25 31.969 13.641 1 84.69 190 ASP A O 1
ATOM 1519 N N . ASN A 1 191 ? -24.609 31.188 15.656 1 82.19 191 ASN A N 1
ATOM 1520 C CA . ASN A 1 191 ? -25.734 30.281 15.852 1 82.19 191 ASN A CA 1
ATOM 1521 C C . ASN A 1 191 ? -25.859 29.297 14.688 1 82.19 191 ASN A C 1
ATOM 1523 O O . ASN A 1 191 ? -26.984 28.984 14.258 1 82.19 191 ASN A O 1
ATOM 1527 N N . ALA A 1 192 ? -24.781 28.953 14.141 1 82.75 192 ALA A N 1
ATOM 1528 C CA . ALA A 1 192 ? -24.812 28 13.039 1 82.75 192 ALA A CA 1
ATOM 1529 C C . ALA A 1 192 ? -25.078 26.578 13.547 1 82.75 192 ALA A C 1
ATOM 1531 O O . ALA A 1 192 ? -24.562 26.203 14.602 1 82.75 192 ALA A O 1
ATOM 1532 N N . ASN A 1 193 ? -25.938 25.922 12.867 1 89.25 193 ASN A N 1
ATOM 1533 C CA . ASN A 1 193 ? -26.188 24.531 13.25 1 89.25 193 ASN A CA 1
ATOM 1534 C C . ASN A 1 193 ? -25.031 23.625 12.867 1 89.25 193 ASN A C 1
ATOM 1536 O O . ASN A 1 193 ? -24.156 24.016 12.094 1 89.25 193 ASN A O 1
ATOM 1540 N N . LYS A 1 194 ? -24.969 22.438 13.469 1 86.81 194 LYS A N 1
ATOM 1541 C CA . LYS A 1 194 ? -23.859 21.5 13.312 1 86.81 194 LYS A CA 1
ATOM 1542 C C . LYS A 1 194 ? -23.672 21.109 11.844 1 86.81 194 LYS A C 1
ATOM 1544 O O . LYS A 1 194 ? -22.547 20.969 11.375 1 86.81 194 LYS A O 1
ATOM 1549 N N . ILE A 1 195 ? -24.75 21 11.188 1 90.75 195 ILE A N 1
ATOM 1550 C CA . ILE A 1 195 ? -24.703 20.578 9.797 1 90.75 195 ILE A CA 1
ATOM 1551 C C . ILE A 1 195 ? -24.156 21.703 8.93 1 90.75 195 ILE A C 1
ATOM 1553 O O . ILE A 1 195 ? -23.328 21.469 8.047 1 90.75 195 ILE A O 1
ATOM 1557 N N . THR A 1 196 ? -24.594 22.906 9.195 1 90 196 THR A N 1
ATOM 1558 C CA . THR A 1 196 ? -24.109 24.062 8.469 1 90 196 THR A CA 1
ATOM 1559 C C . THR A 1 196 ? -22.625 24.281 8.734 1 90 196 THR A C 1
ATOM 1561 O O . THR A 1 196 ? -21.859 24.594 7.816 1 90 196 THR A O 1
ATOM 1564 N N . ASN A 1 197 ? -22.281 24.125 9.984 1 90.19 197 ASN A N 1
ATOM 1565 C CA . ASN A 1 197 ? -20.875 24.297 10.359 1 90.19 197 ASN A CA 1
ATOM 1566 C C . ASN A 1 197 ? -19.984 23.266 9.672 1 90.19 197 ASN A C 1
ATOM 1568 O O . ASN A 1 197 ? -18.859 23.578 9.266 1 90.19 197 ASN A O 1
ATOM 1572 N N . PHE A 1 198 ? -20.578 22.094 9.586 1 92 198 PHE A N 1
ATOM 1573 C CA . PHE A 1 198 ? -19.797 21.031 8.961 1 92 198 PHE A CA 1
ATOM 1574 C C . PHE A 1 198 ? -19.547 21.344 7.488 1 92 198 PHE A C 1
ATOM 1576 O O . PHE A 1 198 ? -18.406 21.297 7.023 1 92 198 PHE A O 1
ATOM 1583 N N . PHE A 1 199 ? -20.531 21.703 6.719 1 91.94 199 PHE A N 1
ATOM 1584 C CA . PHE A 1 199 ? -20.422 21.844 5.273 1 91.94 199 PHE A CA 1
ATOM 1585 C C . PHE A 1 199 ? -19.797 23.188 4.906 1 91.94 199 PHE A C 1
ATOM 1587 O O . PHE A 1 199 ? -19.094 23.297 3.895 1 91.94 199 PHE A O 1
ATOM 1594 N N . LYS A 1 200 ? -19.859 24.188 5.77 1 90.69 200 LYS A N 1
ATOM 1595 C CA . LYS A 1 200 ? -19.391 25.516 5.41 1 90.69 200 LYS A CA 1
ATOM 1596 C C . LYS A 1 200 ? -18.047 25.812 6.039 1 90.69 200 LYS A C 1
ATOM 1598 O O . LYS A 1 200 ? -17.297 26.688 5.559 1 90.69 200 LYS A O 1
ATOM 1603 N N . VAL A 1 201 ? -17.719 25.094 7.102 1 90.62 201 VAL A N 1
ATOM 1604 C CA . VAL A 1 201 ? -16.5 25.438 7.805 1 90.62 201 VAL A CA 1
ATOM 1605 C C . VAL A 1 201 ? -15.562 24.219 7.84 1 90.62 201 VAL A C 1
ATOM 1607 O O . VAL A 1 201 ? -14.516 24.219 7.195 1 90.62 201 VAL A O 1
ATOM 1610 N N . THR A 1 202 ? -16.016 23.141 8.398 1 91.88 202 THR A N 1
ATOM 1611 C CA . THR A 1 202 ? -15.164 21.984 8.664 1 91.88 202 THR A CA 1
ATOM 1612 C C . THR A 1 202 ? -14.719 21.328 7.355 1 91.88 202 THR A C 1
ATOM 1614 O O . THR A 1 202 ? -13.523 21.141 7.129 1 91.88 202 THR A O 1
ATOM 1617 N N . LEU A 1 203 ? -15.68 21.047 6.508 1 92.75 203 LEU A N 1
ATOM 1618 C CA . LEU A 1 203 ? -15.398 20.312 5.281 1 92.75 203 LEU A CA 1
ATOM 1619 C C . LEU A 1 203 ? -14.461 21.109 4.371 1 92.75 203 LEU A C 1
ATOM 1621 O O . LEU A 1 203 ? -13.484 20.562 3.859 1 92.75 203 LEU A O 1
ATOM 1625 N N . PRO A 1 204 ? -14.695 22.375 4.227 1 90.19 204 PRO A N 1
ATOM 1626 C CA . PRO A 1 204 ? -13.773 23.172 3.416 1 90.19 204 PRO A CA 1
ATOM 1627 C C . PRO A 1 204 ? -12.375 23.25 4.016 1 90.19 204 PRO A C 1
ATOM 1629 O O . PRO A 1 204 ? -11.383 23.219 3.283 1 90.19 204 PRO A O 1
ATOM 1632 N N . LEU A 1 205 ? -12.312 23.312 5.301 1 89.88 205 LEU A N 1
ATOM 1633 C CA . LEU A 1 205 ? -11.008 23.406 5.953 1 89.88 205 LEU A CA 1
ATOM 1634 C C . LEU A 1 205 ? -10.289 22.062 5.914 1 89.88 205 LEU A C 1
ATOM 1636 O O . LEU A 1 205 ? -9.07 22 6.09 1 89.88 205 LEU A O 1
ATOM 1640 N N . LEU A 1 206 ? -11.016 21 5.605 1 92.12 206 LEU A N 1
ATOM 1641 C CA . LEU A 1 206 ? -10.445 19.656 5.488 1 92.12 206 LEU A CA 1
ATOM 1642 C C . LEU A 1 206 ? -10.031 19.375 4.051 1 92.12 206 LEU A C 1
ATOM 1644 O O . LEU A 1 206 ? -9.484 18.312 3.762 1 92.12 206 LEU A O 1
ATOM 1648 N N . SER A 1 207 ? -10.18 20.266 3.172 1 90.25 207 SER A N 1
ATOM 1649 C CA . SER A 1 207 ? -10 20.031 1.741 1 90.25 207 SER A CA 1
ATOM 1650 C C . SER A 1 207 ? -8.586 19.547 1.433 1 90.25 207 SER A C 1
ATOM 1652 O O . SER A 1 207 ? -8.406 18.656 0.604 1 90.25 207 SER A O 1
ATOM 1654 N N . PRO A 1 208 ? -7.586 20.031 2.031 1 84.5 208 PRO A N 1
ATOM 1655 C CA . PRO A 1 208 ? -6.246 19.516 1.739 1 84.5 208 PRO A CA 1
ATOM 1656 C C . PRO A 1 208 ? -6.086 18.047 2.131 1 84.5 208 PRO A C 1
ATOM 1658 O O . PRO A 1 208 ? -5.457 17.266 1.401 1 84.5 208 PRO A O 1
ATOM 1661 N N . THR A 1 209 ? -6.648 17.766 3.299 1 87.94 209 THR A N 1
ATOM 1662 C CA . THR A 1 209 ? -6.602 16.391 3.77 1 87.94 209 THR A CA 1
ATOM 1663 C C . THR A 1 209 ? -7.375 15.469 2.83 1 87.94 209 THR A C 1
ATOM 1665 O O . THR A 1 209 ? -6.902 14.391 2.482 1 87.94 209 THR A O 1
ATOM 1668 N N . ILE A 1 210 ? -8.516 15.891 2.457 1 92.38 210 ILE A N 1
ATOM 1669 C CA . ILE A 1 210 ? -9.359 15.117 1.562 1 92.38 210 ILE A CA 1
ATOM 1670 C C . ILE A 1 210 ? -8.672 14.961 0.206 1 92.38 210 ILE A C 1
ATOM 1672 O O . ILE A 1 210 ? -8.711 13.891 -0.401 1 92.38 210 ILE A O 1
ATOM 1676 N N . PHE A 1 211 ? -8.078 15.992 -0.236 1 88.31 211 PHE A N 1
ATOM 1677 C CA . PHE A 1 211 ? -7.344 15.969 -1.494 1 88.31 211 PHE A CA 1
ATOM 1678 C C . PHE A 1 211 ? -6.242 14.914 -1.456 1 88.31 211 PHE A C 1
ATOM 1680 O O . PHE A 1 211 ? -6.09 14.133 -2.398 1 88.31 211 PHE A O 1
ATOM 1687 N N . PHE A 1 212 ? -5.523 14.953 -0.443 1 84.81 212 PHE A N 1
ATOM 1688 C CA . PHE A 1 212 ? -4.457 13.977 -0.258 1 84.81 212 PHE A CA 1
ATOM 1689 C C . PHE A 1 212 ? -5.004 12.555 -0.303 1 84.81 212 PHE A C 1
ATOM 1691 O O . PHE A 1 212 ? -4.441 11.688 -0.978 1 84.81 212 PHE A O 1
ATOM 1698 N N . LEU A 1 213 ? -6.055 12.297 0.397 1 91.75 213 LEU A N 1
ATOM 1699 C CA . LEU A 1 213 ? -6.656 10.969 0.455 1 91.75 213 LEU A CA 1
ATOM 1700 C C . LEU A 1 213 ? -7.195 10.555 -0.91 1 91.75 213 LEU A C 1
ATOM 1702 O O . LEU A 1 213 ? -7.125 9.383 -1.282 1 91.75 213 LEU A O 1
ATOM 1706 N N . MET A 1 214 ? -7.75 11.531 -1.572 1 92.94 214 MET A N 1
ATOM 1707 C CA . MET A 1 214 ? -8.281 11.242 -2.9 1 92.94 214 MET A CA 1
ATOM 1708 C C . MET A 1 214 ? -7.172 10.773 -3.84 1 92.94 214 MET A C 1
ATOM 1710 O O . MET A 1 214 ? -7.348 9.812 -4.586 1 92.94 214 MET A O 1
ATOM 1714 N N . ILE A 1 215 ? -6.094 11.43 -3.828 1 89.19 215 ILE A N 1
ATOM 1715 C CA . ILE A 1 215 ? -4.98 11.094 -4.707 1 89.19 215 ILE A CA 1
ATOM 1716 C C . ILE A 1 215 ? -4.41 9.734 -4.316 1 89.19 215 ILE A C 1
ATOM 1718 O O . ILE A 1 215 ? -4.254 8.852 -5.164 1 89.19 215 ILE A O 1
ATOM 1722 N N . THR A 1 216 ? -4.137 9.594 -3.072 1 89.94 216 THR A N 1
ATOM 1723 C CA . THR A 1 216 ? -3.459 8.383 -2.619 1 89.94 216 THR A CA 1
ATOM 1724 C C . THR A 1 216 ? -4.379 7.168 -2.74 1 89.94 216 THR A C 1
ATOM 1726 O O . THR A 1 216 ? -3.939 6.086 -3.137 1 89.94 216 THR A O 1
ATOM 1729 N N . THR A 1 217 ? -5.664 7.316 -2.406 1 94.56 217 THR A N 1
ATOM 1730 C CA . THR A 1 217 ? -6.602 6.199 -2.488 1 94.56 217 THR A CA 1
ATOM 1731 C C . THR A 1 217 ? -6.879 5.832 -3.941 1 94.56 217 THR A C 1
ATOM 1733 O O . THR A 1 217 ? -7.008 4.656 -4.277 1 94.56 217 THR A O 1
ATOM 1736 N N . THR A 1 218 ? -7.008 6.859 -4.738 1 94.75 218 THR A N 1
ATOM 1737 C CA . THR A 1 218 ? -7.211 6.605 -6.16 1 94.75 218 THR A CA 1
ATOM 1738 C C . THR A 1 218 ? -6.02 5.859 -6.754 1 94.75 218 THR A C 1
ATOM 1740 O O . THR A 1 218 ? -6.188 4.844 -7.43 1 94.75 218 THR A O 1
ATOM 1743 N N . THR A 1 219 ? -4.871 6.34 -6.523 1 92.5 219 THR A N 1
ATOM 1744 C CA . THR A 1 219 ? -3.662 5.711 -7.043 1 92.5 219 THR A CA 1
ATOM 1745 C C . THR A 1 219 ? -3.547 4.27 -6.547 1 92.5 219 THR A C 1
ATOM 1747 O O . THR A 1 219 ? -3.301 3.355 -7.336 1 92.5 219 THR A O 1
ATOM 1750 N N . ALA A 1 220 ? -3.766 4.047 -5.301 1 93.44 220 ALA A N 1
ATOM 1751 C CA . ALA A 1 220 ? -3.67 2.711 -4.723 1 93.44 220 ALA A CA 1
ATOM 1752 C C . ALA A 1 220 ? -4.715 1.776 -5.32 1 93.44 220 ALA A C 1
ATOM 1754 O O . ALA A 1 220 ? -4.438 0.601 -5.57 1 93.44 220 ALA A O 1
ATOM 1755 N N . SER A 1 221 ? -5.887 2.271 -5.523 1 96.5 221 SER A N 1
ATOM 1756 C CA . SER A 1 221 ? -6.98 1.456 -6.035 1 96.5 221 SER A CA 1
ATOM 1757 C C . SER A 1 221 ? -6.715 1.002 -7.465 1 96.5 221 SER A C 1
ATOM 1759 O O . SER A 1 221 ? -7.031 -0.131 -7.832 1 96.5 221 SER A O 1
ATOM 1761 N N . PHE A 1 222 ? -6.176 1.836 -8.242 1 95.88 222 PHE A N 1
ATOM 1762 C CA . PHE A 1 222 ? -5.855 1.474 -9.617 1 95.88 222 PHE A CA 1
ATOM 1763 C C . PHE A 1 222 ? -4.762 0.416 -9.656 1 95.88 222 PHE A C 1
ATOM 1765 O O . PHE A 1 222 ? -4.629 -0.309 -10.648 1 95.88 222 PHE A O 1
ATOM 1772 N N . GLN A 1 223 ? -4.043 0.312 -8.594 1 94.44 223 GLN A N 1
ATOM 1773 C CA . GLN A 1 223 ? -2.889 -0.58 -8.594 1 94.44 223 GLN A CA 1
ATOM 1774 C C . GLN A 1 223 ? -3.135 -1.801 -7.707 1 94.44 223 GLN A C 1
ATOM 1776 O O . GLN A 1 223 ? -2.195 -2.504 -7.332 1 94.44 223 GLN A O 1
ATOM 1781 N N . VAL A 1 224 ? -4.352 -2.037 -7.387 1 95.12 224 VAL A N 1
ATOM 1782 C CA . VAL A 1 224 ? -4.684 -3.146 -6.5 1 95.12 224 VAL A CA 1
ATOM 1783 C C . VAL A 1 224 ? -4.262 -4.465 -7.141 1 95.12 224 VAL A C 1
ATOM 1785 O O . VAL A 1 224 ? -4.523 -4.699 -8.328 1 95.12 224 VAL A O 1
ATOM 1788 N N . PHE A 1 225 ?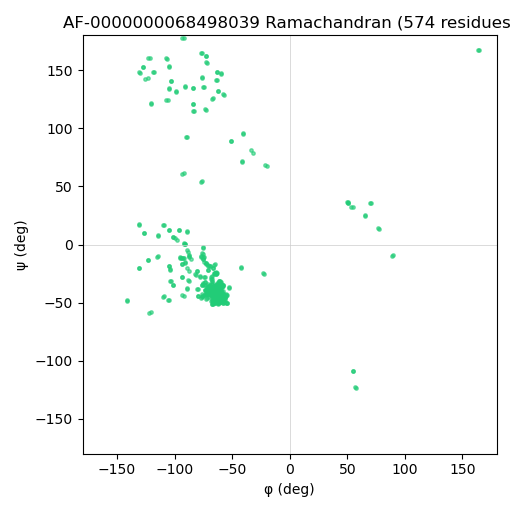 -3.57 -5.32 -6.383 1 94.94 225 PHE A N 1
ATOM 1789 C CA . PHE A 1 225 ? -3.043 -6.551 -6.965 1 94.94 225 PHE A CA 1
ATOM 1790 C C . PHE A 1 225 ? -3.158 -7.707 -5.98 1 94.94 225 PHE A C 1
ATOM 1792 O O . PHE A 1 225 ? -3.713 -8.758 -6.312 1 94.94 225 PHE A O 1
ATOM 1799 N N . ASP A 1 226 ? -2.723 -7.512 -4.688 1 92.62 226 ASP A N 1
ATOM 1800 C CA . ASP A 1 226 ? -2.613 -8.586 -3.707 1 92.62 226 ASP A CA 1
ATOM 1801 C C . ASP A 1 226 ? -3.967 -9.258 -3.473 1 92.62 226 ASP A C 1
ATOM 1803 O O . ASP A 1 226 ? -4.066 -10.484 -3.471 1 92.62 226 ASP A O 1
ATOM 1807 N N . GLU A 1 227 ? -4.902 -8.391 -3.355 1 93.19 227 GLU A N 1
ATOM 1808 C CA . GLU A 1 227 ? -6.25 -8.875 -3.062 1 93.19 227 GLU A CA 1
ATOM 1809 C C . GLU A 1 227 ? -6.777 -9.766 -4.184 1 93.19 227 GLU A C 1
ATOM 1811 O O . GLU A 1 227 ? -7.383 -10.805 -3.924 1 93.19 227 GLU A O 1
ATOM 1816 N N . ILE A 1 228 ? -6.496 -9.406 -5.379 1 95.94 228 ILE A N 1
ATOM 1817 C CA . ILE A 1 228 ? -6.973 -10.133 -6.555 1 95.94 228 ILE A CA 1
ATOM 1818 C C . ILE A 1 228 ? -6.148 -11.398 -6.738 1 95.94 228 ILE A C 1
ATOM 1820 O O . ILE A 1 228 ? -6.703 -12.484 -6.934 1 95.94 228 ILE A O 1
ATOM 1824 N N . SER A 1 229 ? -4.887 -11.305 -6.633 1 94.81 229 SER A N 1
ATOM 1825 C CA . SER A 1 229 ? -3.984 -12.43 -6.875 1 94.81 229 SER A CA 1
ATOM 1826 C C . SER A 1 229 ? -4.211 -13.547 -5.863 1 94.81 229 SER A C 1
ATOM 1828 O O . SER A 1 229 ? -4.117 -14.727 -6.203 1 94.81 229 SER A O 1
ATOM 1830 N N . ILE A 1 230 ? -4.543 -13.188 -4.645 1 94.56 230 ILE A N 1
ATOM 1831 C CA . ILE A 1 230 ? -4.648 -14.172 -3.568 1 94.56 230 ILE A CA 1
ATOM 1832 C C . ILE A 1 230 ? -6.07 -14.734 -3.518 1 94.56 230 ILE A C 1
ATOM 1834 O O . ILE A 1 230 ? -6.262 -15.945 -3.41 1 94.56 230 ILE A O 1
ATOM 1838 N N . MET A 1 231 ? -7.07 -13.906 -3.744 1 94.25 231 MET A N 1
ATOM 1839 C CA . MET A 1 231 ? -8.414 -14.312 -3.35 1 94.25 231 MET A CA 1
ATOM 1840 C C . MET A 1 231 ? -9.211 -14.797 -4.559 1 94.25 231 MET A C 1
ATOM 1842 O O . MET A 1 231 ? -10.008 -15.734 -4.445 1 94.25 231 MET A O 1
ATOM 1846 N N . THR A 1 232 ? -8.984 -14.172 -5.738 1 96.06 232 THR A N 1
ATOM 1847 C CA . THR A 1 232 ? -9.914 -14.508 -6.812 1 96.06 232 THR A CA 1
ATOM 1848 C C . THR A 1 232 ? -9.156 -14.867 -8.086 1 96.06 232 THR A C 1
ATOM 1850 O O . THR A 1 232 ? -9.719 -15.477 -9 1 96.06 232 THR A O 1
ATOM 1853 N N . GLN A 1 233 ? -7.93 -14.438 -8.156 1 95.62 233 GLN A N 1
ATOM 1854 C CA . GLN A 1 233 ? -7.145 -14.625 -9.367 1 95.62 233 GLN A CA 1
ATOM 1855 C C . GLN A 1 233 ? -7.91 -14.156 -10.602 1 95.62 233 GLN A C 1
ATOM 1857 O O . GLN A 1 233 ? -7.953 -14.852 -11.609 1 95.62 233 GLN A O 1
ATOM 1862 N N . GLY A 1 234 ? -8.641 -13.117 -10.406 1 96.12 234 GLY A N 1
ATOM 1863 C CA . GLY A 1 234 ? -9.352 -12.477 -11.5 1 96.12 234 GLY A CA 1
ATOM 1864 C C . GLY A 1 234 ? -10.742 -13.047 -11.727 1 96.12 234 GLY A C 1
ATOM 1865 O O . GLY A 1 234 ? -11.531 -12.492 -12.492 1 96.12 234 GLY A O 1
ATOM 1866 N N . GLY A 1 235 ? -11.047 -14.133 -11.07 1 95.88 235 GLY A N 1
ATOM 1867 C CA . GLY A 1 235 ? -12.312 -14.805 -11.289 1 95.88 235 GLY A CA 1
ATOM 1868 C C . GLY A 1 235 ? -13.406 -14.352 -10.344 1 95.88 235 GLY A C 1
ATOM 1869 O O . GLY A 1 235 ? -13.195 -13.453 -9.523 1 95.88 235 GLY A O 1
ATOM 1870 N N . PRO A 1 236 ? -14.586 -14.898 -10.531 1 95.44 236 PRO A N 1
ATOM 1871 C CA . PRO A 1 236 ? -15 -15.859 -11.562 1 95.44 236 PRO A CA 1
ATOM 1872 C C . PRO A 1 236 ? -15.203 -15.211 -12.93 1 95.44 236 PRO A C 1
ATOM 1874 O O . PRO A 1 236 ? -15.688 -14.086 -13.016 1 95.44 236 PRO A O 1
ATOM 1877 N N . VAL A 1 237 ? -14.891 -15.867 -14 1 94.81 237 VAL A N 1
ATOM 1878 C CA . VAL A 1 237 ? -15.117 -15.477 -15.391 1 94.81 237 VAL A CA 1
ATOM 1879 C C . VAL A 1 237 ? -14.602 -14.062 -15.617 1 94.81 237 VAL A C 1
ATOM 1881 O O . VAL A 1 237 ? -15.305 -13.211 -16.172 1 94.81 237 VAL A O 1
ATOM 1884 N N . GLY A 1 238 ? -13.531 -13.742 -14.961 1 96.06 238 GLY A N 1
ATOM 1885 C CA . GLY A 1 238 ? -12.875 -12.461 -15.18 1 96.06 238 GLY A CA 1
ATOM 1886 C C . GLY A 1 238 ? -13.586 -11.305 -14.5 1 96.06 238 GLY A C 1
ATOM 1887 O O . GLY A 1 238 ? -13.227 -10.141 -14.711 1 96.06 238 GLY A O 1
ATOM 1888 N N . SER A 1 239 ? -14.523 -11.586 -13.594 1 97 239 SER A N 1
ATOM 1889 C CA . SER A 1 239 ? -15.383 -10.555 -13.016 1 97 239 SER A CA 1
ATOM 1890 C C . SER A 1 239 ? -14.625 -9.703 -12 1 97 239 SER A C 1
ATOM 1892 O O . SER A 1 239 ? -15.102 -8.648 -11.594 1 97 239 SER A O 1
ATOM 1894 N N . THR A 1 240 ? -13.43 -10.164 -11.648 1 98 240 THR A N 1
ATOM 1895 C CA . THR A 1 240 ? -12.633 -9.398 -10.695 1 98 240 THR A CA 1
ATOM 1896 C C . THR A 1 240 ? -11.242 -9.117 -11.242 1 98 240 THR A C 1
ATOM 1898 O O . THR A 1 240 ? -10.352 -8.688 -10.508 1 98 240 THR A O 1
ATOM 1901 N N . ASN A 1 241 ? -11.078 -9.43 -12.531 1 97.69 241 ASN A N 1
ATOM 1902 C CA . ASN A 1 241 ? -9.766 -9.156 -13.117 1 97.69 241 ASN A CA 1
ATOM 1903 C C . ASN A 1 241 ? -9.484 -7.656 -13.195 1 97.69 241 ASN A C 1
ATOM 1905 O O . ASN A 1 241 ? -10.312 -6.895 -13.695 1 97.69 241 ASN A O 1
ATOM 1909 N N . MET A 1 242 ? -8.383 -7.258 -12.641 1 97.62 242 MET A N 1
ATOM 1910 C CA . MET A 1 242 ? -7.957 -5.863 -12.602 1 97.62 242 MET A CA 1
ATOM 1911 C C . MET A 1 242 ? -6.797 -5.621 -13.562 1 97.62 242 MET A C 1
ATOM 1913 O O . MET A 1 242 ? -6.121 -6.562 -13.977 1 97.62 242 MET A O 1
ATOM 1917 N N . LEU A 1 243 ? -6.617 -4.363 -13.891 1 96.69 243 LEU A N 1
ATOM 1918 C CA . LEU A 1 243 ? -5.547 -4.008 -14.82 1 96.69 243 LEU A CA 1
ATOM 1919 C C . LEU A 1 243 ? -4.199 -4.496 -14.305 1 96.69 243 LEU A C 1
ATOM 1921 O O . LEU A 1 243 ? -3.406 -5.055 -15.07 1 96.69 243 LEU A O 1
ATOM 1925 N N . SER A 1 244 ? -3.922 -4.328 -13.055 1 95.69 244 SER A N 1
ATOM 1926 C CA . SER A 1 244 ? -2.66 -4.766 -12.469 1 95.69 244 SER A CA 1
ATOM 1927 C C . SER A 1 244 ? -2.49 -6.277 -12.594 1 95.69 244 SER A C 1
ATOM 1929 O O . SER A 1 244 ? -1.406 -6.762 -12.93 1 95.69 244 SER A O 1
ATOM 1931 N N . TYR A 1 245 ? -3.523 -7.004 -12.367 1 96.81 245 TYR A N 1
ATOM 1932 C CA . TYR A 1 245 ? -3.445 -8.453 -12.461 1 96.81 245 TYR A CA 1
ATOM 1933 C C . TYR A 1 245 ? -3.332 -8.898 -13.914 1 96.81 245 TYR A C 1
ATOM 1935 O O . TYR A 1 245 ? -2.65 -9.883 -14.219 1 96.81 245 TYR A O 1
ATOM 1943 N N . TYR A 1 246 ? -4.02 -8.227 -14.812 1 96.88 246 TYR A N 1
ATOM 1944 C CA . TYR A 1 246 ? -3.879 -8.492 -16.234 1 96.88 246 TYR A CA 1
ATOM 1945 C C . TYR A 1 246 ? -2.428 -8.344 -16.672 1 96.88 246 TYR A C 1
ATOM 1947 O O . TYR A 1 246 ? -1.921 -9.164 -17.453 1 96.88 246 TYR A O 1
ATOM 1955 N N . ILE A 1 247 ? -1.785 -7.297 -16.234 1 94.31 247 ILE A N 1
ATOM 1956 C CA . ILE A 1 247 ? -0.379 -7.07 -16.547 1 94.31 247 ILE A CA 1
ATOM 1957 C C . ILE A 1 247 ? 0.461 -8.234 -16.031 1 94.31 247 ILE A C 1
ATOM 1959 O O . ILE A 1 247 ? 1.344 -8.734 -16.734 1 94.31 247 ILE A O 1
ATOM 1963 N N . TYR A 1 248 ? 0.156 -8.656 -14.898 1 95.25 248 TYR A N 1
ATOM 1964 C CA . TYR A 1 248 ? 0.861 -9.781 -14.289 1 95.25 248 TYR A CA 1
ATOM 1965 C C . TYR A 1 248 ? 0.687 -11.047 -15.117 1 95.25 248 TYR A C 1
ATOM 1967 O O . TYR A 1 248 ? 1.662 -11.734 -15.422 1 95.25 248 TYR A O 1
ATOM 1975 N N . GLU A 1 249 ? -0.505 -11.359 -15.445 1 95.25 249 GLU A N 1
ATOM 1976 C CA . GLU A 1 249 ? -0.772 -12.555 -16.25 1 95.25 249 GLU A CA 1
ATOM 1977 C C . GLU A 1 249 ? -0.041 -12.492 -17.578 1 95.25 249 GLU A C 1
ATOM 1979 O O . GLU A 1 249 ? 0.621 -13.453 -17.984 1 95.25 249 GLU A O 1
ATOM 1984 N N . SER A 1 250 ? -0.164 -11.367 -18.203 1 92.25 250 SER A N 1
ATOM 1985 C CA . SER A 1 250 ? 0.456 -11.188 -19.516 1 92.25 250 SER A CA 1
ATOM 1986 C C . SER A 1 250 ? 1.975 -11.297 -19.438 1 92.25 250 SER A C 1
ATOM 1988 O O . SER A 1 250 ? 2.602 -11.953 -20.266 1 92.25 250 SER A O 1
ATOM 1990 N N . GLY A 1 251 ? 2.512 -10.742 -18.453 1 89.31 251 GLY A N 1
ATOM 1991 C CA . GLY A 1 251 ? 3.959 -10.656 -18.359 1 89.31 251 GLY A CA 1
ATOM 1992 C C . GLY A 1 251 ? 4.59 -11.867 -17.703 1 89.31 251 GLY A C 1
ATOM 1993 O O . GLY A 1 251 ? 5.703 -12.266 -18.047 1 89.31 251 GLY A O 1
ATOM 1994 N N . PHE A 1 252 ? 3.91 -12.5 -16.781 1 90.5 252 PHE A N 1
ATOM 1995 C CA . PHE A 1 252 ? 4.594 -13.469 -15.93 1 90.5 252 PHE A CA 1
ATOM 1996 C C . PHE A 1 252 ? 3.932 -14.836 -16.016 1 90.5 252 PHE A C 1
ATOM 1998 O O . PHE A 1 252 ? 4.484 -15.836 -15.547 1 90.5 252 PHE A O 1
ATOM 2005 N N . ILE A 1 253 ? 2.807 -14.898 -16.547 1 90.19 253 ILE A N 1
ATOM 2006 C CA . ILE A 1 253 ? 2.162 -16.188 -16.781 1 90.19 253 ILE A CA 1
ATOM 2007 C C . ILE A 1 253 ? 2.234 -16.547 -18.266 1 90.19 253 ILE A C 1
ATOM 2009 O O . ILE A 1 253 ? 2.734 -17.609 -18.625 1 90.19 253 ILE A O 1
ATOM 2013 N N . TYR A 1 254 ? 1.87 -15.57 -19.109 1 90.12 254 TYR A N 1
ATOM 2014 C CA . TYR A 1 254 ? 1.865 -15.812 -20.547 1 90.12 254 TYR A CA 1
ATOM 2015 C C . TYR A 1 254 ? 3.184 -15.375 -21.172 1 90.12 254 TYR A C 1
ATOM 2017 O O . TYR A 1 254 ? 3.441 -15.656 -22.344 1 90.12 254 TYR A O 1
ATOM 2025 N N . TYR A 1 255 ? 3.939 -14.609 -20.516 1 87.25 255 TYR A N 1
ATOM 2026 C CA . TYR A 1 255 ? 5.277 -14.172 -20.906 1 87.25 255 TYR A CA 1
ATOM 2027 C C . TYR A 1 255 ? 5.227 -13.305 -22.156 1 87.25 255 TYR A C 1
ATOM 2029 O O . TYR A 1 255 ? 6.141 -13.344 -22.984 1 87.25 255 TYR A O 1
ATOM 2037 N N . ASP A 1 256 ? 4.105 -12.711 -22.312 1 87.31 256 ASP A N 1
ATOM 2038 C CA . ASP A 1 256 ? 3.955 -11.734 -23.391 1 87.31 256 ASP A CA 1
ATOM 2039 C C . ASP A 1 256 ? 4.328 -10.336 -22.922 1 87.31 256 ASP A C 1
ATOM 2041 O O . ASP A 1 256 ? 3.457 -9.555 -22.516 1 87.31 256 ASP A O 1
ATOM 2045 N N . ILE A 1 257 ? 5.539 -10 -23.109 1 84.06 257 ILE A N 1
ATOM 2046 C CA . ILE A 1 257 ? 6.086 -8.781 -22.531 1 84.06 257 ILE A CA 1
ATOM 2047 C C . ILE A 1 257 ? 5.547 -7.566 -23.297 1 84.06 257 ILE A C 1
ATOM 2049 O O . ILE A 1 257 ? 5.402 -6.484 -22.719 1 84.06 257 ILE A O 1
ATOM 2053 N N . GLY A 1 258 ? 5.32 -7.742 -24.531 1 85.62 258 GLY A N 1
ATOM 2054 C CA . GLY A 1 258 ? 4.73 -6.656 -25.297 1 85.62 258 GLY A CA 1
ATOM 2055 C C . GLY A 1 258 ? 3.361 -6.238 -24.797 1 85.62 258 GLY A C 1
ATOM 2056 O O . GLY A 1 258 ? 3.127 -5.062 -24.516 1 85.62 258 GLY A O 1
ATOM 2057 N N . GLN A 1 259 ? 2.561 -7.25 -24.625 1 89.62 259 GLN A N 1
ATOM 2058 C CA . GLN A 1 259 ? 1.217 -6.977 -24.125 1 89.62 259 GLN A CA 1
ATOM 2059 C C . GLN A 1 259 ? 1.259 -6.438 -22.703 1 89.62 259 GLN A C 1
ATOM 2061 O O . GLN A 1 259 ? 0.51 -5.52 -22.359 1 89.62 259 GLN A O 1
ATOM 2066 N N . ALA A 1 260 ? 2.111 -7.027 -21.922 1 91.12 260 ALA A N 1
ATOM 2067 C CA . ALA A 1 260 ? 2.256 -6.57 -20.531 1 91.12 260 ALA A CA 1
ATOM 2068 C C . ALA A 1 260 ? 2.713 -5.113 -20.484 1 91.12 260 ALA A C 1
ATOM 2070 O O . ALA A 1 260 ? 2.199 -4.32 -19.703 1 91.12 260 ALA A O 1
ATOM 2071 N N . SER A 1 261 ? 3.645 -4.793 -21.328 1 89.5 261 SER A N 1
ATOM 2072 C CA . SER A 1 261 ? 4.18 -3.434 -21.359 1 89.5 261 SER A CA 1
ATOM 2073 C C . SER A 1 261 ? 3.141 -2.443 -21.875 1 89.5 261 SER A C 1
ATOM 2075 O O . SER A 1 261 ? 3 -1.346 -21.328 1 89.5 261 SER A O 1
ATOM 2077 N N . ALA A 1 262 ? 2.477 -2.838 -22.875 1 91.44 262 ALA A N 1
ATOM 2078 C CA . ALA A 1 262 ? 1.422 -1.973 -23.406 1 91.44 262 ALA A CA 1
ATOM 2079 C C . ALA A 1 262 ? 0.34 -1.731 -22.359 1 91.44 262 ALA A C 1
ATOM 2081 O O . ALA A 1 262 ? -0.105 -0.598 -22.156 1 91.44 262 ALA A O 1
ATOM 2082 N N . ALA A 1 263 ? -0.095 -2.775 -21.703 1 93.62 263 ALA A N 1
ATOM 2083 C CA . ALA A 1 263 ? -1.098 -2.646 -20.656 1 93.62 263 ALA A CA 1
ATOM 2084 C C . ALA A 1 263 ? -0.585 -1.774 -19.516 1 93.62 263 ALA A C 1
ATOM 2086 O O . ALA A 1 263 ? -1.349 -1.014 -18.922 1 93.62 263 ALA A O 1
ATOM 2087 N N . SER A 1 264 ? 0.664 -1.883 -19.203 1 92.38 264 SER A N 1
ATOM 2088 C CA . SER A 1 264 ? 1.284 -1.059 -18.172 1 92.38 264 SER A CA 1
ATOM 2089 C C . SER A 1 264 ? 1.218 0.422 -18.531 1 92.38 264 SER A C 1
ATOM 2091 O O . SER A 1 264 ? 0.99 1.268 -17.656 1 92.38 264 SER A O 1
ATOM 2093 N N . MET A 1 265 ? 1.414 0.682 -19.734 1 89.62 265 MET A N 1
ATOM 2094 C CA . MET A 1 265 ? 1.34 2.07 -20.188 1 89.62 265 MET A CA 1
ATOM 2095 C C . MET A 1 265 ? -0.084 2.604 -20.062 1 89.62 265 MET A C 1
ATOM 2097 O O . MET A 1 265 ? -0.291 3.766 -19.719 1 89.62 265 MET A O 1
ATOM 2101 N N . PHE A 1 266 ? -0.995 1.771 -20.375 1 91.75 266 PHE A N 1
ATOM 2102 C CA . PHE A 1 266 ? -2.389 2.156 -20.203 1 91.75 266 PHE A CA 1
ATOM 2103 C C . PHE A 1 266 ? -2.678 2.49 -18.734 1 91.75 266 PHE A C 1
ATOM 2105 O O . PHE A 1 266 ? -3.307 3.508 -18.438 1 91.75 266 PHE A O 1
ATOM 2112 N N . LEU A 1 267 ? -2.215 1.617 -17.891 1 92.38 267 LEU A N 1
ATOM 2113 C CA . LEU A 1 267 ? -2.439 1.823 -16.453 1 92.38 267 LEU A CA 1
ATOM 2114 C C . LEU A 1 267 ? -1.778 3.113 -15.984 1 92.38 267 LEU A C 1
ATOM 2116 O O . LEU A 1 267 ? -2.383 3.889 -15.242 1 92.38 267 LEU A O 1
ATOM 2120 N N . LEU A 1 268 ? -0.603 3.305 -16.422 1 89.06 268 LEU A N 1
ATOM 2121 C CA . LEU A 1 268 ? 0.119 4.516 -16.047 1 89.06 268 LEU A CA 1
ATOM 2122 C C . LEU A 1 268 ? -0.628 5.762 -16.5 1 89.06 268 LEU A C 1
ATOM 2124 O O . LEU A 1 268 ? -0.788 6.715 -15.734 1 89.06 268 LEU A O 1
ATOM 2128 N N . ALA A 1 269 ? -1.05 5.75 -17.688 1 89.88 269 ALA A N 1
ATOM 2129 C CA . ALA A 1 269 ? -1.788 6.879 -18.25 1 89.88 269 ALA A CA 1
ATOM 2130 C C . ALA A 1 269 ? -3.062 7.152 -17.453 1 89.88 269 ALA A C 1
ATOM 2132 O O . ALA A 1 269 ? -3.363 8.305 -17.125 1 89.88 269 ALA A O 1
ATOM 2133 N N . ILE A 1 270 ? -3.766 6.125 -17.125 1 93.12 270 ILE A N 1
ATOM 2134 C CA . ILE A 1 270 ? -5.027 6.258 -16.406 1 93.12 270 ILE A CA 1
ATOM 2135 C C . ILE A 1 270 ? -4.766 6.84 -15.016 1 93.12 270 ILE A C 1
ATOM 2137 O O . ILE A 1 270 ? -5.469 7.754 -14.578 1 93.12 270 ILE A O 1
ATOM 2141 N N . VAL A 1 271 ? -3.781 6.332 -14.367 1 90.94 271 VAL A N 1
ATOM 2142 C CA . VAL A 1 271 ? -3.453 6.805 -13.031 1 90.94 271 VAL A CA 1
ATOM 2143 C C . VAL A 1 271 ? -3.033 8.273 -13.086 1 90.94 271 VAL A C 1
ATOM 2145 O O . VAL A 1 271 ? -3.438 9.078 -12.242 1 90.94 271 VAL A O 1
ATOM 2148 N N . MET A 1 272 ? -2.291 8.625 -14.086 1 87.06 272 MET A N 1
ATOM 2149 C CA . MET A 1 272 ? -1.839 10.008 -14.242 1 87.06 272 MET A CA 1
ATOM 2150 C C . MET A 1 272 ? -3.014 10.938 -14.516 1 87.06 272 MET A C 1
ATOM 2152 O O . MET A 1 272 ? -3.09 12.031 -13.953 1 87.06 272 MET A O 1
ATOM 2156 N N . ILE A 1 273 ? -3.852 10.531 -15.344 1 90.62 273 ILE A N 1
ATOM 2157 C CA . ILE A 1 273 ? -5.027 11.328 -15.68 1 90.62 273 ILE A CA 1
ATOM 2158 C C . ILE A 1 273 ? -5.91 11.484 -14.445 1 90.62 273 ILE A C 1
ATOM 2160 O O . ILE A 1 273 ? -6.383 12.586 -14.148 1 90.62 273 ILE A O 1
ATOM 2164 N N . ALA A 1 274 ? -6.078 10.352 -13.742 1 89.44 274 ALA A N 1
ATOM 2165 C CA . ALA A 1 274 ? -6.898 10.406 -12.539 1 89.44 274 ALA A CA 1
ATOM 2166 C C . ALA A 1 274 ? -6.27 11.32 -11.484 1 89.44 274 ALA A C 1
ATOM 2168 O O . ALA A 1 274 ? -6.969 12.094 -10.828 1 89.44 274 ALA A O 1
ATOM 2169 N N . THR A 1 275 ? -5.039 11.227 -11.367 1 81.62 275 THR A N 1
ATOM 2170 C CA . THR A 1 275 ? -4.324 12.062 -10.414 1 81.62 275 THR A CA 1
ATOM 2171 C C . THR A 1 275 ? -4.418 13.531 -10.812 1 81.62 275 THR A C 1
ATOM 2173 O O . THR A 1 275 ? -4.652 14.398 -9.969 1 81.62 275 THR A O 1
ATOM 2176 N N . TYR A 1 276 ? -4.277 13.812 -12.039 1 83.38 276 TYR A N 1
ATOM 2177 C CA . TYR A 1 276 ? -4.383 15.172 -12.547 1 83.38 276 TYR A CA 1
ATOM 2178 C C . TYR A 1 276 ? -5.789 15.727 -12.344 1 83.38 276 TYR A C 1
ATOM 2180 O O . TYR A 1 276 ? -5.957 16.891 -11.984 1 83.38 276 TYR A O 1
ATOM 2188 N N . ALA A 1 277 ? -6.688 14.906 -12.609 1 86.25 277 ALA A N 1
ATOM 2189 C CA . ALA A 1 277 ? -8.078 15.305 -12.391 1 86.25 277 ALA A CA 1
ATOM 2190 C C . ALA A 1 277 ? -8.328 15.656 -10.93 1 86.25 277 ALA A C 1
ATOM 2192 O O . ALA A 1 277 ? -9.023 16.625 -10.625 1 86.25 277 ALA A O 1
ATOM 2193 N N . ASN A 1 278 ? -7.805 14.852 -10.078 1 82.06 278 ASN A N 1
ATOM 2194 C CA . ASN A 1 278 ? -7.918 15.141 -8.656 1 82.06 278 ASN A CA 1
ATOM 2195 C C . ASN A 1 278 ? -7.273 16.469 -8.297 1 82.06 278 ASN A C 1
ATOM 2197 O O . ASN A 1 278 ? -7.824 17.25 -7.508 1 82.06 278 ASN A O 1
ATOM 2201 N N . PHE A 1 279 ? -6.195 16.844 -8.914 1 76.25 279 PHE A N 1
ATOM 2202 C CA . PHE A 1 279 ? -5.488 18.094 -8.656 1 76.25 279 PHE A CA 1
ATOM 2203 C C . PHE A 1 279 ? -6.312 19.297 -9.125 1 76.25 279 PHE A C 1
ATOM 2205 O O . PHE A 1 279 ? -6.383 20.312 -8.43 1 76.25 279 PHE A O 1
ATOM 2212 N N . ARG A 1 280 ? -6.879 19.203 -10.219 1 77.31 280 ARG A N 1
ATOM 2213 C CA . ARG A 1 280 ? -7.656 20.297 -10.781 1 77.31 280 ARG A CA 1
ATOM 2214 C C . ARG A 1 280 ? -8.93 20.547 -9.977 1 77.31 280 ARG A C 1
ATOM 2216 O O . ARG A 1 280 ? -9.352 21.688 -9.805 1 77.31 280 ARG A O 1
ATOM 2223 N N . LEU A 1 281 ? -9.477 19.5 -9.539 1 72.62 281 LEU A N 1
ATOM 2224 C CA . LEU A 1 281 ? -10.734 19.594 -8.805 1 72.62 281 LEU A CA 1
ATOM 2225 C C . LEU A 1 281 ? -10.508 20.219 -7.434 1 72.62 281 LEU A C 1
ATOM 2227 O O . LEU A 1 281 ? -11.32 21.031 -6.973 1 72.62 281 LEU A O 1
ATOM 2231 N N . LEU A 1 282 ? -9.383 19.922 -6.836 1 65.19 282 LEU A N 1
ATOM 2232 C CA . LEU A 1 282 ? -9.234 20.344 -5.445 1 65.19 282 LEU A CA 1
ATOM 2233 C C . LEU A 1 282 ? -8.32 21.562 -5.34 1 65.19 282 LEU A C 1
ATOM 2235 O O . LEU A 1 282 ? -8.398 22.312 -4.367 1 65.19 282 LEU A O 1
ATOM 2239 N N . SER A 1 283 ? -7.309 21.734 -6.215 1 60.56 283 SER A N 1
ATOM 2240 C CA . SER A 1 283 ? -6.488 22.938 -6.176 1 60.56 283 SER A CA 1
ATOM 2241 C C . SER A 1 283 ? -7.352 24.203 -6.223 1 60.56 283 SER A C 1
ATOM 2243 O O . SER A 1 283 ? -7.012 25.219 -5.605 1 60.56 283 SER A O 1
ATOM 2245 N N . LYS A 1 284 ? -8.359 24.219 -6.918 1 56.16 284 LYS A N 1
ATOM 2246 C CA . LYS A 1 284 ? -9.227 25.391 -6.941 1 56.16 284 LYS A CA 1
ATOM 2247 C C . LYS A 1 284 ? -9.844 25.656 -5.57 1 56.16 284 LYS A C 1
ATOM 2249 O O . LYS A 1 284 ? -10.148 26.797 -5.223 1 56.16 284 LYS A O 1
ATOM 2254 N N . LYS A 1 285 ? -9.938 24.672 -4.828 1 53.38 285 LYS A N 1
ATOM 2255 C CA . LYS A 1 285 ? -10.625 24.859 -3.553 1 53.38 285 LYS A CA 1
ATOM 2256 C C . LYS A 1 285 ? -9.633 25.188 -2.439 1 53.38 285 LYS A C 1
ATOM 2258 O O . LYS A 1 285 ? -10 25.812 -1.438 1 53.38 285 LYS A O 1
ATOM 2263 N N . VAL A 1 286 ? -8.375 24.75 -2.52 1 51.22 286 VAL A N 1
ATOM 2264 C CA . VAL A 1 286 ? -7.387 25.031 -1.479 1 51.22 286 VAL A CA 1
ATOM 2265 C C . VAL A 1 286 ? -6.965 26.5 -1.541 1 51.22 286 VAL A C 1
ATOM 2267 O O . VAL A 1 286 ? -6.613 27.094 -0.52 1 51.22 286 VAL A O 1
ATOM 2270 N N . HIS A 1 287 ? -6.773 27.172 -2.666 1 44.44 287 HIS A N 1
ATOM 2271 C CA . HIS A 1 287 ? -6.27 28.547 -2.717 1 44.44 287 HIS A CA 1
ATOM 2272 C C . HIS A 1 287 ? -7.25 29.516 -2.074 1 44.44 287 HIS A C 1
ATOM 2274 O O . HIS A 1 287 ? -6.953 30.703 -1.945 1 44.44 287 HIS A O 1
ATOM 2280 N N . TYR A 1 288 ? -8.43 29.219 -2.008 1 37.22 288 TYR A N 1
ATOM 2281 C CA . TYR A 1 288 ? -9.18 30.391 -1.57 1 37.22 288 TYR A CA 1
ATOM 2282 C C . TYR A 1 288 ? -8.992 30.641 -0.077 1 37.22 288 TYR A C 1
ATOM 2284 O O . TYR A 1 288 ? -9.711 31.438 0.522 1 37.22 288 TYR A O 1
ATOM 2292 N N . GLN A 1 289 ? -8.219 29.75 0.658 1 35.88 289 GLN A N 1
ATOM 2293 C CA . GLN A 1 289 ? -8.031 30.469 1.913 1 35.88 289 GLN A CA 1
ATOM 2294 C C . GLN A 1 289 ? -6.711 31.234 1.913 1 35.88 289 GLN A C 1
ATOM 2296 O O . GLN A 1 289 ? -5.719 30.781 1.341 1 35.88 289 GLN A O 1
ATOM 2301 N N . MET B 1 1 ? -29.891 13.742 40.719 1 36.69 1 MET B N 1
ATOM 2302 C CA . MET B 1 1 ? -29.297 14.125 39.438 1 36.69 1 MET B CA 1
ATOM 2303 C C . MET B 1 1 ? -29.203 12.922 38.5 1 36.69 1 MET B C 1
ATOM 2305 O O . MET B 1 1 ? -28.375 12.031 38.688 1 36.69 1 MET B O 1
ATOM 2309 N N . LYS B 1 2 ? -30.344 12.43 38 1 39.12 2 LYS B N 1
ATOM 2310 C CA . LYS B 1 2 ? -30.594 11.227 37.219 1 39.12 2 LYS B CA 1
ATOM 2311 C C . LYS B 1 2 ? -29.656 11.148 36.031 1 39.12 2 LYS B C 1
ATOM 2313 O O . LYS B 1 2 ? -29.625 12.047 35.156 1 39.12 2 LYS B O 1
ATOM 2318 N N . LYS B 1 3 ? -28.594 10.594 36.188 1 43.53 3 LYS B N 1
ATOM 2319 C CA . LYS B 1 3 ? -27.531 10.406 35.188 1 43.53 3 LYS B CA 1
ATOM 2320 C C . LYS B 1 3 ? -28.125 10.031 33.844 1 43.53 3 LYS B C 1
ATOM 2322 O O . LYS B 1 3 ? -28.734 8.969 33.688 1 43.53 3 LYS B O 1
ATOM 2327 N N . GLN B 1 4 ? -28.812 11 33.094 1 42.81 4 GLN B N 1
ATOM 2328 C CA . GLN B 1 4 ? -29.359 10.875 31.75 1 42.81 4 GLN B CA 1
ATOM 2329 C C . GLN B 1 4 ? -28.5 9.961 30.891 1 42.81 4 GLN B C 1
ATOM 2331 O O . GLN B 1 4 ? -27.297 10.195 30.75 1 42.81 4 GLN B O 1
ATOM 2336 N N . PHE B 1 5 ? -28.656 8.773 31.016 1 46.66 5 PHE B N 1
ATOM 2337 C CA . PHE B 1 5 ? -28.188 7.812 30.016 1 46.66 5 PHE B CA 1
ATOM 2338 C C . PHE B 1 5 ? -28 8.484 28.656 1 46.66 5 PHE B C 1
ATOM 2340 O O . PHE B 1 5 ? -28.969 8.906 28.031 1 46.66 5 PHE B O 1
ATOM 2347 N N . ASN B 1 6 ? -26.984 9.422 28.453 1 49.72 6 ASN B N 1
ATOM 2348 C CA . ASN B 1 6 ? -26.688 10.312 27.328 1 49.72 6 ASN B CA 1
ATOM 2349 C C . ASN B 1 6 ? -26.891 9.617 25.984 1 49.72 6 ASN B C 1
ATOM 2351 O O . ASN B 1 6 ? -26.344 8.547 25.75 1 49.72 6 ASN B O 1
ATOM 2355 N N . LYS B 1 7 ? -28.016 9.711 25.297 1 54.09 7 LYS B N 1
ATOM 2356 C CA . LYS B 1 7 ? -28.422 9.383 23.938 1 54.09 7 LYS B CA 1
ATOM 2357 C C . LYS B 1 7 ? -27.219 9.32 23 1 54.09 7 LYS B C 1
ATOM 2359 O O . LYS B 1 7 ? -27.281 8.703 21.938 1 54.09 7 LYS B O 1
ATOM 2364 N N . ALA B 1 8 ? -26.266 10.008 23.391 1 54.31 8 ALA B N 1
ATOM 2365 C CA . ALA B 1 8 ? -25.031 10.016 22.594 1 54.31 8 ALA B CA 1
ATOM 2366 C C . ALA B 1 8 ? -24.438 8.609 22.484 1 54.31 8 ALA B C 1
ATOM 2368 O O . ALA B 1 8 ? -23.906 8.234 21.438 1 54.31 8 ALA B O 1
ATOM 2369 N N . TYR B 1 9 ? -24.672 7.82 23.578 1 56.34 9 TYR B N 1
ATOM 2370 C CA . TYR B 1 9 ? -24.109 6.473 23.562 1 56.34 9 TYR B CA 1
ATOM 2371 C C . TYR B 1 9 ? -24.922 5.555 22.641 1 56.34 9 TYR B C 1
ATOM 2373 O O . TYR B 1 9 ? -24.375 4.609 22.062 1 56.34 9 TYR B O 1
ATOM 2381 N N . LEU B 1 10 ? -26.172 5.773 22.562 1 57.53 10 LEU B N 1
ATOM 2382 C CA . LEU B 1 10 ? -26.984 4.953 21.672 1 57.53 10 LEU B CA 1
ATOM 2383 C C . LEU B 1 10 ? -26.547 5.133 20.219 1 57.53 10 LEU B C 1
ATOM 2385 O O . LEU B 1 10 ? -26.594 4.184 19.438 1 57.53 10 LEU B O 1
ATOM 2389 N N . TYR B 1 11 ? -26.234 6.383 19.875 1 57.12 11 TYR B N 1
ATOM 2390 C CA . TYR B 1 11 ? -25.781 6.641 18.516 1 57.12 11 TYR B CA 1
ATOM 2391 C C . TYR B 1 11 ? -24.391 6.039 18.281 1 57.12 11 TYR B C 1
ATOM 2393 O O . TYR B 1 11 ? -24.047 5.703 17.141 1 57.12 11 TYR B O 1
ATOM 2401 N N . ILE B 1 12 ? -23.781 5.785 19.375 1 60.94 12 ILE B N 1
ATOM 2402 C CA . ILE B 1 12 ? -22.391 5.324 19.281 1 60.94 12 ILE B CA 1
ATOM 2403 C C . ILE B 1 12 ? -22.359 3.805 19.172 1 60.94 12 ILE B C 1
ATOM 2405 O O . ILE B 1 12 ? -21.453 3.244 18.547 1 60.94 12 ILE B O 1
ATOM 2409 N N . THR B 1 13 ? -23.438 3.156 19.578 1 61.22 13 THR B N 1
ATOM 2410 C CA . THR B 1 13 ? -23.422 1.709 19.766 1 61.22 13 THR B CA 1
ATOM 2411 C C . THR B 1 13 ? -23.391 0.995 18.406 1 61.22 13 THR B C 1
ATOM 2413 O O . THR B 1 13 ? -22.609 0.058 18.219 1 61.22 13 THR B O 1
ATOM 2416 N N . PRO B 1 14 ? -24.172 1.456 17.5 1 60.38 14 PRO B N 1
ATOM 2417 C CA . PRO B 1 14 ? -24.109 0.71 16.234 1 60.38 14 PRO B CA 1
ATOM 2418 C C . PRO B 1 14 ? -22.719 0.769 15.594 1 60.38 14 PRO B C 1
ATOM 2420 O O . PRO B 1 14 ? -22.25 -0.225 15.023 1 60.38 14 PRO B O 1
ATOM 2423 N N . ALA B 1 15 ? -22.203 1.938 15.734 1 61.84 15 ALA B N 1
ATOM 2424 C CA . ALA B 1 15 ? -20.875 2.1 15.141 1 61.84 15 ALA B CA 1
ATOM 2425 C C . ALA B 1 15 ? -19.844 1.245 15.875 1 61.84 15 ALA B C 1
ATOM 2427 O O . ALA B 1 15 ? -19 0.615 15.242 1 61.84 15 ALA B O 1
ATOM 2428 N N . ILE B 1 16 ? -20.031 1.168 17.109 1 65.31 16 ILE B N 1
ATOM 2429 C CA . ILE B 1 16 ? -19.109 0.394 17.922 1 65.31 16 ILE B CA 1
ATOM 2430 C C . ILE B 1 16 ? -19.328 -1.098 17.672 1 65.31 16 ILE B C 1
ATOM 2432 O O . ILE B 1 16 ? -18.359 -1.857 17.547 1 65.31 16 ILE B O 1
ATOM 2436 N N . ILE B 1 17 ? -20.547 -1.448 17.578 1 65.12 17 ILE B N 1
ATOM 2437 C CA . ILE B 1 17 ? -20.859 -2.854 17.344 1 65.12 17 ILE B CA 1
ATOM 2438 C C . ILE B 1 17 ? -20.344 -3.277 15.969 1 65.12 17 ILE B C 1
ATOM 2440 O O . ILE B 1 17 ? -19.766 -4.352 15.828 1 65.12 17 ILE B O 1
ATOM 2444 N N . GLY B 1 18 ? -20.609 -2.371 15.078 1 63.66 18 GLY B N 1
ATOM 2445 C CA . GLY B 1 18 ? -20.125 -2.672 13.742 1 63.66 18 GLY B CA 1
ATOM 2446 C C . GLY B 1 18 ? -18.625 -2.826 13.672 1 63.66 18 GLY B C 1
ATOM 2447 O O . GLY B 1 18 ? -18.109 -3.775 13.07 1 63.66 18 GLY B O 1
ATOM 2448 N N . THR B 1 19 ? -18.094 -1.929 14.375 1 64.62 19 THR B N 1
ATOM 2449 C CA . THR B 1 19 ? -16.625 -1.963 14.391 1 64.62 19 THR B CA 1
ATOM 2450 C C . THR B 1 19 ? -16.125 -3.215 15.102 1 64.62 19 THR B C 1
ATOM 2452 O O . THR B 1 19 ? -15.242 -3.908 14.594 1 64.62 19 THR B O 1
ATOM 2455 N N . LEU B 1 20 ? -16.703 -3.531 16.203 1 66.25 20 LEU B N 1
ATOM 2456 C CA . LEU B 1 20 ? -16.266 -4.672 17 1 66.25 20 LEU B CA 1
ATOM 2457 C C . LEU B 1 20 ? -16.547 -5.98 16.266 1 66.25 20 LEU B C 1
ATOM 2459 O O . LEU B 1 20 ? -15.711 -6.879 16.234 1 66.25 20 LEU B O 1
ATOM 2463 N N . LEU B 1 21 ? -17.703 -6.031 15.68 1 67.25 21 LEU B N 1
ATOM 2464 C CA . LEU B 1 21 ? -18.125 -7.281 15.055 1 67.25 21 LEU B CA 1
ATOM 2465 C C . LEU B 1 21 ? -17.297 -7.559 13.797 1 67.25 21 LEU B C 1
ATOM 2467 O O . LEU B 1 21 ? -16.875 -8.695 13.562 1 67.25 21 LEU B O 1
ATOM 2471 N N . PHE B 1 22 ? -17.062 -6.52 13.164 1 68.19 22 PHE B N 1
ATOM 2472 C CA . PHE B 1 22 ? -16.469 -6.75 11.844 1 68.19 22 PHE B CA 1
ATOM 2473 C C . PHE B 1 22 ? -14.953 -6.688 11.914 1 68.19 22 PHE B C 1
ATOM 2475 O O . PHE B 1 22 ? -14.266 -7.152 11 1 68.19 22 PHE B O 1
ATOM 2482 N N . ILE B 1 23 ? -14.492 -6.227 13.008 1 72.69 23 ILE B N 1
ATOM 2483 C CA . ILE B 1 23 ? -13.039 -6.133 13.125 1 72.69 23 ILE B CA 1
ATOM 2484 C C . ILE B 1 23 ? -12.539 -7.16 14.133 1 72.69 23 ILE B C 1
ATOM 2486 O O . ILE B 1 23 ? -11.664 -7.977 13.82 1 72.69 23 ILE B O 1
ATOM 2490 N N . VAL B 1 24 ? -13.227 -7.246 15.273 1 73.06 24 VAL B N 1
ATOM 2491 C CA . VAL B 1 24 ? -12.719 -8.047 16.391 1 73.06 24 VAL B CA 1
ATOM 2492 C C . VAL B 1 24 ? -13.023 -9.523 16.141 1 73.06 24 VAL B C 1
ATOM 2494 O O . VAL B 1 24 ? -12.164 -10.375 16.359 1 73.06 24 VAL B O 1
ATOM 2497 N N . TYR B 1 25 ? -14.117 -9.805 15.617 1 74.38 25 TYR B N 1
ATOM 2498 C CA . TYR B 1 25 ? -14.531 -11.203 15.477 1 74.38 25 TYR B CA 1
ATOM 2499 C C . TYR B 1 25 ? -13.633 -11.938 14.492 1 74.38 25 TYR B C 1
ATOM 2501 O O . TYR B 1 25 ? -13.133 -13.023 14.797 1 74.38 25 TYR B O 1
ATOM 2509 N N . PRO B 1 26 ? -13.422 -11.336 13.336 1 71.25 26 PRO B N 1
ATOM 2510 C CA . PRO B 1 26 ? -12.539 -12.039 12.406 1 71.25 26 PRO B CA 1
ATOM 2511 C C . PRO B 1 26 ? -11.148 -12.297 12.992 1 71.25 26 PRO B C 1
ATOM 2513 O O . PRO B 1 26 ? -10.555 -13.344 12.734 1 71.25 26 PRO B O 1
ATOM 2516 N N . ILE B 1 27 ? -10.711 -11.406 13.742 1 74.62 27 ILE B N 1
ATOM 2517 C CA . ILE B 1 27 ? -9.391 -11.531 14.344 1 74.62 27 ILE B CA 1
ATOM 2518 C C . ILE B 1 27 ? -9.398 -12.648 15.391 1 74.62 27 ILE B C 1
ATOM 2520 O O . ILE B 1 27 ? -8.477 -13.469 15.438 1 74.62 27 ILE B O 1
ATOM 2524 N N . ILE B 1 28 ? -10.445 -12.711 16.109 1 77.44 28 ILE B N 1
ATOM 2525 C CA . ILE B 1 28 ? -10.586 -13.742 17.141 1 77.44 28 ILE B CA 1
ATOM 2526 C C . ILE B 1 28 ? -10.633 -15.125 16.484 1 77.44 28 ILE B C 1
ATOM 2528 O O . ILE B 1 28 ? -10.047 -16.078 16.984 1 77.44 28 ILE B O 1
ATOM 2532 N N . LYS B 1 29 ? -11.281 -15.203 15.422 1 75.44 29 LYS B N 1
ATOM 2533 C CA . LYS B 1 29 ? -11.375 -16.484 14.719 1 75.44 29 LYS B CA 1
ATOM 2534 C C . LYS B 1 29 ? -10.016 -16.922 14.188 1 75.44 29 LYS B C 1
ATOM 2536 O O . LYS B 1 29 ? -9.688 -18.109 14.234 1 75.44 29 LYS B O 1
ATOM 2541 N N . THR B 1 30 ? -9.344 -15.992 13.664 1 75.31 30 THR B N 1
ATOM 2542 C CA . THR B 1 30 ? -8 -16.328 13.203 1 75.31 30 THR B CA 1
ATOM 2543 C C . THR B 1 30 ? -7.145 -16.828 14.367 1 75.31 30 THR B C 1
ATOM 2545 O O . THR B 1 30 ? -6.359 -17.766 14.211 1 75.31 30 THR B O 1
ATOM 2548 N N . ILE B 1 31 ? -7.316 -16.203 15.438 1 78.44 31 ILE B N 1
ATOM 2549 C CA . ILE B 1 31 ? -6.625 -16.656 16.641 1 78.44 31 ILE B CA 1
ATOM 2550 C C . ILE B 1 31 ? -7.039 -18.078 16.969 1 78.44 31 ILE B C 1
ATOM 2552 O O . ILE B 1 31 ? -6.188 -18.938 17.25 1 78.44 31 ILE B O 1
ATOM 2556 N N . SER B 1 32 ? -8.281 -18.344 16.844 1 79.88 32 SER B N 1
ATOM 2557 C CA . SER B 1 32 ? -8.789 -19.688 17.125 1 79.88 32 SER B CA 1
ATOM 2558 C C . SER B 1 32 ? -8.242 -20.703 16.141 1 79.88 32 SER B C 1
ATOM 2560 O O . SER B 1 32 ? -7.875 -21.812 16.531 1 79.88 32 SER B O 1
ATOM 2562 N N . LEU B 1 33 ? -8.164 -20.359 14.898 1 78.44 33 LEU B N 1
ATOM 2563 C CA . LEU B 1 33 ? -7.688 -21.266 13.859 1 78.44 33 LEU B CA 1
ATOM 2564 C C . LEU B 1 33 ? -6.199 -21.562 14.039 1 78.44 33 LEU B C 1
ATOM 2566 O O . LEU B 1 33 ? -5.719 -22.625 13.648 1 78.44 33 LEU B O 1
ATOM 2570 N N . SER B 1 34 ? -5.516 -20.641 14.625 1 82.12 34 SER B N 1
ATOM 2571 C CA . SER B 1 34 ? -4.082 -20.812 14.836 1 82.12 34 SER B CA 1
ATOM 2572 C C . SER B 1 34 ? -3.801 -21.953 15.805 1 82.12 34 SER B C 1
ATOM 2574 O O . SER B 1 34 ? -2.688 -22.484 15.852 1 82.12 34 SER B O 1
ATOM 2576 N N . PHE B 1 35 ? -4.816 -22.297 16.5 1 84.69 35 PHE B N 1
ATOM 2577 C CA . PHE B 1 35 ? -4.664 -23.391 17.453 1 84.69 35 PHE B CA 1
ATOM 2578 C C . PHE B 1 35 ? -5.242 -24.688 16.891 1 84.69 35 PHE B C 1
ATOM 2580 O O . PHE B 1 35 ? -5.348 -25.688 17.594 1 84.69 35 PHE B O 1
ATOM 2587 N N . LYS B 1 36 ? -5.621 -24.609 15.648 1 79.56 36 LYS B N 1
ATOM 2588 C CA . LYS B 1 36 ? -6.223 -25.766 15.008 1 79.56 36 LYS B CA 1
ATOM 2589 C C . LYS B 1 36 ? -5.387 -26.234 13.82 1 79.56 36 LYS B C 1
ATOM 2591 O O . LYS B 1 36 ? -4.512 -25.516 13.352 1 79.56 36 LYS B O 1
ATOM 2596 N N . SER B 1 37 ? -5.469 -27.578 13.625 1 73.31 37 SER B N 1
ATOM 2597 C CA . SER B 1 37 ? -4.844 -28.141 12.43 1 73.31 37 SER B CA 1
ATOM 2598 C C . SER B 1 37 ? -5.895 -28.516 11.391 1 73.31 37 SER B C 1
ATOM 2600 O O . SER B 1 37 ? -7.012 -28.906 11.742 1 73.31 37 SER B O 1
ATOM 2602 N N . GLY B 1 38 ? -5.676 -28.188 10.18 1 68.94 38 GLY B N 1
ATOM 2603 C CA . GLY B 1 38 ? -6.602 -28.594 9.133 1 68.94 38 GLY B CA 1
ATOM 2604 C C . GLY B 1 38 ? -6.426 -27.812 7.848 1 68.94 38 GLY B C 1
ATOM 2605 O O . GLY B 1 38 ? -5.547 -26.953 7.75 1 68.94 38 GLY B O 1
ATOM 2606 N N . SER B 1 39 ? -7.102 -28.359 6.781 1 65.94 39 SER B N 1
ATOM 2607 C CA . SER B 1 39 ? -7.062 -27.797 5.438 1 65.94 39 SER B CA 1
ATOM 2608 C C . SER B 1 39 ? -8.305 -26.953 5.16 1 65.94 39 SER B C 1
ATOM 2610 O O . SER B 1 39 ? -9.383 -27.234 5.699 1 65.94 39 SER B O 1
ATOM 2612 N N . LEU B 1 40 ? -8.133 -25.734 4.637 1 61.19 40 LEU B N 1
ATOM 2613 C CA . LEU B 1 40 ? -9.25 -24.906 4.191 1 61.19 40 LEU B CA 1
ATOM 2614 C C . LEU B 1 40 ? -10.273 -25.75 3.432 1 61.19 40 LEU B C 1
ATOM 2616 O O . LEU B 1 40 ? -11.453 -25.391 3.363 1 61.19 40 LEU B O 1
ATOM 2620 N N . LEU B 1 41 ? -9.727 -26.812 3.02 1 56.06 41 LEU B N 1
ATOM 2621 C CA . LEU B 1 41 ? -10.555 -27.672 2.182 1 56.06 41 LEU B CA 1
ATOM 2622 C C . LEU B 1 41 ? -11.312 -28.688 3.025 1 56.06 41 LEU B C 1
ATOM 2624 O O . LEU B 1 41 ? -12.242 -29.328 2.541 1 56.06 41 LEU B O 1
ATOM 2628 N N . SER B 1 42 ? -10.797 -28.734 4.176 1 60.31 42 SER B N 1
ATOM 2629 C CA . SER B 1 42 ? -11.445 -29.766 4.98 1 60.31 42 SER B CA 1
ATOM 2630 C C . SER B 1 42 ? -12.414 -29.156 5.984 1 60.31 42 SER B C 1
ATOM 2632 O O . SER B 1 42 ? -12.219 -28.031 6.445 1 60.31 42 SER B O 1
ATOM 2634 N N . SER B 1 43 ? -13.492 -29.734 6.18 1 60.84 43 SER B N 1
ATOM 2635 C CA . SER B 1 43 ? -14.555 -29.312 7.09 1 60.84 43 SER B CA 1
ATOM 2636 C C . SER B 1 43 ? -14.188 -29.625 8.539 1 60.84 43 SER B C 1
ATOM 2638 O O . SER B 1 43 ? -14.82 -29.109 9.469 1 60.84 43 SER B O 1
ATOM 2640 N N . THR B 1 44 ? -13.109 -30.312 8.688 1 67 44 THR B N 1
ATOM 2641 C CA . THR B 1 44 ? -12.844 -30.703 10.07 1 67 44 THR B CA 1
ATOM 2642 C C . THR B 1 44 ? -11.508 -30.156 10.539 1 67 44 THR B C 1
ATOM 2644 O O . THR B 1 44 ? -10.492 -30.297 9.852 1 67 44 THR B O 1
ATOM 2647 N N . PHE B 1 45 ? -11.648 -29.391 11.609 1 73.31 45 PHE B N 1
ATOM 2648 C CA . PHE B 1 45 ? -10.445 -28.844 12.227 1 73.31 45 PHE B CA 1
ATOM 2649 C C . PHE B 1 45 ? -10.156 -29.547 13.555 1 73.31 45 PHE B C 1
ATOM 2651 O O . PHE B 1 45 ? -11.078 -29.875 14.305 1 73.31 45 PHE B O 1
ATOM 2658 N N . GLU B 1 46 ? -8.891 -30.141 13.711 1 78.88 46 GLU B N 1
ATOM 2659 C CA . GLU B 1 46 ? -8.453 -30.719 14.977 1 78.88 46 GLU B CA 1
ATOM 2660 C C . GLU B 1 46 ? -7.723 -29.703 15.828 1 78.88 46 GLU B C 1
ATOM 2662 O O . GLU B 1 46 ? -6.977 -28.859 15.312 1 78.88 46 GLU B O 1
ATOM 2667 N N . ASN B 1 47 ? -8.078 -29.719 17.109 1 82.38 47 ASN B N 1
ATOM 2668 C CA . ASN B 1 47 ? -7.379 -28.844 18.031 1 82.38 47 ASN B CA 1
ATOM 2669 C C . ASN B 1 47 ? -5.965 -29.344 18.328 1 82.38 47 ASN B C 1
ATOM 2671 O O . ASN B 1 47 ? -5.777 -30.469 18.781 1 82.38 47 ASN B O 1
ATOM 2675 N N . VAL B 1 48 ? -5 -28.609 17.969 1 84.19 48 VAL B N 1
ATOM 2676 C CA . VAL B 1 48 ? -3.617 -29.031 18.141 1 84.19 48 VAL B CA 1
ATOM 2677 C C . VAL B 1 48 ? -2.912 -28.125 19.141 1 84.19 48 VAL B C 1
ATOM 2679 O O . VAL B 1 48 ? -1.7 -28.234 19.344 1 84.19 48 VAL B O 1
ATOM 2682 N N . GLY B 1 49 ? -3.668 -27.266 19.781 1 84.75 49 GLY B N 1
ATOM 2683 C CA . GLY B 1 49 ? -3.088 -26.359 20.766 1 84.75 49 GLY B CA 1
ATOM 2684 C C . GLY B 1 49 ? -1.984 -25.484 20.203 1 84.75 49 GLY B C 1
ATOM 2685 O O . GLY B 1 49 ? -2.172 -24.828 19.172 1 84.75 49 GLY B O 1
ATOM 2686 N N . LEU B 1 50 ? -0.791 -25.641 20.922 1 88.94 50 LEU B N 1
ATOM 2687 C CA . LEU B 1 50 ? 0.309 -24.766 20.547 1 88.94 50 LEU B CA 1
ATOM 2688 C C . LEU B 1 50 ? 1.256 -25.453 19.562 1 88.94 50 LEU B C 1
ATOM 2690 O O . LEU B 1 50 ? 2.326 -24.922 19.25 1 88.94 50 LEU B O 1
ATOM 2694 N N . ASN B 1 51 ? 0.881 -26.531 19.016 1 88.88 51 ASN B N 1
ATOM 2695 C CA . ASN B 1 51 ? 1.746 -27.328 18.156 1 88.88 51 ASN B CA 1
ATOM 2696 C C . ASN B 1 51 ? 2.123 -26.562 16.891 1 88.88 51 ASN B C 1
ATOM 2698 O O . ASN B 1 51 ? 3.26 -26.641 16.422 1 88.88 51 ASN B O 1
ATOM 2702 N N . ASN B 1 52 ? 1.159 -25.828 16.344 1 90.19 52 ASN B N 1
ATOM 2703 C CA . ASN B 1 52 ? 1.461 -25.031 15.164 1 90.19 52 ASN B CA 1
ATOM 2704 C C . ASN B 1 52 ? 2.57 -24.016 15.438 1 90.19 52 ASN B C 1
ATOM 2706 O O . ASN B 1 52 ? 3.443 -23.812 14.594 1 90.19 52 ASN B O 1
ATOM 2710 N N . TYR B 1 53 ? 2.521 -23.562 16.609 1 91.81 53 TYR B N 1
ATOM 2711 C CA . TYR B 1 53 ? 3.504 -22.547 16.969 1 91.81 53 TYR B CA 1
ATOM 2712 C C . TYR B 1 53 ? 4.871 -23.188 17.203 1 91.81 53 TYR B C 1
ATOM 2714 O O . TYR B 1 53 ? 5.891 -22.656 16.766 1 91.81 53 TYR B O 1
ATOM 2722 N N . THR B 1 54 ? 4.883 -24.25 17.844 1 92.06 54 THR B N 1
ATOM 2723 C CA . THR B 1 54 ? 6.137 -24.938 18.125 1 92.06 54 THR B CA 1
ATOM 2724 C C . THR B 1 54 ? 6.77 -25.438 16.828 1 92.06 54 THR B C 1
ATOM 2726 O O . THR B 1 54 ? 7.988 -25.375 16.656 1 92.06 54 THR B O 1
ATOM 2729 N N . GLU B 1 55 ? 5.992 -25.922 15.977 1 92.44 55 GLU B N 1
ATOM 2730 C CA . GLU B 1 55 ? 6.48 -26.406 14.688 1 92.44 55 GLU B CA 1
ATOM 2731 C C . GLU B 1 55 ? 7.078 -25.266 13.859 1 92.44 55 GLU B C 1
ATOM 2733 O O . GLU B 1 55 ? 8.102 -25.438 13.195 1 92.44 55 GLU B O 1
ATOM 2738 N N . LEU B 1 56 ? 6.406 -24.188 13.898 1 93.88 56 LEU B N 1
ATOM 2739 C CA . LEU B 1 56 ? 6.914 -23.016 13.18 1 93.88 56 LEU B CA 1
ATOM 2740 C C . LEU B 1 56 ? 8.281 -22.609 13.711 1 93.88 56 LEU B C 1
ATOM 2742 O O . LEU B 1 56 ? 9.211 -22.359 12.938 1 93.88 56 LEU B O 1
ATOM 2746 N N . LEU B 1 57 ? 8.43 -22.562 15.062 1 94.31 57 LEU B N 1
ATOM 2747 C CA . LEU B 1 57 ? 9.656 -22.078 15.68 1 94.31 57 LEU B CA 1
ATOM 2748 C C . LEU B 1 57 ? 10.805 -23.062 15.484 1 94.31 57 LEU B C 1
ATOM 2750 O O . LEU B 1 57 ? 11.977 -22.688 15.57 1 94.31 57 LEU B O 1
ATOM 2754 N N . LYS B 1 58 ? 10.5 -24.281 15.148 1 94.88 58 LYS B N 1
ATOM 2755 C CA . LYS B 1 58 ? 11.516 -25.312 14.914 1 94.88 58 LYS B CA 1
ATOM 2756 C C . LYS B 1 58 ? 11.844 -25.422 13.43 1 94.88 58 LYS B C 1
ATOM 2758 O O . LYS B 1 58 ? 12.812 -26.078 13.055 1 94.88 58 LYS B O 1
ATOM 2763 N N . ASN B 1 59 ? 11.109 -24.828 12.609 1 95.31 59 ASN B N 1
ATOM 2764 C CA . ASN B 1 59 ? 11.297 -24.875 11.164 1 95.31 59 ASN B CA 1
ATOM 2765 C C . ASN B 1 59 ? 12.328 -23.859 10.695 1 95.31 59 ASN B C 1
ATOM 2767 O O . ASN B 1 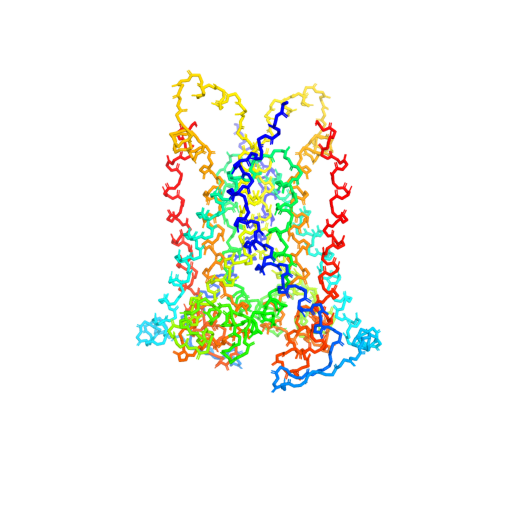59 ? 12.086 -22.656 10.758 1 95.31 59 ASN B O 1
ATOM 2771 N N . PRO B 1 60 ? 13.43 -24.344 10.172 1 95.75 60 PRO B N 1
ATOM 2772 C CA . PRO B 1 60 ? 14.477 -23.422 9.727 1 95.75 60 PRO B CA 1
ATOM 2773 C C . PRO B 1 60 ? 14.008 -22.469 8.625 1 95.75 60 PRO B C 1
ATOM 2775 O O . PRO B 1 60 ? 14.469 -21.328 8.547 1 95.75 60 PRO B O 1
ATOM 2778 N N . GLU B 1 61 ? 13.156 -22.906 7.828 1 95.5 61 GLU B N 1
ATOM 2779 C CA . GLU B 1 61 ? 12.625 -22.047 6.766 1 95.5 61 GLU B CA 1
ATOM 2780 C C . GLU B 1 61 ? 11.828 -20.891 7.34 1 95.5 61 GLU B C 1
ATOM 2782 O O . GLU B 1 61 ? 11.898 -19.766 6.828 1 95.5 61 GLU B O 1
ATOM 2787 N N . PHE B 1 62 ? 11.109 -21.234 8.367 1 96.62 62 PHE B N 1
ATOM 2788 C CA . PHE B 1 62 ? 10.32 -20.188 9.016 1 96.62 62 PHE B CA 1
ATOM 2789 C C . PHE B 1 62 ? 11.227 -19.172 9.703 1 96.62 62 PHE B C 1
ATOM 2791 O O . PHE B 1 62 ? 10.992 -17.969 9.602 1 96.62 62 PHE B O 1
ATOM 2798 N N . ILE B 1 63 ? 12.219 -19.609 10.328 1 96.31 63 ILE B N 1
ATOM 2799 C CA . ILE B 1 63 ? 13.164 -18.719 11 1 96.31 63 ILE B CA 1
ATOM 2800 C C . ILE B 1 63 ? 13.859 -17.828 9.977 1 96.31 63 ILE B C 1
ATOM 2802 O O . ILE B 1 63 ? 14.078 -16.641 10.219 1 96.31 63 ILE B O 1
ATOM 2806 N N . GLN B 1 64 ? 14.227 -18.406 8.867 1 96.75 64 GLN B N 1
ATOM 2807 C CA . GLN B 1 64 ? 14.836 -17.625 7.793 1 96.75 64 GLN B CA 1
ATOM 2808 C C . GLN B 1 64 ? 13.875 -16.547 7.289 1 96.75 64 GLN B C 1
ATOM 2810 O O . GLN B 1 64 ? 14.297 -15.43 6.996 1 96.75 64 GLN B O 1
ATOM 2815 N N . THR B 1 65 ? 12.641 -16.891 7.16 1 97.12 65 THR B N 1
ATOM 2816 C CA . THR B 1 65 ? 11.625 -15.945 6.707 1 97.12 65 THR B CA 1
ATOM 2817 C C . THR B 1 65 ? 11.5 -14.773 7.672 1 97.12 65 THR B C 1
ATOM 2819 O O . THR B 1 65 ? 11.352 -13.625 7.25 1 97.12 65 THR B O 1
ATOM 2822 N N . ILE B 1 66 ? 11.562 -15.07 8.953 1 96.5 66 ILE B N 1
ATOM 2823 C CA . ILE B 1 66 ? 11.523 -14.023 9.977 1 96.5 66 ILE B CA 1
ATOM 2824 C C . ILE B 1 66 ? 12.742 -13.125 9.836 1 96.5 66 ILE B C 1
ATOM 2826 O O . ILE B 1 66 ? 12.625 -11.898 9.891 1 96.5 66 ILE B O 1
ATOM 2830 N N . THR B 1 67 ? 13.867 -13.719 9.664 1 97 67 THR B N 1
ATOM 2831 C CA . THR B 1 67 ? 15.117 -12.977 9.531 1 97 67 THR B CA 1
ATOM 2832 C C . THR B 1 67 ? 15.094 -12.102 8.281 1 97 67 THR B C 1
ATOM 2834 O O . THR B 1 67 ? 15.469 -10.93 8.336 1 97 67 THR B O 1
ATOM 2837 N N . ASN B 1 68 ? 14.695 -12.688 7.133 1 98.12 68 ASN B N 1
ATOM 2838 C CA . ASN B 1 68 ? 14.57 -11.914 5.898 1 98.12 68 ASN B CA 1
ATOM 2839 C C . ASN B 1 68 ? 13.648 -10.711 6.082 1 98.12 68 ASN B C 1
ATOM 2841 O O . ASN B 1 68 ? 13.969 -9.609 5.633 1 98.12 68 ASN B O 1
ATOM 2845 N N . THR B 1 69 ? 12.547 -10.953 6.762 1 97.88 69 THR B N 1
ATOM 2846 C CA . THR B 1 69 ? 11.562 -9.906 6.988 1 97.88 69 THR B CA 1
ATOM 2847 C C . THR B 1 69 ? 12.141 -8.789 7.855 1 97.88 69 THR B C 1
ATOM 2849 O O . THR B 1 69 ? 11.938 -7.605 7.574 1 97.88 69 THR B O 1
ATOM 2852 N N . ALA B 1 70 ? 12.852 -9.156 8.867 1 97.12 70 ALA B N 1
ATOM 2853 C CA . ALA B 1 70 ? 13.469 -8.188 9.766 1 97.12 70 ALA B CA 1
ATOM 2854 C C . ALA B 1 70 ? 14.523 -7.359 9.031 1 97.12 70 ALA B C 1
ATOM 2856 O O . ALA B 1 70 ? 14.586 -6.137 9.195 1 97.12 70 ALA B O 1
ATOM 2857 N N . ILE B 1 71 ? 15.344 -8.016 8.25 1 98 71 ILE B N 1
ATOM 2858 C CA . ILE B 1 71 ? 16.391 -7.34 7.5 1 98 71 ILE B CA 1
ATOM 2859 C C . ILE B 1 71 ? 15.773 -6.375 6.492 1 98 71 ILE B C 1
ATOM 2861 O O . ILE B 1 71 ? 16.172 -5.211 6.41 1 98 71 ILE B O 1
ATOM 2865 N N . TYR B 1 72 ? 14.828 -6.875 5.77 1 98.31 72 TYR B N 1
ATOM 2866 C CA . TYR B 1 72 ? 14.117 -6.043 4.801 1 98.31 72 TYR B CA 1
ATOM 2867 C C . TYR B 1 72 ? 13.539 -4.801 5.469 1 98.31 72 TYR B C 1
ATOM 2869 O O . TYR B 1 72 ? 13.758 -3.682 5 1 98.31 72 TYR B O 1
ATOM 2877 N N . THR B 1 73 ? 12.852 -5.008 6.547 1 97.88 73 THR B N 1
ATOM 2878 C CA . THR B 1 73 ? 12.18 -3.92 7.242 1 97.88 73 THR B CA 1
ATOM 2879 C C . THR B 1 73 ? 13.188 -2.908 7.781 1 97.88 73 THR B C 1
ATOM 2881 O O . THR B 1 73 ? 12.992 -1.699 7.641 1 97.88 73 THR B O 1
ATOM 2884 N N . PHE B 1 74 ? 14.203 -3.404 8.391 1 97.31 74 PHE B N 1
ATOM 2885 C CA . PHE B 1 74 ? 15.227 -2.533 8.961 1 97.31 74 PHE B CA 1
ATOM 2886 C C . PHE B 1 74 ? 15.797 -1.602 7.898 1 97.31 74 PHE B C 1
ATOM 2888 O O . PHE B 1 74 ? 15.859 -0.387 8.102 1 97.31 74 PHE B O 1
ATOM 2895 N N . PHE B 1 75 ? 16.188 -2.129 6.789 1 98 75 PHE B N 1
ATOM 2896 C CA . PHE B 1 75 ? 16.828 -1.325 5.758 1 98 75 PHE B CA 1
ATOM 2897 C C . PHE B 1 75 ? 15.812 -0.434 5.055 1 98 75 PHE B C 1
ATOM 2899 O O . PHE B 1 75 ? 16.109 0.716 4.723 1 98 75 PHE B O 1
ATOM 2906 N N . MET B 1 76 ? 14.625 -0.971 4.812 1 97.56 76 MET B N 1
ATOM 2907 C CA . MET B 1 76 ? 13.578 -0.162 4.188 1 97.56 76 MET B CA 1
ATOM 2908 C C . MET B 1 76 ? 13.281 1.078 5.023 1 97.56 76 MET B C 1
ATOM 2910 O O . MET B 1 76 ? 13.25 2.193 4.496 1 97.56 76 MET B O 1
ATOM 2914 N N . VAL B 1 77 ? 13.07 0.86 6.266 1 96.81 77 VAL B N 1
ATOM 2915 C CA . VAL B 1 77 ? 12.664 1.95 7.148 1 96.81 77 VAL B CA 1
ATOM 2916 C C . VAL B 1 77 ? 13.82 2.936 7.309 1 96.81 77 VAL B C 1
ATOM 2918 O O . VAL B 1 77 ? 13.648 4.141 7.113 1 96.81 77 VAL B O 1
ATOM 2921 N N . THR B 1 78 ? 14.992 2.457 7.59 1 97.12 78 THR B N 1
ATOM 2922 C CA . THR B 1 78 ? 16.141 3.303 7.891 1 97.12 78 THR B CA 1
ATOM 2923 C C . THR B 1 78 ? 16.578 4.086 6.652 1 97.12 78 THR B C 1
ATOM 2925 O O . THR B 1 78 ? 16.719 5.309 6.703 1 97.12 78 THR B O 1
ATOM 2928 N N . ILE B 1 79 ? 16.672 3.422 5.566 1 97.5 79 ILE B N 1
ATOM 2929 C CA . ILE B 1 79 ? 17.234 4.062 4.383 1 97.5 79 ILE B CA 1
ATOM 2930 C C . ILE B 1 79 ? 16.172 4.945 3.723 1 97.5 79 ILE B C 1
ATOM 2932 O O . ILE B 1 79 ? 16.453 6.086 3.348 1 97.5 79 ILE B O 1
ATOM 2936 N N . SER B 1 80 ? 14.953 4.477 3.574 1 97.12 80 SER B N 1
ATOM 2937 C CA . SER B 1 80 ? 13.922 5.238 2.873 1 97.12 80 SER B CA 1
ATOM 2938 C C . SER B 1 80 ? 13.594 6.531 3.611 1 97.12 80 SER B C 1
ATOM 2940 O O . SER B 1 80 ? 13.453 7.59 2.992 1 97.12 80 SER B O 1
ATOM 2942 N N . ILE B 1 81 ? 13.531 6.473 4.934 1 96.94 81 ILE B N 1
ATOM 2943 C CA . ILE B 1 81 ? 13.164 7.645 5.715 1 96.94 81 ILE B CA 1
ATOM 2944 C C . ILE B 1 81 ? 14.344 8.609 5.785 1 96.94 81 ILE B C 1
ATOM 2946 O O . ILE B 1 81 ? 14.18 9.82 5.605 1 96.94 81 ILE B O 1
ATOM 2950 N N . SER B 1 82 ? 15.539 8.102 6.035 1 97.25 82 SER B N 1
ATOM 2951 C CA . SER B 1 82 ? 16.719 8.953 6.094 1 97.25 82 SER B CA 1
ATOM 2952 C C . SER B 1 82 ? 16.953 9.68 4.77 1 97.25 82 SER B C 1
ATOM 2954 O O . SER B 1 82 ? 17.203 10.883 4.75 1 97.25 82 SER B O 1
ATOM 2956 N N . LEU B 1 83 ? 16.844 8.938 3.713 1 95.12 83 LEU B N 1
ATOM 2957 C CA . LEU B 1 83 ? 17.031 9.547 2.398 1 95.12 83 LEU B CA 1
ATOM 2958 C C . LEU B 1 83 ? 15.93 10.57 2.119 1 95.12 83 LEU B C 1
ATOM 2960 O O . LEU B 1 83 ? 16.188 11.609 1.503 1 95.12 83 LEU B O 1
ATOM 2964 N N . ALA B 1 84 ? 14.734 10.234 2.525 1 96.38 84 ALA B N 1
ATOM 2965 C CA . ALA B 1 84 ? 13.625 11.148 2.312 1 96.38 84 ALA B CA 1
ATOM 2966 C C . ALA B 1 84 ? 13.859 12.477 3.033 1 96.38 84 ALA B C 1
ATOM 2968 O O . ALA B 1 84 ? 13.586 13.547 2.482 1 96.38 84 ALA B O 1
ATOM 2969 N N . ILE B 1 85 ? 14.344 12.43 4.266 1 96.38 85 ILE B N 1
ATOM 2970 C CA . ILE B 1 85 ? 14.586 13.633 5.051 1 96.38 85 ILE B CA 1
ATOM 2971 C C . ILE B 1 85 ? 15.664 14.484 4.375 1 96.38 85 ILE B C 1
ATOM 2973 O O . ILE B 1 85 ? 15.477 15.688 4.176 1 96.38 85 ILE B O 1
ATOM 2977 N N . VAL B 1 86 ? 16.734 13.844 3.986 1 93.44 86 VAL B N 1
ATOM 2978 C CA . VAL B 1 86 ? 17.859 14.547 3.367 1 93.44 86 VAL B CA 1
ATOM 2979 C C . VAL B 1 86 ? 17.406 15.203 2.066 1 93.44 86 VAL B C 1
ATOM 2981 O O . VAL B 1 86 ? 17.656 16.391 1.839 1 93.44 86 VAL B O 1
ATOM 2984 N N . LEU B 1 87 ? 16.688 14.492 1.251 1 91.69 87 LEU B N 1
ATOM 2985 C CA . LEU B 1 87 ? 16.281 15 -0.055 1 91.69 87 LEU B CA 1
ATOM 2986 C C . LEU B 1 87 ? 15.18 16.047 0.087 1 91.69 87 LEU B C 1
ATOM 2988 O O . LEU B 1 87 ? 15.125 17 -0.698 1 91.69 87 LEU B O 1
ATOM 2992 N N . ALA B 1 88 ? 14.336 15.828 1.062 1 94 88 ALA B N 1
ATOM 2993 C CA . ALA B 1 88 ? 13.273 16.812 1.283 1 94 88 ALA B CA 1
ATOM 2994 C C . ALA B 1 88 ? 13.852 18.156 1.685 1 94 88 ALA B C 1
ATOM 2996 O O . ALA B 1 88 ? 13.375 19.203 1.239 1 94 88 ALA B O 1
ATOM 2997 N N . VAL B 1 89 ? 14.836 18.203 2.561 1 91.81 89 VAL B N 1
ATOM 2998 C CA . VAL B 1 89 ? 15.469 19.453 2.998 1 91.81 89 VAL B CA 1
ATOM 2999 C C . VAL B 1 89 ? 16.094 20.156 1.803 1 91.81 89 VAL B C 1
ATOM 3001 O O . VAL B 1 89 ? 16.031 21.375 1.694 1 91.81 89 VAL B O 1
ATOM 3004 N N . TRP B 1 90 ? 16.609 19.312 1.004 1 88 90 TRP B N 1
ATOM 3005 C CA . TRP B 1 90 ? 17.234 19.859 -0.194 1 88 90 TRP B CA 1
ATOM 3006 C C . TRP B 1 90 ? 16.188 20.422 -1.147 1 88 90 TRP B C 1
ATOM 3008 O O . TRP B 1 90 ? 16.406 21.453 -1.785 1 88 90 TRP B O 1
ATOM 3018 N N . LEU B 1 91 ? 15.109 19.828 -1.227 1 89.5 91 LEU B N 1
ATOM 3019 C CA . LEU B 1 91 ? 14.078 20.156 -2.203 1 89.5 91 LEU B CA 1
ATOM 3020 C C . LEU B 1 91 ? 13.133 21.234 -1.659 1 89.5 91 LEU B C 1
ATOM 3022 O O . LEU B 1 91 ? 12.297 21.75 -2.395 1 89.5 91 LEU B O 1
ATOM 3026 N N . ASN B 1 92 ? 13.406 21.484 -0.443 1 89.38 92 ASN B N 1
ATOM 3027 C CA . ASN B 1 92 ? 12.516 22.453 0.209 1 89.38 92 ASN B CA 1
ATOM 3028 C C . ASN B 1 92 ? 12.828 23.875 -0.219 1 89.38 92 ASN B C 1
ATOM 3030 O O . ASN B 1 92 ? 13.164 24.719 0.615 1 89.38 92 ASN B O 1
ATOM 3034 N N . LYS B 1 93 ? 12.836 24.156 -1.448 1 86.25 93 LYS B N 1
ATOM 3035 C CA . LYS B 1 93 ? 13.023 25.469 -2.027 1 86.25 93 LYS B CA 1
ATOM 3036 C C . LYS B 1 93 ? 11.945 25.781 -3.061 1 86.25 93 LYS B C 1
ATOM 3038 O O . LYS B 1 93 ? 11.414 24.875 -3.699 1 86.25 93 LYS B O 1
ATOM 3043 N N . ASN B 1 94 ? 11.641 27.031 -3.111 1 82.88 94 ASN B N 1
ATOM 3044 C CA . ASN B 1 94 ? 10.586 27.453 -4.023 1 82.88 94 ASN B CA 1
ATOM 3045 C C . ASN B 1 94 ? 11.141 27.844 -5.387 1 82.88 94 ASN B C 1
ATOM 3047 O O . ASN B 1 94 ? 11.109 29.016 -5.762 1 82.88 94 ASN B O 1
ATOM 3051 N N . SER B 1 95 ? 11.781 26.953 -6.109 1 86.75 95 SER B N 1
ATOM 3052 C CA . SER B 1 95 ? 12.273 27.188 -7.465 1 86.75 95 SER B CA 1
ATOM 3053 C C . SER B 1 95 ? 11.703 26.172 -8.445 1 86.75 95 SER B C 1
ATOM 3055 O O . SER B 1 95 ? 11.188 25.125 -8.039 1 86.75 95 SER B O 1
ATOM 3057 N N . ILE B 1 96 ? 11.742 26.5 -9.641 1 84.25 96 ILE B N 1
ATOM 3058 C CA . ILE B 1 96 ? 11.164 25.688 -10.703 1 84.25 96 ILE B CA 1
ATOM 3059 C C . ILE B 1 96 ? 11.859 24.328 -10.742 1 84.25 96 ILE B C 1
ATOM 3061 O O . ILE B 1 96 ? 11.211 23.297 -10.883 1 84.25 96 ILE B O 1
ATOM 3065 N N . ILE B 1 97 ? 13.094 24.328 -10.609 1 81.94 97 ILE B N 1
ATOM 3066 C CA . ILE B 1 97 ? 13.875 23.109 -10.688 1 81.94 97 ILE B CA 1
ATOM 3067 C C . ILE B 1 97 ? 13.516 22.188 -9.523 1 81.94 97 ILE B C 1
ATOM 3069 O O . ILE B 1 97 ? 13.414 20.969 -9.695 1 81.94 97 ILE B O 1
ATOM 3073 N N . HIS B 1 98 ? 13.312 22.75 -8.352 1 84.88 98 HIS B N 1
ATOM 3074 C CA . HIS B 1 98 ? 12.977 21.938 -7.184 1 84.88 98 HIS B CA 1
ATOM 3075 C C . HIS B 1 98 ? 11.57 21.375 -7.297 1 84.88 98 HIS B C 1
ATOM 3077 O O . HIS B 1 98 ? 11.344 20.203 -6.984 1 84.88 98 HIS B O 1
ATOM 3083 N N . ASN B 1 99 ? 10.734 22.094 -7.871 1 83.69 99 ASN B N 1
ATOM 3084 C CA . ASN B 1 99 ? 9.359 21.641 -8.055 1 83.69 99 ASN B CA 1
ATOM 3085 C C . ASN B 1 99 ? 9.273 20.531 -9.109 1 83.69 99 ASN B C 1
ATOM 3087 O O . ASN B 1 99 ? 8.539 19.562 -8.93 1 83.69 99 ASN B O 1
ATOM 3091 N N . LEU B 1 100 ? 9.977 20.734 -10.117 1 82.88 100 LEU B N 1
ATOM 3092 C CA . LEU B 1 100 ? 10.016 19.719 -11.164 1 82.88 100 LEU B CA 1
ATOM 3093 C C . LEU B 1 100 ? 10.633 18.422 -10.641 1 82.88 100 LEU B C 1
ATOM 3095 O O . LEU B 1 100 ? 10.156 17.344 -10.961 1 82.88 100 LEU B O 1
ATOM 3099 N N . THR B 1 101 ? 11.641 18.578 -9.867 1 83.56 101 THR B N 1
ATOM 3100 C CA . THR B 1 101 ? 12.289 17.406 -9.289 1 83.56 101 THR B CA 1
ATOM 3101 C C . THR B 1 101 ? 11.352 16.688 -8.336 1 83.56 101 THR B C 1
ATOM 3103 O O . THR B 1 101 ? 11.344 15.453 -8.289 1 83.56 101 THR B O 1
ATOM 3106 N N . GLN B 1 102 ? 10.578 17.375 -7.645 1 83.56 102 GLN B N 1
ATOM 3107 C CA . GLN B 1 102 ? 9.602 16.781 -6.738 1 83.56 102 GLN B CA 1
ATOM 3108 C C . GLN B 1 102 ? 8.586 15.938 -7.504 1 83.56 102 GLN B C 1
ATOM 3110 O O . GLN B 1 102 ? 8.234 14.836 -7.066 1 83.56 102 GLN B O 1
ATOM 3115 N N . SER B 1 103 ? 8.227 16.375 -8.641 1 81.06 103 SER B N 1
ATOM 3116 C CA . SER B 1 103 ? 7.25 15.656 -9.453 1 81.06 103 SER B CA 1
ATOM 3117 C C . SER B 1 103 ? 7.852 14.375 -10.023 1 81.06 103 SER B C 1
ATOM 3119 O O . SER B 1 103 ? 7.207 13.328 -10.016 1 81.06 103 SER B O 1
ATOM 3121 N N . ILE B 1 104 ? 9.023 14.477 -10.43 1 83.81 104 ILE B N 1
ATOM 3122 C CA . ILE B 1 104 ? 9.695 13.344 -11.062 1 83.81 104 ILE B CA 1
ATOM 3123 C C . ILE B 1 104 ? 9.953 12.25 -10.031 1 83.81 104 ILE B C 1
ATOM 3125 O O . ILE B 1 104 ? 9.727 11.07 -10.305 1 83.81 104 ILE B O 1
ATOM 3129 N N . ILE B 1 105 ? 10.32 12.672 -8.875 1 85.38 105 ILE B N 1
ATOM 3130 C CA . ILE B 1 105 ? 10.711 11.703 -7.859 1 85.38 105 ILE B CA 1
ATOM 3131 C C . ILE B 1 105 ? 9.477 10.977 -7.336 1 85.38 105 ILE B C 1
ATOM 3133 O O . ILE B 1 105 ? 9.578 9.883 -6.777 1 85.38 105 ILE B O 1
ATOM 3137 N N . PHE B 1 106 ? 8.328 11.516 -7.59 1 84.06 106 PHE B N 1
ATOM 3138 C CA . PHE B 1 106 ? 7.078 10.93 -7.125 1 84.06 106 PHE B CA 1
ATOM 3139 C C . PHE B 1 106 ? 6.562 9.906 -8.125 1 84.06 106 PHE B C 1
ATOM 3141 O O . PHE B 1 106 ? 5.719 9.07 -7.789 1 84.06 106 PHE B O 1
ATOM 3148 N N . THR B 1 107 ? 7.086 9.805 -9.297 1 83.56 107 THR B N 1
ATOM 3149 C CA . THR B 1 107 ? 6.555 9.016 -10.406 1 83.56 107 THR B CA 1
ATOM 3150 C C . THR B 1 107 ? 6.613 7.527 -10.086 1 83.56 107 THR B C 1
ATOM 3152 O O . THR B 1 107 ? 5.68 6.785 -10.391 1 83.56 107 THR B O 1
ATOM 3155 N N . PRO B 1 108 ? 7.699 7.016 -9.453 1 88.31 108 PRO B N 1
ATOM 3156 C CA . PRO B 1 108 ? 7.73 5.582 -9.148 1 88.31 108 PRO B CA 1
ATOM 3157 C C . PRO B 1 108 ? 6.551 5.133 -8.289 1 88.31 108 PRO B C 1
ATOM 3159 O O . PRO B 1 108 ? 6.047 4.02 -8.461 1 88.31 108 PRO B O 1
ATOM 3162 N N . HIS B 1 109 ? 6.164 6.008 -7.418 1 87.75 109 HIS B N 1
ATOM 3163 C CA . HIS B 1 109 ? 5.066 5.676 -6.523 1 87.75 109 HIS B CA 1
ATOM 3164 C C . HIS B 1 109 ? 3.768 5.469 -7.293 1 87.75 109 HIS B C 1
ATOM 3166 O O . HIS B 1 109 ? 2.904 4.695 -6.871 1 87.75 109 HIS B O 1
ATOM 3172 N N . VAL B 1 110 ? 3.689 6.066 -8.438 1 85.44 110 VAL B N 1
ATOM 3173 C CA . VAL B 1 110 ? 2.449 6.043 -9.203 1 85.44 110 VAL B CA 1
ATOM 3174 C C . VAL B 1 110 ? 2.467 4.863 -10.172 1 85.44 110 VAL B C 1
ATOM 3176 O O . VAL B 1 110 ? 1.432 4.496 -10.734 1 85.44 110 VAL B O 1
ATOM 3179 N N . ILE B 1 111 ? 3.547 4.273 -10.336 1 88.75 111 ILE B N 1
ATOM 3180 C CA . ILE B 1 111 ? 3.66 3.1 -11.195 1 88.75 111 ILE B CA 1
ATOM 3181 C C . ILE B 1 111 ? 3.256 1.85 -10.414 1 88.75 111 ILE B C 1
ATOM 3183 O O . ILE B 1 111 ? 3.66 1.67 -9.266 1 88.75 111 ILE B O 1
ATOM 3187 N N . SER B 1 112 ? 2.441 1.003 -11.031 1 90.44 112 SER B N 1
ATOM 3188 C CA . SER B 1 112 ? 2.027 -0.226 -10.359 1 90.44 112 SER B CA 1
ATOM 3189 C C . SER B 1 112 ? 3.223 -1.13 -10.078 1 90.44 112 SER B C 1
ATOM 3191 O O . SER B 1 112 ? 4.203 -1.127 -10.82 1 90.44 112 SER B O 1
ATOM 3193 N N . LEU B 1 113 ? 3.094 -1.831 -9.023 1 91.56 113 LEU B N 1
ATOM 3194 C CA . LEU B 1 113 ? 4.199 -2.705 -8.641 1 91.56 113 LEU B CA 1
ATOM 3195 C C . LEU B 1 113 ? 4.43 -3.781 -9.695 1 91.56 113 LEU B C 1
ATOM 3197 O O . LEU B 1 113 ? 5.562 -4.223 -9.906 1 91.56 113 LEU B O 1
ATOM 3201 N N . VAL B 1 114 ? 3.412 -4.23 -10.336 1 91.19 114 VAL B N 1
ATOM 3202 C CA . VAL B 1 114 ? 3.566 -5.234 -11.383 1 91.19 114 VAL B CA 1
ATOM 3203 C C . VAL B 1 114 ? 4.391 -4.656 -12.531 1 91.19 114 VAL B C 1
ATOM 3205 O O . VAL B 1 114 ? 5.273 -5.328 -13.07 1 91.19 114 VAL B O 1
ATOM 3208 N N . SER B 1 115 ? 4.039 -3.463 -12.883 1 88.62 115 SER B N 1
ATOM 3209 C CA . SER B 1 115 ? 4.805 -2.787 -13.922 1 88.62 115 SER B CA 1
ATOM 3210 C C . SER B 1 115 ? 6.242 -2.543 -13.484 1 88.62 115 SER B C 1
ATOM 3212 O O . SER B 1 115 ? 7.172 -2.662 -14.281 1 88.62 115 SER B O 1
ATOM 3214 N N . VAL B 1 116 ? 6.398 -2.23 -12.258 1 89.94 116 VAL B N 1
ATOM 3215 C CA . VAL B 1 116 ? 7.73 -2.041 -11.695 1 89.94 116 VAL B CA 1
ATOM 3216 C C . VAL B 1 116 ? 8.516 -3.348 -11.781 1 89.94 116 VAL B C 1
ATOM 3218 O O . VAL B 1 116 ? 9.719 -3.342 -12.062 1 89.94 116 VAL B O 1
ATOM 3221 N N . ALA B 1 117 ? 7.848 -4.426 -11.531 1 90.81 117 ALA B N 1
ATOM 3222 C CA . ALA B 1 117 ? 8.492 -5.734 -11.578 1 90.81 117 ALA B CA 1
ATOM 3223 C C . ALA B 1 117 ? 9.039 -6.023 -12.977 1 90.81 117 ALA B C 1
ATOM 3225 O O . ALA B 1 117 ? 10.18 -6.461 -13.133 1 90.81 117 ALA B O 1
ATOM 3226 N N . VAL B 1 118 ? 8.234 -5.793 -13.961 1 83.88 118 VAL B N 1
ATOM 3227 C CA . VAL B 1 118 ? 8.664 -6.004 -15.336 1 83.88 118 VAL B CA 1
ATOM 3228 C C . VAL B 1 118 ? 9.891 -5.145 -15.633 1 83.88 118 VAL B C 1
ATOM 3230 O O . VAL B 1 118 ? 10.867 -5.629 -16.203 1 83.88 118 VAL B O 1
ATOM 3233 N N . LEU B 1 119 ? 9.805 -4 -15.164 1 84.06 119 LEU B N 1
ATOM 3234 C CA . LEU B 1 119 ? 10.867 -3.031 -15.391 1 84.06 119 LEU B CA 1
ATOM 3235 C C . LEU B 1 119 ? 12.164 -3.475 -14.711 1 84.06 119 LEU B C 1
ATOM 3237 O O . LEU B 1 119 ? 13.219 -3.504 -15.344 1 84.06 119 LEU B O 1
ATOM 3241 N N . TRP B 1 120 ? 12.125 -3.801 -13.531 1 88.81 120 TRP B N 1
ATOM 3242 C CA . TRP B 1 120 ? 13.32 -4.062 -12.742 1 88.81 120 TRP B CA 1
ATOM 3243 C C . TRP B 1 120 ? 13.891 -5.445 -13.062 1 88.81 120 TRP B C 1
ATOM 3245 O O . TRP B 1 120 ? 15.086 -5.684 -12.891 1 88.81 120 TRP B O 1
ATOM 3255 N N . LEU B 1 121 ? 13.07 -6.359 -13.477 1 87.31 121 LEU B N 1
ATOM 3256 C CA . LEU B 1 121 ? 13.594 -7.633 -13.953 1 87.31 121 LEU B CA 1
ATOM 3257 C C . LEU B 1 121 ? 14.484 -7.43 -15.172 1 87.31 121 LEU B C 1
ATOM 3259 O O . LEU B 1 121 ? 15.5 -8.109 -15.328 1 87.31 121 LEU B O 1
ATOM 3263 N N . TRP B 1 122 ? 14.062 -6.508 -15.945 1 81 122 TRP B N 1
ATOM 3264 C CA . TRP B 1 122 ? 14.875 -6.18 -17.109 1 81 122 TRP B CA 1
ATOM 3265 C C . TRP B 1 122 ? 16.141 -5.434 -16.688 1 81 122 TRP B C 1
ATOM 3267 O O . TRP B 1 122 ? 17.234 -5.746 -17.172 1 81 122 TRP B O 1
ATOM 3277 N N . ILE B 1 123 ? 16.016 -4.477 -15.859 1 86.5 123 ILE B N 1
ATOM 3278 C CA . ILE B 1 123 ? 17.125 -3.635 -15.414 1 86.5 123 ILE B CA 1
ATOM 3279 C C . ILE B 1 123 ? 18.172 -4.492 -14.711 1 86.5 123 ILE B C 1
ATOM 3281 O O . ILE B 1 123 ? 19.375 -4.258 -14.852 1 86.5 123 ILE B O 1
ATOM 3285 N N . MET B 1 124 ? 17.688 -5.492 -14.031 1 91.31 124 MET B N 1
ATOM 3286 C CA . MET B 1 124 ? 18.562 -6.273 -13.172 1 91.31 124 MET B CA 1
ATOM 3287 C C . MET B 1 124 ? 18.891 -7.621 -13.805 1 91.31 124 MET B C 1
ATOM 3289 O O . MET B 1 124 ? 19.375 -8.531 -13.125 1 91.31 124 MET B O 1
ATOM 3293 N N . GLU B 1 125 ? 18.547 -7.727 -15.094 1 89.31 125 GLU B N 1
ATOM 3294 C CA . GLU B 1 125 ? 18.953 -8.938 -15.805 1 89.31 125 GLU B CA 1
ATOM 3295 C C . GLU B 1 125 ? 20.453 -9.141 -15.758 1 89.31 125 GLU B C 1
ATOM 3297 O O . GLU B 1 125 ? 21.219 -8.219 -16.078 1 89.31 125 GLU B O 1
ATOM 3302 N N . PRO B 1 126 ? 20.891 -10.32 -15.367 1 91.75 126 PRO B N 1
ATOM 3303 C CA . PRO B 1 126 ? 22.297 -10.523 -15.07 1 91.75 126 PRO B CA 1
ATOM 3304 C C . PRO B 1 126 ? 23.188 -10.422 -16.297 1 91.75 126 PRO B C 1
ATOM 3306 O O . PRO B 1 126 ? 24.344 -10.008 -16.203 1 91.75 126 PRO B O 1
ATOM 3309 N N . GLN B 1 127 ? 22.781 -10.758 -17.406 1 88.12 127 GLN B N 1
ATOM 3310 C CA . GLN B 1 127 ? 23.641 -10.836 -18.578 1 88.12 127 GLN B CA 1
ATOM 3311 C C . GLN B 1 127 ? 23.609 -9.539 -19.375 1 88.12 127 GLN B C 1
ATOM 3313 O O . GLN B 1 127 ? 24.656 -9.023 -19.781 1 88.12 127 GLN B O 1
ATOM 3318 N N . TYR B 1 128 ? 22.453 -8.945 -19.594 1 83.62 128 TYR B N 1
ATOM 3319 C CA . TYR B 1 128 ? 22.344 -7.805 -20.484 1 83.62 128 TYR B CA 1
ATOM 3320 C C . TYR B 1 128 ? 21.578 -6.664 -19.828 1 83.62 128 TYR B C 1
ATOM 3322 O O . TYR B 1 128 ? 21.172 -5.711 -20.5 1 83.62 128 TYR B O 1
ATOM 3330 N N . GLY B 1 129 ? 21.469 -6.719 -18.531 1 86.62 129 GLY B N 1
ATOM 3331 C CA . GLY B 1 129 ? 20.703 -5.711 -17.828 1 86.62 129 GLY B CA 1
ATOM 3332 C C . GLY B 1 129 ? 21.391 -4.363 -17.781 1 86.62 129 GLY B C 1
ATOM 3333 O O . GLY B 1 129 ? 22.609 -4.281 -17.875 1 86.62 129 GLY B O 1
ATOM 3334 N N . PHE B 1 130 ? 20.625 -3.373 -17.609 1 84.25 130 PHE B N 1
ATOM 3335 C CA . PHE B 1 130 ? 21.094 -1.992 -17.594 1 84.25 130 PHE B CA 1
ATOM 3336 C C . PHE B 1 130 ? 22.031 -1.758 -16.406 1 84.25 130 PHE B C 1
ATOM 3338 O O . PHE B 1 130 ? 23.062 -1.093 -16.562 1 84.25 130 PHE B O 1
ATOM 3345 N N . LEU B 1 131 ? 21.766 -2.264 -15.281 1 89.31 131 LEU B N 1
ATOM 3346 C CA . LEU B 1 131 ? 22.578 -2.021 -14.094 1 89.31 131 LEU B CA 1
ATOM 3347 C C . LEU B 1 131 ? 23.969 -2.631 -14.242 1 89.31 131 LEU B C 1
ATOM 3349 O O . LEU B 1 131 ? 24.969 -2.02 -13.852 1 89.31 131 LEU B O 1
ATOM 3353 N N . ASN B 1 132 ? 23.953 -3.818 -14.734 1 92.38 132 ASN B N 1
ATOM 3354 C CA . ASN B 1 132 ? 25.25 -4.43 -14.945 1 92.38 132 ASN B CA 1
ATOM 3355 C C . ASN B 1 132 ? 26.031 -3.713 -16.047 1 92.38 132 ASN B C 1
ATOM 3357 O O . ASN B 1 132 ? 27.266 -3.648 -15.992 1 92.38 132 ASN B O 1
ATOM 3361 N N . TRP B 1 133 ? 25.359 -3.215 -17.047 1 87.56 133 TRP B N 1
ATOM 3362 C CA . TRP B 1 133 ? 26.031 -2.385 -18.047 1 87.56 133 TRP B CA 1
ATOM 3363 C C . TRP B 1 133 ? 26.719 -1.193 -17.391 1 87.56 133 TRP B C 1
ATOM 3365 O O . TRP B 1 133 ? 27.859 -0.883 -17.703 1 87.56 133 TRP B O 1
ATOM 3375 N N . ILE B 1 134 ? 26.047 -0.528 -16.516 1 86.69 134 ILE B N 1
ATOM 3376 C CA . ILE B 1 134 ? 26.609 0.61 -15.797 1 86.69 134 ILE B CA 1
ATOM 3377 C C . ILE B 1 134 ? 27.797 0.157 -14.961 1 86.69 134 ILE B C 1
ATOM 3379 O O . ILE B 1 134 ? 28.859 0.797 -14.984 1 86.69 134 ILE B O 1
ATOM 3383 N N . LEU B 1 135 ? 27.609 -0.939 -14.219 1 92.31 135 LEU B N 1
ATOM 3384 C CA . LEU B 1 135 ? 28.688 -1.454 -13.383 1 92.31 135 LEU B CA 1
ATOM 3385 C C . LEU B 1 135 ? 29.906 -1.781 -14.234 1 92.31 135 LEU B C 1
ATOM 3387 O O . LEU B 1 135 ? 31.031 -1.44 -13.859 1 92.31 135 LEU B O 1
ATOM 3391 N N . SER B 1 136 ? 29.656 -2.4 -15.312 1 93.31 136 SER B N 1
ATOM 3392 C CA . SER B 1 136 ? 30.75 -2.766 -16.203 1 93.31 136 SER B CA 1
ATOM 3393 C C . SER B 1 136 ? 31.438 -1.528 -16.766 1 93.31 136 SER B C 1
ATOM 3395 O O . SER B 1 136 ? 32.656 -1.506 -16.906 1 93.31 136 SER B O 1
ATOM 3397 N N . THR B 1 137 ? 30.703 -0.551 -17.141 1 91.88 137 THR B N 1
ATOM 3398 C CA . THR B 1 137 ? 31.25 0.691 -17.672 1 91.88 137 THR B CA 1
ATOM 3399 C C . THR B 1 137 ? 32.125 1.383 -16.641 1 91.88 137 THR B C 1
ATOM 3401 O O . THR B 1 137 ? 33.125 2.018 -16.984 1 91.88 137 THR B O 1
ATOM 3404 N N . LEU B 1 138 ? 31.797 1.221 -15.422 1 93 138 LEU B N 1
ATOM 3405 C CA . LEU B 1 138 ? 32.562 1.83 -14.344 1 93 138 LEU B CA 1
ATOM 3406 C C . LEU B 1 138 ? 33.656 0.886 -13.844 1 93 138 LEU B C 1
ATOM 3408 O O . LEU B 1 138 ? 34.312 1.158 -12.836 1 93 138 LEU B O 1
ATOM 3412 N N . HIS B 1 139 ? 33.719 -0.224 -14.43 1 95.81 139 HIS B N 1
ATOM 3413 C CA . HIS B 1 139 ? 34.75 -1.223 -14.133 1 95.81 139 HIS B CA 1
ATOM 3414 C C . HIS B 1 139 ? 34.531 -1.841 -12.758 1 95.81 139 HIS B C 1
ATOM 3416 O O . HIS B 1 139 ? 35.469 -2.094 -12.023 1 95.81 139 HIS B O 1
ATOM 3422 N N . LEU B 1 140 ? 33.344 -2 -12.43 1 94.94 140 LEU B N 1
ATOM 3423 C CA . LEU B 1 140 ? 32.938 -2.693 -11.203 1 94.94 140 LEU B CA 1
ATOM 3424 C C . LEU B 1 140 ? 32.406 -4.09 -11.516 1 94.94 140 LEU B C 1
ATOM 3426 O O . LEU B 1 140 ? 31.969 -4.355 -12.633 1 94.94 140 LEU B O 1
ATOM 3430 N N . PRO B 1 141 ? 32.531 -4.996 -10.539 1 95.19 141 PRO B N 1
ATOM 3431 C CA . PRO B 1 141 ? 32 -6.34 -10.789 1 95.19 141 PRO B CA 1
ATOM 3432 C C . PRO B 1 141 ? 30.5 -6.348 -10.984 1 95.19 141 PRO B C 1
ATOM 3434 O O . PRO B 1 141 ? 29.781 -5.605 -10.312 1 95.19 141 PRO B O 1
ATOM 3437 N N . THR B 1 142 ? 30.078 -7.176 -11.891 1 94.81 142 THR B N 1
ATOM 3438 C CA . THR B 1 142 ? 28.656 -7.328 -12.148 1 94.81 142 THR B CA 1
ATOM 3439 C C . THR B 1 142 ? 27.984 -8.164 -11.062 1 94.81 142 THR B C 1
ATOM 3441 O O . THR B 1 142 ? 28.672 -8.734 -10.211 1 94.81 142 THR B O 1
ATOM 3444 N N . SER B 1 143 ? 26.672 -8.102 -11.016 1 95.38 143 SER B N 1
ATOM 3445 C CA . SER B 1 143 ? 25.891 -8.812 -10.016 1 95.38 143 SER B CA 1
ATOM 3446 C C . SER B 1 143 ? 24.797 -9.664 -10.672 1 95.38 143 SER B C 1
ATOM 3448 O O . SER B 1 143 ? 24.391 -9.406 -11.805 1 95.38 143 SER B O 1
ATOM 3450 N N . LYS B 1 144 ? 24.438 -10.695 -9.984 1 96.5 144 LYS B N 1
ATOM 3451 C CA . LYS B 1 144 ? 23.312 -11.508 -10.438 1 96.5 144 LYS B CA 1
ATOM 3452 C C . LYS B 1 144 ? 21.984 -10.969 -9.906 1 96.5 144 LYS B C 1
ATOM 3454 O O . LYS B 1 144 ? 20.922 -11.438 -10.297 1 96.5 144 LYS B O 1
ATOM 3459 N N . TRP B 1 145 ? 22.062 -10.039 -9.016 1 96.69 145 TRP B N 1
ATOM 3460 C CA . TRP B 1 145 ? 20.938 -9.281 -8.5 1 96.69 145 TRP B CA 1
ATOM 3461 C C . TRP B 1 145 ? 19.859 -10.211 -7.953 1 96.69 145 TRP B C 1
ATOM 3463 O O . TRP B 1 145 ? 20.078 -10.914 -6.969 1 96.69 145 TRP B O 1
ATOM 3473 N N . LEU B 1 146 ? 18.766 -10.344 -8.578 1 96.25 146 LEU B N 1
ATOM 3474 C CA . LEU B 1 146 ? 17.625 -11.094 -8.078 1 96.25 146 LEU B CA 1
ATOM 3475 C C . LEU B 1 146 ? 17.859 -12.594 -8.195 1 96.25 146 LEU B C 1
ATOM 3477 O O . LEU B 1 146 ? 17.156 -13.391 -7.574 1 96.25 146 LEU B O 1
ATOM 3481 N N . SER B 1 147 ? 18.859 -12.969 -8.914 1 94.75 147 SER B N 1
ATOM 3482 C CA . SER B 1 147 ? 19.047 -14.383 -9.242 1 94.75 147 SER B CA 1
ATOM 3483 C C . SER B 1 147 ? 20.062 -15.039 -8.305 1 94.75 147 SER B C 1
ATOM 3485 O O . SER B 1 147 ? 20.375 -16.219 -8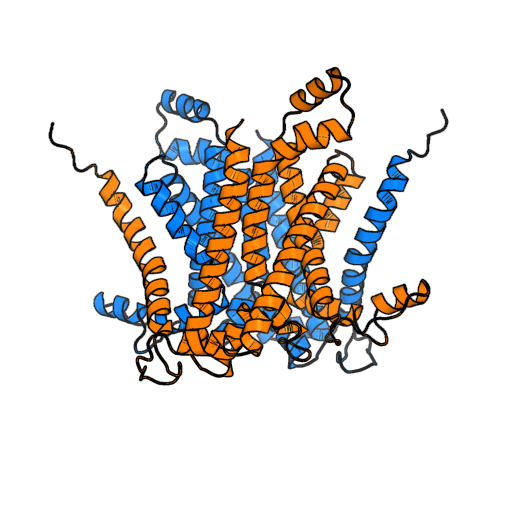.453 1 94.75 147 SER B O 1
ATOM 3487 N N . SER B 1 148 ? 20.5 -14.266 -7.367 1 96.5 148 SER B N 1
ATOM 3488 C CA . SER B 1 148 ? 21.5 -14.805 -6.445 1 96.5 148 SER B CA 1
ATOM 3489 C C . SER B 1 148 ? 21.016 -14.695 -5 1 96.5 148 SER B C 1
ATOM 3491 O O . SER B 1 148 ? 20.422 -13.688 -4.609 1 96.5 148 SER B O 1
ATOM 3493 N N . GLU B 1 149 ? 21.375 -15.734 -4.27 1 95.81 149 GLU B N 1
ATOM 3494 C CA . GLU B 1 149 ? 21 -15.805 -2.861 1 95.81 149 GLU B CA 1
ATOM 3495 C C . GLU B 1 149 ? 21.578 -14.625 -2.078 1 95.81 149 GLU B C 1
ATOM 3497 O O . GLU B 1 149 ? 20.906 -1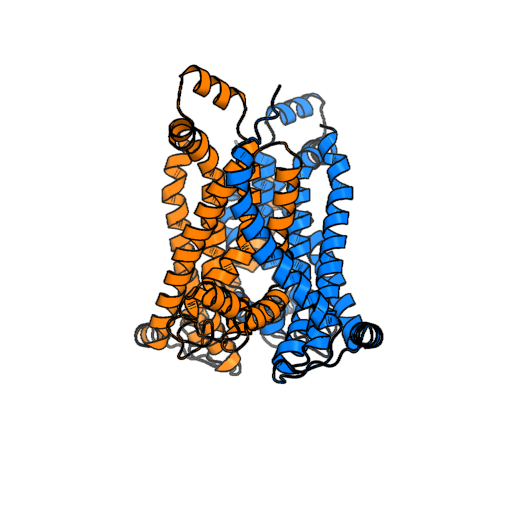4.086 -1.189 1 95.81 149 GLU B O 1
ATOM 3502 N N . SER B 1 150 ? 22.688 -14.203 -2.453 1 95.31 150 SER B N 1
ATOM 3503 C CA . SER B 1 150 ? 23.422 -13.195 -1.679 1 95.31 150 SER B CA 1
ATOM 3504 C C . SER B 1 150 ? 22.922 -11.789 -2 1 95.31 150 SER B C 1
ATOM 3506 O O . SER B 1 150 ? 22.984 -10.898 -1.155 1 95.31 150 SER B O 1
ATOM 3508 N N . SER B 1 151 ? 22.359 -11.594 -3.205 1 96.81 151 SER B N 1
ATOM 3509 C CA . SER B 1 151 ? 22.047 -10.227 -3.604 1 96.81 151 SER B CA 1
ATOM 3510 C C . SER B 1 151 ? 20.547 -10.023 -3.76 1 96.81 151 SER B C 1
ATOM 3512 O O . SER B 1 151 ? 20.062 -8.891 -3.857 1 96.81 151 SER B O 1
ATOM 3514 N N . ALA B 1 152 ? 19.781 -11.07 -3.744 1 98 152 ALA B N 1
ATOM 3515 C CA . ALA B 1 152 ? 18.375 -11 -4.094 1 98 152 ALA B CA 1
ATOM 3516 C C . ALA B 1 152 ? 17.609 -10.109 -3.119 1 98 152 ALA B C 1
ATOM 3518 O O . ALA B 1 152 ? 16.828 -9.242 -3.533 1 98 152 ALA B O 1
ATOM 3519 N N . LEU B 1 153 ? 17.875 -10.312 -1.838 1 98.06 153 LEU B N 1
ATOM 3520 C CA . LEU B 1 153 ? 17.141 -9.547 -0.832 1 98.06 153 LEU B CA 1
ATOM 3521 C C . LEU B 1 153 ? 17.484 -8.062 -0.93 1 98.06 153 LEU B C 1
ATOM 3523 O O . LEU B 1 153 ? 16.594 -7.211 -0.879 1 98.06 153 LEU B O 1
ATOM 3527 N N . MET B 1 154 ? 18.703 -7.77 -1.113 1 97.31 154 MET B N 1
ATOM 3528 C CA . MET B 1 154 ? 19.125 -6.375 -1.236 1 97.31 154 MET B CA 1
ATOM 3529 C C . MET B 1 154 ? 18.562 -5.742 -2.5 1 97.31 154 MET B C 1
ATOM 3531 O O . MET B 1 154 ? 18.234 -4.555 -2.512 1 97.31 154 MET B O 1
ATOM 3535 N N . SER B 1 155 ? 18.484 -6.527 -3.523 1 97.25 155 SER B N 1
ATOM 3536 C CA . SER B 1 155 ? 17.891 -6.047 -4.762 1 97.25 155 SER B CA 1
ATOM 3537 C C . SER B 1 155 ? 16.422 -5.652 -4.551 1 97.25 155 SER B C 1
ATOM 3539 O O . SER B 1 155 ? 15.992 -4.602 -5.031 1 97.25 155 SER B O 1
ATOM 3541 N N . LEU B 1 156 ? 15.719 -6.48 -3.797 1 97.75 156 LEU B N 1
ATOM 3542 C CA . LEU B 1 156 ? 14.32 -6.18 -3.504 1 97.75 156 LEU B CA 1
ATOM 3543 C C . LEU B 1 156 ? 14.195 -4.926 -2.648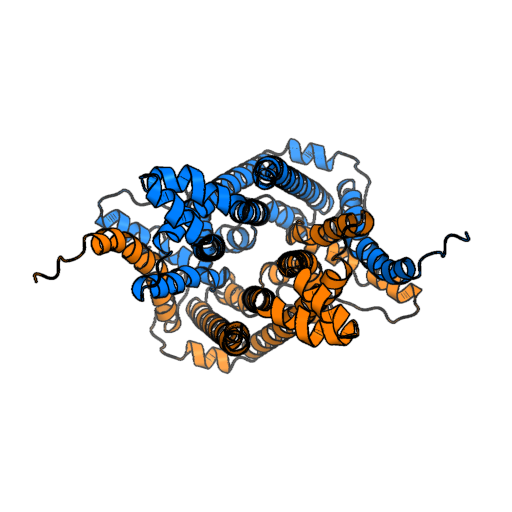 1 97.75 156 LEU B C 1
ATOM 3545 O O . LEU B 1 156 ? 13.273 -4.129 -2.834 1 97.75 156 LEU B O 1
ATOM 3549 N N . ILE B 1 157 ? 15.117 -4.75 -1.704 1 97.94 157 ILE B N 1
ATOM 3550 C CA . ILE B 1 157 ? 15.133 -3.568 -0.847 1 97.94 157 ILE B CA 1
ATOM 3551 C C . ILE B 1 157 ? 15.336 -2.318 -1.696 1 97.94 157 ILE B C 1
ATOM 3553 O O . ILE B 1 157 ? 14.641 -1.315 -1.519 1 97.94 157 ILE B O 1
ATOM 3557 N N . LEU B 1 158 ? 16.219 -2.432 -2.631 1 95.12 158 LEU B N 1
ATOM 3558 C CA . LEU B 1 158 ? 16.5 -1.314 -3.525 1 95.12 158 LEU B CA 1
ATOM 3559 C C . LEU B 1 158 ? 15.25 -0.933 -4.324 1 95.12 158 LEU B C 1
ATOM 3561 O O . LEU B 1 158 ? 14.945 0.252 -4.469 1 95.12 158 LEU B O 1
ATOM 3565 N N . ILE B 1 159 ? 14.586 -1.928 -4.832 1 94.12 159 ILE B N 1
ATOM 3566 C CA . ILE B 1 159 ? 13.375 -1.7 -5.613 1 94.12 159 ILE B CA 1
ATOM 3567 C C . ILE B 1 159 ? 12.305 -1.057 -4.73 1 94.12 159 ILE B C 1
ATOM 3569 O O . ILE B 1 159 ? 11.648 -0.097 -5.145 1 94.12 159 ILE B O 1
ATOM 3573 N N . GLY B 1 160 ? 12.148 -1.562 -3.5 1 95.62 160 GLY B N 1
ATOM 3574 C CA . GLY B 1 160 ? 11.195 -0.995 -2.559 1 95.62 160 GLY B CA 1
ATOM 3575 C C . GLY B 1 160 ? 11.484 0.457 -2.223 1 95.62 160 GLY B C 1
ATOM 3576 O O . GLY B 1 160 ? 10.57 1.283 -2.184 1 95.62 160 GLY B O 1
ATOM 3577 N N . ILE B 1 161 ? 12.695 0.738 -1.98 1 95.12 161 ILE B N 1
ATOM 3578 C CA . ILE B 1 161 ? 13.094 2.105 -1.659 1 95.12 161 ILE B CA 1
ATOM 3579 C C . ILE B 1 161 ? 12.805 3.02 -2.85 1 95.12 161 ILE B C 1
ATOM 3581 O O . ILE B 1 161 ? 12.258 4.113 -2.684 1 95.12 161 ILE B O 1
ATOM 3585 N N . TRP B 1 162 ? 13.18 2.521 -3.998 1 91.12 162 TRP B N 1
ATOM 3586 C CA . TRP B 1 162 ? 12.93 3.273 -5.223 1 91.12 162 TRP B CA 1
ATOM 3587 C C . TRP B 1 162 ? 11.445 3.621 -5.355 1 91.12 162 TRP B C 1
ATOM 3589 O O . TRP B 1 162 ? 11.094 4.75 -5.707 1 91.12 162 TRP B O 1
ATOM 3599 N N . LYS B 1 163 ? 10.617 2.723 -5.086 1 91.94 163 LYS B N 1
ATOM 3600 C CA . LYS B 1 163 ? 9.18 2.885 -5.281 1 91.94 163 LYS B CA 1
ATOM 3601 C C . LYS B 1 163 ? 8.578 3.791 -4.211 1 91.94 163 LYS B C 1
ATOM 3603 O O . LYS B 1 163 ? 7.613 4.508 -4.473 1 91.94 163 LYS B O 1
ATOM 3608 N N . THR B 1 164 ? 9.156 3.857 -3.014 1 93.38 164 THR B N 1
ATOM 3609 C CA . THR B 1 164 ? 8.5 4.504 -1.883 1 93.38 164 THR B CA 1
ATOM 3610 C C . THR B 1 164 ? 9.133 5.867 -1.599 1 93.38 164 THR B C 1
ATOM 3612 O O . THR B 1 164 ? 8.523 6.707 -0.928 1 93.38 164 THR B O 1
ATOM 3615 N N . LEU B 1 165 ? 10.25 6.121 -2.051 1 92.75 165 LEU B N 1
ATOM 3616 C CA . LEU B 1 165 ? 11.055 7.281 -1.688 1 92.75 165 LEU B CA 1
ATOM 3617 C C . LEU B 1 165 ? 10.312 8.578 -1.998 1 92.75 165 LEU B C 1
ATOM 3619 O O . LEU B 1 165 ? 10.289 9.492 -1.176 1 92.75 165 LEU B O 1
ATOM 3623 N N . GLY B 1 166 ? 9.75 8.641 -3.17 1 90.25 166 GLY B N 1
ATOM 3624 C CA . GLY B 1 166 ? 9.039 9.852 -3.559 1 90.25 166 GLY B CA 1
ATOM 3625 C C . GLY B 1 166 ? 7.895 10.203 -2.627 1 90.25 166 GLY B C 1
ATOM 3626 O O . GLY B 1 166 ? 7.688 11.375 -2.299 1 90.25 166 GLY B O 1
ATOM 3627 N N . TYR B 1 167 ? 7.156 9.234 -2.246 1 90.06 167 TYR B N 1
ATOM 3628 C CA . TYR B 1 167 ? 6.062 9.43 -1.303 1 90.06 167 TYR B CA 1
ATOM 3629 C C . TYR B 1 167 ? 6.574 9.961 0.03 1 90.06 167 TYR B C 1
ATOM 3631 O O . TYR B 1 167 ? 6.031 10.93 0.572 1 90.06 167 TYR B O 1
ATOM 3639 N N . ASN B 1 168 ? 7.57 9.344 0.544 1 94.56 168 ASN B N 1
ATOM 3640 C CA . ASN B 1 168 ? 8.148 9.773 1.813 1 94.56 168 ASN B CA 1
ATOM 3641 C C . ASN B 1 168 ? 8.664 11.203 1.738 1 94.56 168 ASN B C 1
ATOM 3643 O O . ASN B 1 168 ? 8.5 11.984 2.68 1 94.56 168 ASN B O 1
ATOM 3647 N N . ILE B 1 169 ? 9.281 11.523 0.654 1 92.88 169 ILE B N 1
ATOM 3648 C CA . ILE B 1 169 ? 9.836 12.859 0.471 1 92.88 169 ILE B CA 1
ATOM 3649 C C . ILE B 1 169 ? 8.711 13.891 0.524 1 92.88 169 ILE B C 1
ATOM 3651 O O . ILE B 1 169 ? 8.836 14.922 1.192 1 92.88 169 ILE B O 1
ATOM 3655 N N . LEU B 1 170 ? 7.641 13.562 -0.102 1 88.06 170 LEU B N 1
ATOM 3656 C CA . LEU B 1 170 ? 6.527 14.5 -0.148 1 88.06 170 LEU B CA 1
ATOM 3657 C C . LEU B 1 170 ? 5.93 14.703 1.238 1 88.06 170 LEU B C 1
ATOM 3659 O O . LEU B 1 170 ? 5.527 15.82 1.59 1 88.06 170 LEU B O 1
ATOM 3663 N N . ILE B 1 171 ? 5.871 13.641 1.941 1 88.75 171 ILE B N 1
ATOM 3664 C CA . ILE B 1 171 ? 5.34 13.727 3.299 1 88.75 171 ILE B CA 1
ATOM 3665 C C . ILE B 1 171 ? 6.27 14.586 4.156 1 88.75 171 ILE B C 1
ATOM 3667 O O . ILE B 1 171 ? 5.812 15.461 4.891 1 88.75 171 ILE B O 1
ATOM 3671 N N . VAL B 1 172 ? 7.547 14.422 4.027 1 93.69 172 VAL B N 1
ATOM 3672 C CA . VAL B 1 172 ? 8.516 15.203 4.793 1 93.69 172 VAL B CA 1
ATOM 3673 C C . VAL B 1 172 ? 8.461 16.656 4.352 1 93.69 172 VAL B C 1
ATOM 3675 O O . VAL B 1 172 ? 8.539 17.562 5.184 1 93.69 172 VAL B O 1
ATOM 3678 N N . LEU B 1 173 ? 8.352 16.891 3.086 1 91.44 173 LEU B N 1
ATOM 3679 C CA . LEU B 1 173 ? 8.25 18.25 2.561 1 91.44 173 LEU B CA 1
ATOM 3680 C C . LEU B 1 173 ? 7.043 18.969 3.152 1 91.44 173 LEU B C 1
ATOM 3682 O O . LEU B 1 173 ? 7.133 20.141 3.51 1 91.44 173 LEU B O 1
ATOM 3686 N N . SER B 1 174 ? 5.934 18.219 3.184 1 84.5 174 SER B N 1
ATOM 3687 C CA . SER B 1 174 ? 4.738 18.797 3.791 1 84.5 174 SER B CA 1
ATOM 3688 C C . SER B 1 174 ? 4.977 19.141 5.258 1 84.5 174 SER B C 1
ATOM 3690 O O . SER B 1 174 ? 4.492 20.156 5.746 1 84.5 174 SER B O 1
ATOM 3692 N N . GLY B 1 175 ? 5.691 18.297 5.949 1 86.75 175 GLY B N 1
ATOM 3693 C CA . GLY B 1 175 ? 6.066 18.594 7.324 1 86.75 175 GLY B CA 1
ATOM 3694 C C . GLY B 1 175 ? 6.957 19.812 7.453 1 86.75 175 GLY B C 1
ATOM 3695 O O . GLY B 1 175 ? 6.785 20.625 8.367 1 86.75 175 GLY B O 1
ATOM 3696 N N . LEU B 1 176 ? 7.875 20 6.582 1 90.69 176 LEU B N 1
ATOM 3697 C CA . LEU B 1 176 ? 8.789 21.141 6.582 1 90.69 176 LEU B CA 1
ATOM 3698 C C . LEU B 1 176 ? 8.031 22.453 6.332 1 90.69 176 LEU B C 1
ATOM 3700 O O . LEU B 1 176 ? 8.32 23.469 6.965 1 90.69 176 LEU B O 1
ATOM 3704 N N . LYS B 1 177 ? 7.16 22.297 5.48 1 84.5 177 LYS B N 1
ATOM 3705 C CA . LYS B 1 177 ? 6.395 23.484 5.105 1 84.5 177 LYS B CA 1
ATOM 3706 C C . LYS B 1 177 ? 5.457 23.906 6.23 1 84.5 177 LYS B C 1
ATOM 3708 O O . LYS B 1 177 ? 4.996 25.062 6.258 1 84.5 177 LYS B O 1
ATOM 3713 N N . SER B 1 178 ? 5.176 22.969 7.047 1 80.38 178 SER B N 1
ATOM 3714 C CA . SER B 1 178 ? 4.301 23.281 8.172 1 80.38 178 SER B CA 1
ATOM 3715 C C . SER B 1 178 ? 5.051 24.031 9.266 1 80.38 178 SER B C 1
ATOM 3717 O O . SER B 1 178 ? 4.438 24.625 10.156 1 80.38 178 SER B O 1
ATOM 3719 N N . ILE B 1 179 ? 6.391 24.141 9.211 1 83.56 179 ILE B N 1
ATOM 3720 C CA . ILE B 1 179 ? 7.207 24.859 10.188 1 83.56 179 ILE B CA 1
ATOM 3721 C C . ILE B 1 179 ? 7.246 26.344 9.836 1 83.56 179 ILE B C 1
ATOM 3723 O O . ILE B 1 179 ? 7.711 26.719 8.75 1 83.56 179 ILE B O 1
ATOM 3727 N N . PRO B 1 180 ? 6.793 27.141 10.758 1 86.25 180 PRO B N 1
ATOM 3728 C CA . PRO B 1 180 ? 6.766 28.578 10.469 1 86.25 180 PRO B CA 1
ATOM 3729 C C . PRO B 1 180 ? 8.156 29.141 10.172 1 86.25 180 PRO B C 1
ATOM 3731 O O . PRO B 1 180 ? 9.133 28.75 10.812 1 86.25 180 PRO B O 1
ATOM 3734 N N . ASN B 1 181 ? 8.148 30.094 9.336 1 85.69 181 ASN B N 1
ATOM 3735 C CA . ASN B 1 181 ? 9.398 30.703 8.891 1 85.69 181 ASN B CA 1
ATOM 3736 C C . ASN B 1 181 ? 10.086 31.469 10.008 1 85.69 181 ASN B C 1
ATOM 3738 O O . ASN B 1 181 ? 11.312 31.578 10.023 1 85.69 181 ASN B O 1
ATOM 3742 N N . TYR B 1 182 ? 9.258 31.953 10.883 1 86.25 182 TYR B N 1
ATOM 3743 C CA . TYR B 1 182 ? 9.828 32.781 11.945 1 86.25 182 TYR B CA 1
ATOM 3744 C C . TYR B 1 182 ? 10.75 31.953 12.844 1 86.25 182 TYR B C 1
ATOM 3746 O O . TYR B 1 182 ? 11.672 32.5 13.453 1 86.25 182 TYR B O 1
ATOM 3754 N N . ILE B 1 183 ? 10.547 30.719 12.883 1 84.19 183 ILE B N 1
ATOM 3755 C CA . ILE B 1 183 ? 11.414 29.844 13.664 1 84.19 183 ILE B CA 1
ATOM 3756 C C . ILE B 1 183 ? 12.812 29.812 13.047 1 84.19 183 ILE B C 1
ATOM 3758 O O . ILE B 1 183 ? 13.812 29.875 13.766 1 84.19 183 ILE B O 1
ATOM 3762 N N . TYR B 1 184 ? 12.805 29.859 11.773 1 80.69 184 TYR B N 1
ATOM 3763 C CA . TYR B 1 184 ? 14.086 29.828 11.07 1 80.69 184 TYR B CA 1
ATOM 3764 C C . TYR B 1 184 ? 14.781 31.172 11.148 1 80.69 184 TYR B C 1
ATOM 3766 O O . TYR B 1 184 ? 16 31.25 11.219 1 80.69 184 TYR B O 1
ATOM 3774 N N . GLU B 1 185 ? 14.031 32.188 11.125 1 84.88 185 GLU B N 1
ATOM 3775 C CA . GLU B 1 185 ? 14.578 33.531 11.258 1 84.88 185 GLU B CA 1
ATOM 3776 C C . GLU B 1 185 ? 15.203 33.719 12.633 1 84.88 185 GLU B C 1
ATOM 3778 O O . GLU B 1 185 ? 16.266 34.344 12.75 1 84.88 185 GLU B O 1
ATOM 3783 N N . ALA B 1 186 ? 14.57 33.188 13.57 1 85.69 186 ALA B N 1
ATOM 3784 C CA . ALA B 1 186 ? 15.07 33.312 14.938 1 85.69 186 ALA B CA 1
ATOM 3785 C C . ALA B 1 186 ? 16.391 32.562 15.094 1 85.69 186 ALA B C 1
ATOM 3787 O O . ALA B 1 186 ? 17.297 33.031 15.773 1 85.69 186 ALA B O 1
ATOM 3788 N N . SER B 1 187 ? 16.453 31.5 14.461 1 83.06 187 SER B N 1
ATOM 3789 C CA . SER B 1 187 ? 17.672 30.703 14.539 1 83.06 187 SER B CA 1
ATOM 3790 C C . SER B 1 187 ? 18.828 31.391 13.82 1 83.06 187 SER B C 1
ATOM 3792 O O . SER B 1 187 ? 19.984 31.281 14.234 1 83.06 187 SER B O 1
ATOM 3794 N N . LYS B 1 188 ? 18.484 31.984 12.773 1 81.94 188 LYS B N 1
ATOM 3795 C CA . LYS B 1 188 ? 19.484 32.75 12.023 1 81.94 188 LYS B CA 1
ATOM 3796 C C . LYS B 1 188 ? 20.047 33.875 12.859 1 81.94 188 LYS B C 1
ATOM 3798 O O . LYS B 1 188 ? 21.234 34.219 12.766 1 81.94 188 LYS B O 1
ATOM 3803 N N . LEU B 1 189 ? 19.219 34.406 13.578 1 84.88 189 LEU B N 1
ATOM 3804 C CA . LEU B 1 189 ? 19.625 35.5 14.445 1 84.88 189 LEU B CA 1
ATOM 3805 C C . LEU B 1 189 ? 20.594 35 15.508 1 84.88 189 LEU B C 1
ATOM 3807 O O . LEU B 1 189 ? 21.469 35.75 15.953 1 84.88 189 LEU B O 1
ATOM 3811 N N . ASP B 1 190 ? 20.578 33.781 15.844 1 84.69 190 ASP B N 1
ATOM 3812 C CA . ASP B 1 190 ? 21.469 33.188 16.828 1 84.69 190 ASP B CA 1
ATOM 3813 C C . ASP B 1 190 ? 22.75 32.688 16.188 1 84.69 190 ASP B C 1
ATOM 3815 O O . ASP B 1 190 ? 23.578 32.031 16.844 1 84.69 190 ASP B O 1
ATOM 3819 N N . ASN B 1 191 ? 22.922 33.062 14.945 1 82.19 191 ASN B N 1
ATOM 3820 C CA . ASN B 1 191 ? 24.094 32.719 14.156 1 82.19 191 ASN B CA 1
ATOM 3821 C C . ASN B 1 191 ? 24.312 31.203 14.141 1 82.19 191 ASN B C 1
ATOM 3823 O O . ASN B 1 191 ? 25.453 30.734 14.211 1 82.19 191 ASN B O 1
ATOM 3827 N N . ALA B 1 192 ? 23.25 30.5 14.188 1 82.62 192 ALA B N 1
ATOM 3828 C CA . ALA B 1 192 ? 23.375 29.047 14.141 1 82.62 192 ALA B CA 1
ATOM 3829 C C . ALA B 1 192 ? 23.703 28.562 12.734 1 82.62 192 ALA B C 1
ATOM 3831 O O . ALA B 1 192 ? 23.188 29.109 11.75 1 82.62 192 ALA B O 1
ATOM 3832 N N . ASN B 1 193 ? 24.609 27.672 12.664 1 89.19 193 ASN B N 1
ATOM 3833 C CA . ASN B 1 193 ? 24.938 27.109 11.352 1 89.19 193 ASN B CA 1
ATOM 3834 C C . ASN B 1 193 ? 23.844 26.172 10.859 1 89.19 193 ASN B C 1
ATOM 3836 O O . ASN B 1 193 ? 22.953 25.781 11.625 1 89.19 193 ASN B O 1
ATOM 3840 N N . LYS B 1 194 ? 23.828 25.891 9.562 1 86.75 194 LYS B N 1
ATOM 3841 C CA . LYS B 1 194 ? 22.781 25.125 8.906 1 86.75 194 LYS B CA 1
ATOM 3842 C C . LYS B 1 194 ? 22.656 23.734 9.523 1 86.75 194 LYS B C 1
ATOM 3844 O O . LYS B 1 194 ? 21.547 23.219 9.68 1 86.75 194 LYS B O 1
ATOM 3849 N N . ILE B 1 195 ? 23.75 23.203 9.891 1 90.69 195 ILE B N 1
ATOM 3850 C CA . ILE B 1 195 ? 23.75 21.859 10.445 1 90.69 195 ILE B CA 1
ATOM 3851 C C . ILE B 1 195 ? 23.156 21.875 11.852 1 90.69 195 ILE B C 1
ATOM 3853 O O . ILE B 1 195 ? 22.359 21 12.195 1 90.69 195 ILE B O 1
ATOM 3857 N N . THR B 1 196 ? 23.531 22.859 12.609 1 89.94 196 THR B N 1
ATOM 3858 C CA . THR B 1 196 ? 23 23 13.961 1 89.94 196 THR B CA 1
ATOM 3859 C C . THR B 1 196 ? 21.5 23.266 13.914 1 89.94 196 THR B C 1
ATOM 3861 O O . THR B 1 196 ? 20.734 22.703 14.703 1 89.94 196 THR B O 1
ATOM 3864 N N . ASN B 1 197 ? 21.125 24.109 12.984 1 90.06 197 ASN B N 1
ATOM 3865 C CA . ASN B 1 197 ? 19.703 24.438 12.844 1 90.06 197 ASN B CA 1
ATOM 3866 C C . ASN B 1 197 ? 18.891 23.203 12.453 1 90.06 197 ASN B C 1
ATOM 3868 O O . ASN B 1 197 ? 17.766 23.031 12.922 1 90.06 197 ASN B O 1
ATOM 3872 N N . PHE B 1 198 ? 19.547 22.422 11.609 1 91.94 198 PHE B N 1
ATOM 3873 C CA . PHE B 1 198 ? 18.844 21.234 11.164 1 91.94 198 PHE B CA 1
ATOM 3874 C C . PHE B 1 198 ? 18.625 20.266 12.328 1 91.94 198 PHE B C 1
ATOM 3876 O O . PHE B 1 198 ? 17.5 19.828 12.562 1 91.94 198 PHE B O 1
ATOM 3883 N N . PHE B 1 199 ? 19.594 19.953 13.117 1 91.81 199 PHE B N 1
ATOM 3884 C CA . PHE B 1 199 ? 19.516 18.922 14.141 1 91.81 199 PHE B CA 1
ATOM 3885 C C . PHE B 1 199 ? 18.828 19.438 15.391 1 91.81 199 PHE B C 1
ATOM 3887 O O . PHE B 1 199 ? 18.156 18.688 16.094 1 91.81 199 PHE B O 1
ATOM 3894 N N . LYS B 1 200 ? 18.812 20.75 15.617 1 90.5 200 LYS B N 1
ATOM 3895 C CA . LYS B 1 200 ? 18.281 21.281 16.859 1 90.5 200 LYS B CA 1
ATOM 3896 C C . LYS B 1 200 ? 16.891 21.891 16.656 1 90.5 200 LYS B C 1
ATOM 3898 O O . LYS B 1 200 ? 16.125 22.031 17.609 1 90.5 200 LYS B O 1
ATOM 3903 N N . VAL B 1 201 ? 16.609 22.25 15.43 1 90.56 201 VAL B N 1
ATOM 3904 C CA . VAL B 1 201 ? 15.336 22.938 15.211 1 90.56 201 VAL B CA 1
ATOM 3905 C C . VAL B 1 201 ? 14.477 22.156 14.227 1 90.56 201 VAL B C 1
ATOM 3907 O O . VAL B 1 201 ? 13.445 21.594 14.602 1 90.56 201 VAL B O 1
ATOM 3910 N N . THR B 1 202 ? 14.977 21.938 13.055 1 91.81 202 THR B N 1
ATOM 3911 C CA . THR B 1 202 ? 14.18 21.359 11.969 1 91.81 202 THR B CA 1
ATOM 3912 C C . THR B 1 202 ? 13.805 19.906 12.281 1 91.81 202 THR B C 1
ATOM 3914 O O . THR B 1 202 ? 12.625 19.547 12.234 1 91.81 202 THR B O 1
ATOM 3917 N N . LEU B 1 203 ? 14.789 19.125 12.625 1 92.75 203 LEU B N 1
ATOM 3918 C CA . LEU B 1 203 ? 14.586 17.703 12.82 1 92.75 203 LEU B CA 1
ATOM 3919 C C . LEU B 1 203 ? 13.633 17.438 13.984 1 92.75 203 LEU B C 1
ATOM 3921 O O . LEU B 1 203 ? 12.688 16.656 13.859 1 92.75 203 LEU B O 1
ATOM 3925 N N . PRO B 1 204 ? 13.797 18.156 15.062 1 90.12 204 PRO B N 1
ATOM 3926 C CA . PRO B 1 204 ? 12.852 17.969 16.172 1 90.12 204 PRO B CA 1
ATOM 3927 C C . PRO B 1 204 ? 11.43 18.406 15.797 1 90.12 204 PRO B C 1
ATOM 3929 O O . PRO B 1 204 ? 10.461 17.781 16.219 1 90.12 204 PRO B O 1
ATOM 3932 N N . LEU B 1 205 ? 11.336 19.453 15.047 1 89.75 205 LEU B N 1
ATOM 3933 C CA . LEU B 1 205 ? 10.023 19.938 14.672 1 89.75 205 LEU B CA 1
ATOM 3934 C C . LEU B 1 205 ? 9.375 19.016 13.641 1 89.75 205 LEU B C 1
ATOM 3936 O O . LEU B 1 205 ? 8.156 19.047 13.453 1 89.75 205 LEU B O 1
ATOM 3940 N N . LEU B 1 206 ? 10.164 18.156 13.023 1 92.06 206 LEU B N 1
ATOM 3941 C CA . LEU B 1 206 ? 9.672 17.188 12.047 1 92.06 206 LEU B CA 1
ATOM 3942 C C . LEU B 1 206 ? 9.305 15.875 12.719 1 92.06 206 LEU B C 1
ATOM 3944 O O . LEU B 1 206 ? 8.82 14.953 12.062 1 92.06 206 LEU B O 1
ATOM 3948 N N . SER B 1 207 ? 9.438 15.758 13.977 1 90.19 207 SER B N 1
ATOM 3949 C CA . SER B 1 207 ? 9.305 14.5 14.703 1 90.19 207 SER B CA 1
ATOM 3950 C C . SER B 1 207 ? 7.934 13.875 14.484 1 90.19 207 SER B C 1
ATOM 3952 O O . SER B 1 207 ? 7.816 12.664 14.312 1 90.19 207 SER B O 1
ATOM 3954 N N . PRO B 1 208 ? 6.887 14.586 14.453 1 84.44 208 PRO B N 1
ATOM 3955 C CA . PRO B 1 208 ? 5.586 13.961 14.203 1 84.44 208 PRO B CA 1
ATOM 3956 C C . PRO B 1 208 ? 5.492 13.336 12.82 1 84.44 208 PRO B C 1
ATOM 3958 O O . PRO B 1 208 ? 4.922 12.25 12.664 1 84.44 208 PRO B O 1
ATOM 3961 N N . THR B 1 209 ? 6.039 14.102 11.883 1 87.94 209 THR B N 1
ATOM 3962 C CA . THR B 1 209 ? 6.051 13.594 10.516 1 87.94 209 THR B CA 1
ATOM 3963 C C . THR B 1 209 ? 6.898 12.328 10.414 1 87.94 209 THR B C 1
ATOM 3965 O O . THR B 1 209 ? 6.492 11.352 9.789 1 87.94 209 THR B O 1
ATOM 3968 N N . ILE B 1 210 ? 8.016 12.367 11.008 1 92.25 210 ILE B N 1
ATOM 3969 C CA . ILE B 1 210 ? 8.93 11.227 10.984 1 92.25 210 ILE B CA 1
ATOM 3970 C C . ILE B 1 210 ? 8.289 10.047 11.711 1 92.25 210 ILE B C 1
ATOM 3972 O O . ILE B 1 210 ? 8.398 8.898 11.266 1 92.25 210 ILE B O 1
ATOM 3976 N N . PHE B 1 211 ? 7.66 10.32 12.766 1 88.25 211 PHE B N 1
ATOM 3977 C CA . PHE B 1 211 ? 6.957 9.289 13.523 1 88.25 211 PHE B CA 1
ATOM 3978 C C . PHE B 1 211 ? 5.914 8.594 12.656 1 88.25 211 PHE B C 1
ATOM 3980 O O . PHE B 1 211 ? 5.828 7.367 12.641 1 88.25 211 PHE B O 1
ATOM 3987 N N . PHE B 1 212 ? 5.168 9.375 12.031 1 84.88 212 PHE B N 1
ATOM 3988 C CA . PHE B 1 212 ? 4.148 8.844 11.133 1 84.88 212 PHE B CA 1
ATOM 3989 C C . PHE B 1 212 ? 4.773 7.941 10.078 1 84.88 212 PHE B C 1
ATOM 3991 O O . PHE B 1 212 ? 4.277 6.844 9.82 1 84.88 212 PHE B O 1
ATOM 3998 N N . LEU B 1 213 ? 5.809 8.375 9.453 1 91.81 213 LEU B N 1
ATOM 3999 C CA . LEU B 1 213 ? 6.48 7.609 8.406 1 91.81 213 LEU B CA 1
ATOM 4000 C C . LEU B 1 213 ? 7.074 6.32 8.961 1 91.81 213 LEU B C 1
ATOM 4002 O O . LEU B 1 213 ? 7.082 5.293 8.289 1 91.81 213 LEU B O 1
ATOM 4006 N N . MET B 1 214 ? 7.582 6.457 10.156 1 92.88 214 MET B N 1
ATOM 4007 C CA . MET B 1 214 ? 8.156 5.27 10.781 1 92.88 214 MET B CA 1
ATOM 4008 C C . MET B 1 214 ? 7.102 4.195 10.992 1 92.88 214 MET B C 1
ATOM 4010 O O . MET B 1 214 ? 7.344 3.016 10.719 1 92.88 214 MET B O 1
ATOM 4014 N N . ILE B 1 215 ? 6 4.562 11.453 1 89.25 215 ILE B N 1
ATOM 4015 C CA . ILE B 1 215 ? 4.926 3.607 11.719 1 89.25 215 ILE B CA 1
ATOM 4016 C C . ILE B 1 215 ? 4.426 3.021 10.398 1 89.25 215 ILE B C 1
ATOM 4018 O O . ILE B 1 215 ? 4.332 1.801 10.25 1 89.25 215 ILE B O 1
ATOM 4022 N N . THR B 1 216 ? 4.133 3.881 9.508 1 90 216 THR B N 1
ATOM 4023 C CA . THR B 1 216 ? 3.51 3.434 8.266 1 90 216 THR B CA 1
ATOM 4024 C C . THR B 1 216 ? 4.496 2.623 7.43 1 90 216 THR B C 1
ATOM 4026 O O . THR B 1 216 ? 4.125 1.607 6.836 1 90 216 THR B O 1
ATOM 4029 N N . THR B 1 217 ? 5.758 3.041 7.359 1 94.62 217 THR B N 1
ATOM 4030 C CA . THR B 1 217 ? 6.758 2.322 6.574 1 94.62 217 THR B CA 1
ATOM 4031 C C . THR B 1 217 ? 7.09 0.98 7.219 1 94.62 217 THR B C 1
ATOM 4033 O O . THR B 1 217 ? 7.285 -0.017 6.52 1 94.62 217 THR B O 1
ATOM 4036 N N . THR B 1 218 ? 7.176 1.022 8.523 1 94.81 218 THR B N 1
ATOM 4037 C CA . THR B 1 218 ? 7.426 -0.229 9.227 1 94.81 218 THR B CA 1
ATOM 4038 C C . THR B 1 218 ? 6.289 -1.219 8.992 1 94.81 218 THR B C 1
ATOM 4040 O O . THR B 1 218 ? 6.527 -2.375 8.641 1 94.81 218 THR B O 1
ATOM 4043 N N . THR B 1 219 ? 5.117 -0.797 9.188 1 92.75 219 THR B N 1
ATOM 4044 C CA . THR B 1 219 ? 3.957 -1.658 9 1 92.75 219 THR B CA 1
ATOM 4045 C C . THR B 1 219 ? 3.906 -2.188 7.566 1 92.75 219 THR B C 1
ATOM 4047 O O . THR B 1 219 ? 3.73 -3.387 7.348 1 92.75 219 THR B O 1
ATOM 4050 N N . ALA B 1 220 ? 4.102 -1.358 6.617 1 93.5 220 ALA B N 1
ATOM 4051 C CA . ALA B 1 220 ? 4.062 -1.756 5.215 1 93.5 220 ALA B CA 1
ATOM 4052 C C . ALA B 1 220 ? 5.168 -2.756 4.895 1 93.5 220 ALA B C 1
ATOM 4054 O O . ALA B 1 220 ? 4.957 -3.707 4.141 1 93.5 220 ALA B O 1
ATOM 4055 N N . SER B 1 221 ? 6.32 -2.539 5.434 1 96.62 221 SER B N 1
ATOM 4056 C CA . SER B 1 221 ? 7.473 -3.393 5.152 1 96.62 221 SER B CA 1
ATOM 4057 C C . SER B 1 221 ? 7.266 -4.801 5.699 1 96.62 221 SER B C 1
ATOM 4059 O O . SER B 1 221 ? 7.652 -5.781 5.066 1 96.62 221 SER B O 1
ATOM 4061 N N . PHE B 1 222 ? 6.699 -4.898 6.828 1 95.94 222 PHE B N 1
ATOM 4062 C CA . PHE B 1 222 ? 6.434 -6.211 7.41 1 95.94 222 PHE B CA 1
ATOM 4063 C C . PHE B 1 222 ? 5.395 -6.965 6.59 1 95.94 222 PHE B C 1
ATOM 4065 O O . PHE B 1 222 ? 5.324 -8.195 6.648 1 95.94 222 PHE B O 1
ATOM 4072 N N . GLN B 1 223 ? 4.656 -6.234 5.82 1 94.56 223 GLN B N 1
ATOM 4073 C CA . GLN B 1 223 ? 3.551 -6.855 5.102 1 94.56 223 GLN B CA 1
ATOM 4074 C C . GLN B 1 223 ? 3.842 -6.93 3.605 1 94.56 223 GLN B C 1
ATOM 4076 O O . GLN B 1 223 ? 2.934 -7.137 2.799 1 94.56 223 GLN B O 1
ATOM 4081 N N . VAL B 1 224 ? 5.055 -6.77 3.25 1 95.31 224 VAL B N 1
ATOM 4082 C CA . VAL B 1 224 ? 5.422 -6.762 1.837 1 95.31 224 VAL B CA 1
ATOM 4083 C C . VAL B 1 224 ? 5.09 -8.117 1.21 1 95.31 224 VAL B C 1
ATOM 4085 O O . VAL B 1 224 ? 5.402 -9.164 1.781 1 95.31 224 VAL B O 1
ATOM 4088 N N . PHE B 1 225 ? 4.426 -8.109 0.05 1 95 225 PHE B N 1
ATOM 4089 C CA . PHE B 1 225 ? 3.982 -9.359 -0.545 1 95 225 PHE B CA 1
ATOM 4090 C C . PHE B 1 225 ? 4.133 -9.328 -2.061 1 95 225 PHE B C 1
ATOM 4092 O O . PHE B 1 225 ? 4.75 -10.211 -2.652 1 95 225 PHE B O 1
ATOM 4099 N N . ASP B 1 226 ? 3.652 -8.219 -2.738 1 92.69 226 ASP B N 1
ATOM 4100 C CA . ASP B 1 226 ? 3.576 -8.141 -4.195 1 92.69 226 ASP B CA 1
ATOM 4101 C C . ASP B 1 226 ? 4.957 -8.312 -4.824 1 92.69 226 ASP B C 1
ATOM 4103 O O . ASP B 1 226 ? 5.121 -9.078 -5.773 1 92.69 226 ASP B O 1
ATOM 4107 N N . GLU B 1 227 ? 5.832 -7.637 -4.207 1 93.25 227 GLU B N 1
ATOM 4108 C CA . GLU B 1 227 ? 7.195 -7.637 -4.727 1 93.25 227 GLU B CA 1
ATOM 4109 C C . GLU B 1 227 ? 7.797 -9.039 -4.695 1 93.25 227 GLU B C 1
ATOM 4111 O O . GLU B 1 227 ? 8.445 -9.461 -5.652 1 93.25 227 GLU B O 1
ATOM 4116 N N . ILE B 1 228 ? 7.539 -9.758 -3.668 1 96 228 ILE B N 1
ATOM 4117 C CA . ILE B 1 228 ? 8.078 -11.094 -3.479 1 96 228 ILE B CA 1
ATOM 4118 C C . ILE B 1 228 ? 7.332 -12.086 -4.367 1 96 228 ILE B C 1
ATOM 4120 O O . ILE B 1 228 ? 7.949 -12.891 -5.066 1 96 228 ILE B O 1
ATOM 4124 N N . SER B 1 229 ? 6.066 -12 -4.387 1 94.88 229 SER B N 1
ATOM 4125 C CA . SER B 1 229 ? 5.23 -12.945 -5.121 1 94.88 229 SER B CA 1
ATOM 4126 C C . SER B 1 229 ? 5.488 -12.859 -6.621 1 94.88 229 SER B C 1
ATOM 4128 O O . SER B 1 229 ? 5.473 -13.875 -7.32 1 94.88 229 SER B O 1
ATOM 4130 N N . ILE B 1 230 ? 5.77 -11.672 -7.109 1 94.5 230 ILE B N 1
ATOM 4131 C CA . ILE B 1 230 ? 5.902 -11.453 -8.547 1 94.5 230 ILE B CA 1
ATOM 4132 C C . ILE B 1 230 ? 7.348 -11.695 -8.977 1 94.5 230 ILE B C 1
ATOM 4134 O O . ILE B 1 230 ? 7.598 -12.359 -9.984 1 94.5 230 ILE B O 1
ATOM 4138 N N . MET B 1 231 ? 8.305 -11.305 -8.164 1 94.25 231 MET B N 1
ATOM 4139 C CA . MET B 1 231 ? 9.664 -11.188 -8.695 1 94.25 231 MET B CA 1
ATOM 4140 C C . MET B 1 231 ? 10.516 -12.383 -8.289 1 94.25 231 MET B C 1
ATOM 4142 O O . MET B 1 231 ? 11.352 -12.844 -9.062 1 94.25 231 MET B O 1
ATOM 4146 N N . THR B 1 232 ? 10.289 -12.914 -7.066 1 96.12 232 THR B N 1
ATOM 4147 C CA . THR B 1 232 ? 11.258 -13.914 -6.621 1 96.12 232 THR B CA 1
ATOM 4148 C C . THR B 1 232 ? 10.547 -15.164 -6.109 1 96.12 232 THR B C 1
ATOM 4150 O O . THR B 1 232 ? 11.164 -16.219 -5.988 1 96.12 232 THR B O 1
ATOM 4153 N N . GLN B 1 233 ? 9.312 -15.008 -5.77 1 95.69 233 GLN B N 1
ATOM 4154 C CA . GLN B 1 233 ? 8.562 -16.109 -5.164 1 95.69 233 GLN B CA 1
ATOM 4155 C C . GLN B 1 233 ? 9.336 -16.719 -4.004 1 95.69 233 GLN B C 1
ATOM 4157 O O . GLN B 1 233 ? 9.438 -17.953 -3.898 1 95.69 233 GLN B O 1
ATOM 4162 N N . GLY B 1 234 ? 10.008 -15.891 -3.297 1 96.19 234 GLY B N 1
ATOM 4163 C CA . GLY B 1 234 ? 10.711 -16.297 -2.088 1 96.19 234 GLY B CA 1
ATOM 4164 C C . GLY B 1 234 ? 12.133 -16.75 -2.352 1 96.19 234 GLY B C 1
ATOM 4165 O O . GLY B 1 234 ? 12.906 -16.953 -1.414 1 96.19 234 GLY B O 1
ATOM 4166 N N . GLY B 1 235 ? 12.484 -16.891 -3.607 1 95.94 235 GLY B N 1
ATOM 4167 C CA . GLY B 1 235 ? 13.797 -17.438 -3.953 1 95.94 235 GLY B CA 1
ATOM 4168 C C . GLY B 1 235 ? 14.836 -16.344 -4.18 1 95.94 235 GLY B C 1
ATOM 4169 O O . GLY B 1 235 ? 14.555 -15.164 -4.016 1 95.94 235 GLY B O 1
ATOM 4170 N N . PRO B 1 236 ? 16.047 -16.797 -4.453 1 95.5 236 PRO B N 1
ATOM 4171 C CA . PRO B 1 236 ? 16.531 -18.172 -4.539 1 95.5 236 PRO B CA 1
ATOM 4172 C C . PRO B 1 236 ? 16.734 -18.828 -3.17 1 95.5 236 PRO B C 1
ATOM 4174 O O . PRO B 1 236 ? 17.156 -18.156 -2.225 1 95.5 236 PRO B O 1
ATOM 4177 N N . VAL B 1 237 ? 16.469 -20.078 -3.006 1 94.88 237 VAL B N 1
ATOM 4178 C CA . VAL B 1 237 ? 16.703 -20.891 -1.821 1 94.88 237 VAL B CA 1
ATOM 4179 C C . VAL B 1 237 ? 16.125 -20.203 -0.59 1 94.88 237 VAL B C 1
ATOM 4181 O O . VAL B 1 237 ? 16.797 -20.062 0.431 1 94.88 237 VAL B O 1
ATOM 4184 N N . GLY B 1 238 ? 15.023 -19.562 -0.784 1 96.06 238 GLY B N 1
ATOM 4185 C CA . GLY B 1 238 ? 14.305 -18.953 0.333 1 96.06 238 GLY B CA 1
ATOM 4186 C C . GLY B 1 238 ? 14.938 -17.672 0.819 1 96.06 238 GLY B C 1
ATOM 4187 O O . GLY B 1 238 ? 14.523 -17.109 1.842 1 96.06 238 GLY B O 1
ATOM 4188 N N . SER B 1 239 ? 15.867 -17.078 0.05 1 97.06 239 SER B N 1
ATOM 4189 C CA . SER B 1 239 ? 16.656 -15.945 0.504 1 97.06 239 SER B CA 1
ATOM 4190 C C . SER B 1 239 ? 15.828 -14.664 0.5 1 97.06 239 SER B C 1
ATOM 4192 O O . SER B 1 239 ? 16.234 -13.648 1.074 1 97.06 239 SER B O 1
ATOM 4194 N N . THR B 1 240 ? 14.656 -14.742 -0.108 1 98 240 THR B N 1
ATOM 4195 C CA . THR B 1 240 ? 13.805 -13.555 -0.15 1 98 240 THR B CA 1
ATOM 4196 C C . THR B 1 240 ? 12.406 -13.875 0.387 1 98 240 THR B C 1
ATOM 4198 O O . THR B 1 240 ? 11.484 -13.078 0.237 1 98 240 THR B O 1
ATOM 4201 N N . ASN B 1 241 ? 12.289 -15.07 0.964 1 97.75 241 ASN B N 1
ATOM 4202 C CA . ASN B 1 241 ? 10.984 -15.422 1.511 1 97.75 241 ASN B CA 1
ATOM 4203 C C . ASN B 1 241 ? 10.625 -14.547 2.711 1 97.75 241 ASN B C 1
ATOM 4205 O O . ASN B 1 241 ? 11.414 -14.422 3.648 1 97.75 241 ASN B O 1
ATOM 4209 N N . MET B 1 242 ? 9.492 -13.922 2.643 1 97.62 242 MET B N 1
ATOM 4210 C CA . MET B 1 242 ? 8.984 -13.031 3.682 1 97.62 242 MET B CA 1
ATOM 4211 C C . MET B 1 242 ? 7.844 -13.68 4.449 1 97.62 242 MET B C 1
ATOM 4213 O O . MET B 1 242 ? 7.227 -14.633 3.967 1 97.62 242 MET B O 1
ATOM 4217 N N . LEU B 1 243 ? 7.605 -13.164 5.629 1 96.75 243 LEU B N 1
ATOM 4218 C CA . LEU B 1 243 ? 6.547 -13.711 6.465 1 96.75 243 LEU B CA 1
ATOM 4219 C C . LEU B 1 243 ? 5.211 -13.695 5.727 1 96.75 243 LEU B C 1
ATOM 4221 O O . LEU B 1 243 ? 4.465 -14.68 5.762 1 96.75 243 LEU B O 1
ATOM 4225 N N . SER B 1 244 ? 4.895 -12.633 5.062 1 95.81 244 SER B N 1
ATOM 4226 C CA . SER B 1 244 ? 3.645 -12.523 4.32 1 95.81 244 SER B CA 1
ATOM 4227 C C . SER B 1 244 ? 3.557 -13.578 3.225 1 95.81 244 SER B C 1
ATOM 4229 O O . SER B 1 244 ? 2.51 -14.203 3.037 1 95.81 244 SER B O 1
ATOM 4231 N N . TYR B 1 245 ? 4.617 -13.812 2.541 1 96.81 245 TYR B N 1
ATOM 4232 C CA . TYR B 1 245 ? 4.617 -14.805 1.477 1 96.81 245 TYR B CA 1
ATOM 4233 C C . TYR B 1 245 ? 4.562 -16.219 2.051 1 96.81 245 TYR B C 1
ATOM 4235 O O . TYR B 1 245 ? 3.941 -17.109 1.463 1 96.81 245 TYR B O 1
ATOM 4243 N N . TYR B 1 246 ? 5.238 -16.453 3.156 1 96.94 246 TYR B N 1
ATOM 4244 C CA . TYR B 1 246 ? 5.145 -17.734 3.85 1 96.94 246 TYR B CA 1
ATOM 4245 C C . TYR B 1 246 ? 3.699 -18.062 4.207 1 96.94 246 TYR B C 1
ATOM 4247 O O . TYR B 1 246 ? 3.256 -19.203 4.051 1 96.94 246 TYR B O 1
ATOM 4255 N N . ILE B 1 247 ? 2.994 -17.078 4.727 1 94.31 247 ILE B N 1
ATOM 4256 C CA . ILE B 1 247 ? 1.586 -17.25 5.062 1 94.31 247 ILE B CA 1
ATOM 4257 C C . ILE B 1 247 ? 0.796 -17.625 3.811 1 94.31 247 ILE B C 1
ATOM 4259 O O . ILE B 1 247 ? -0.043 -18.531 3.846 1 94.31 247 ILE B O 1
ATOM 4263 N N . TYR B 1 248 ? 1.093 -17.016 2.781 1 95.31 248 TYR B N 1
ATOM 4264 C CA . TYR B 1 248 ? 0.434 -17.281 1.508 1 95.31 248 TYR B CA 1
ATOM 4265 C C . TYR B 1 248 ? 0.693 -18.719 1.056 1 95.31 248 TYR B C 1
ATOM 4267 O O . TYR B 1 248 ? -0.239 -19.438 0.692 1 95.31 248 TYR B O 1
ATOM 4275 N N . GLU B 1 249 ? 1.912 -19.109 1.044 1 95.38 249 GLU B N 1
ATOM 4276 C CA . GLU B 1 249 ? 2.26 -20.469 0.639 1 95.38 249 GLU B CA 1
ATOM 4277 C C . GLU B 1 249 ? 1.56 -21.5 1.517 1 95.38 249 GLU B C 1
ATOM 4279 O O . GLU B 1 249 ? 0.956 -22.438 1.008 1 95.38 249 GLU B O 1
ATOM 4284 N N . SER B 1 250 ? 1.639 -21.266 2.787 1 92.31 250 SER B N 1
ATOM 4285 C CA . SER B 1 250 ? 1.041 -22.188 3.742 1 92.31 250 SER B CA 1
ATOM 4286 C C . SER B 1 250 ? -0.471 -22.281 3.561 1 92.31 250 SER B C 1
A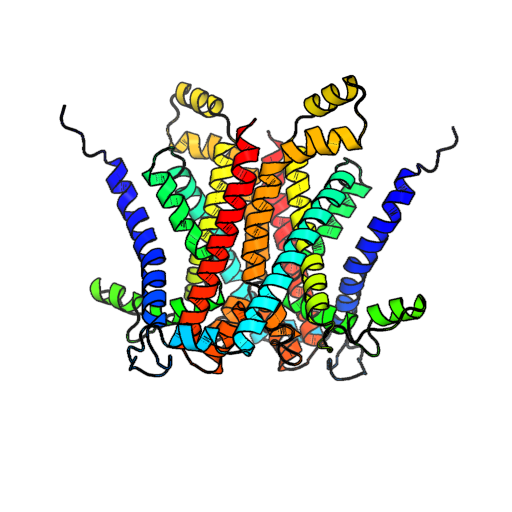TOM 4288 O O . SER B 1 250 ? -1.045 -23.359 3.57 1 92.31 250 SER B O 1
ATOM 4290 N N . GLY B 1 251 ? -1.062 -21.188 3.348 1 89.38 251 GLY B N 1
ATOM 4291 C CA . GLY B 1 251 ? -2.516 -21.141 3.32 1 89.38 251 GLY B CA 1
ATOM 4292 C C . GLY B 1 251 ? -3.1 -21.422 1.951 1 89.38 251 GLY B C 1
ATOM 4293 O O . GLY B 1 251 ? -4.184 -22 1.843 1 89.38 251 GLY B O 1
ATOM 4294 N N . PHE B 1 252 ? -2.408 -21.078 0.895 1 90.56 252 PHE B N 1
ATOM 4295 C CA . PHE B 1 252 ? -3.059 -21.062 -0.411 1 90.56 252 PHE B CA 1
ATOM 4296 C C . PHE B 1 252 ? -2.326 -21.969 -1.392 1 90.56 252 PHE B C 1
ATOM 4298 O O . PHE B 1 252 ? -2.83 -22.266 -2.48 1 90.56 252 PHE B O 1
ATOM 4305 N N . ILE B 1 253 ? -1.187 -22.375 -1.065 1 90.25 253 ILE B N 1
ATOM 4306 C CA . ILE B 1 253 ? -0.469 -23.344 -1.898 1 90.25 253 ILE B CA 1
ATOM 4307 C C . ILE B 1 253 ? -0.487 -24.703 -1.233 1 90.25 253 ILE B C 1
ATOM 4309 O O . ILE B 1 253 ? -0.925 -25.688 -1.836 1 90.25 253 ILE B O 1
ATOM 4313 N N . TYR B 1 254 ? -0.16 -24.719 0.06 1 90.19 254 TYR B N 1
ATOM 4314 C CA . TYR B 1 254 ? -0.111 -25.984 0.79 1 90.19 254 TYR B CA 1
ATOM 4315 C C . TYR B 1 254 ? -1.436 -26.266 1.49 1 90.19 254 TYR B C 1
ATOM 4317 O O . TYR B 1 254 ? -1.65 -27.359 2.014 1 90.19 254 TYR B O 1
ATOM 4325 N N . TYR B 1 255 ? -2.25 -25.297 1.643 1 87.31 255 TYR B N 1
ATOM 4326 C CA . TYR B 1 255 ? -3.6 -25.391 2.189 1 87.31 255 TYR B CA 1
ATOM 4327 C C . TYR B 1 255 ? -3.566 -25.812 3.656 1 87.31 255 TYR B C 1
ATOM 4329 O O . TYR B 1 255 ? -4.461 -26.516 4.129 1 87.31 255 TYR B O 1
ATOM 4337 N N . ASP B 1 256 ? -2.469 -25.516 4.242 1 87.31 256 ASP B N 1
ATOM 4338 C CA . ASP B 1 256 ? -2.344 -25.719 5.684 1 87.31 256 ASP B CA 1
ATOM 4339 C C . ASP B 1 256 ? -2.795 -24.484 6.457 1 87.31 256 ASP B C 1
ATOM 4341 O O . ASP B 1 256 ? -1.974 -23.641 6.824 1 87.31 256 ASP B O 1
ATOM 4345 N N . ILE B 1 257 ? -4.02 -24.484 6.805 1 83.94 257 ILE B N 1
ATOM 4346 C CA . ILE B 1 257 ? -4.641 -23.297 7.371 1 83.94 257 ILE B CA 1
ATOM 4347 C C . ILE B 1 257 ? -4.145 -23.094 8.797 1 83.94 257 ILE B C 1
ATOM 4349 O O . ILE B 1 257 ? -4.066 -21.953 9.281 1 83.94 257 ILE B O 1
ATOM 4353 N N . GLY B 1 258 ? -3.877 -24.141 9.461 1 85.31 258 GLY B N 1
ATOM 4354 C CA . GLY B 1 258 ? -3.324 -24.016 10.797 1 85.31 258 GLY B CA 1
ATOM 4355 C C . GLY B 1 258 ? -1.991 -23.297 10.828 1 85.31 258 GLY B C 1
ATOM 4356 O O . GLY B 1 258 ? -1.821 -22.328 11.578 1 85.31 258 GLY B O 1
ATOM 4357 N N . GLN B 1 259 ? -1.146 -23.766 9.961 1 89.5 259 GLN B N 1
ATOM 4358 C CA . GLN B 1 259 ? 0.17 -23.141 9.883 1 89.5 259 GLN B CA 1
ATOM 4359 C C . GLN B 1 259 ? 0.068 -21.703 9.406 1 89.5 259 GLN B C 1
ATOM 4361 O O . GLN B 1 259 ? 0.758 -20.812 9.914 1 89.5 259 GLN B O 1
ATOM 4366 N N . ALA B 1 260 ? -0.772 -21.5 8.43 1 91.12 260 ALA B N 1
ATOM 4367 C CA . ALA B 1 260 ? -0.974 -20.156 7.906 1 91.12 260 ALA B CA 1
ATOM 4368 C C . ALA B 1 260 ? -1.508 -19.219 8.992 1 91.12 260 ALA B C 1
ATOM 4370 O O . ALA B 1 260 ? -1.055 -18.078 9.117 1 91.12 260 ALA B O 1
ATOM 4371 N N . SER B 1 261 ? -2.43 -19.719 9.75 1 89.5 261 SER B N 1
ATOM 4372 C CA . SER B 1 261 ? -3.033 -18.906 10.805 1 89.5 261 SER B CA 1
ATOM 4373 C C . SER B 1 261 ? -2.035 -18.625 11.922 1 89.5 261 SER B C 1
ATOM 4375 O O . SER B 1 261 ? -1.965 -17.516 12.43 1 89.5 261 SER B O 1
ATOM 4377 N N . ALA B 1 262 ? -1.329 -19.625 12.273 1 91.25 262 ALA B N 1
ATOM 4378 C CA . ALA B 1 262 ? -0.309 -19.422 13.305 1 91.25 262 ALA B CA 1
ATOM 4379 C C . ALA B 1 262 ? 0.732 -18.406 12.852 1 91.25 262 ALA B C 1
ATOM 4381 O O . ALA B 1 262 ? 1.112 -17.516 13.617 1 91.25 262 ALA B O 1
ATOM 4382 N N . ALA B 1 263 ? 1.211 -18.547 11.648 1 93.62 263 ALA B N 1
ATOM 4383 C CA . ALA B 1 263 ? 2.18 -17.594 11.102 1 93.62 263 ALA B CA 1
ATOM 4384 C C . ALA B 1 263 ? 1.593 -16.188 11.039 1 93.62 263 ALA B C 1
ATOM 4386 O O . ALA B 1 263 ? 2.301 -15.203 11.266 1 93.62 263 ALA B O 1
ATOM 4387 N N . SER B 1 264 ? 0.339 -16.078 10.727 1 92.31 264 SER B N 1
ATOM 4388 C CA . SER B 1 264 ? -0.348 -14.789 10.695 1 92.31 264 SER B CA 1
ATOM 4389 C C . SER B 1 264 ? -0.348 -14.133 12.07 1 92.31 264 SER B C 1
ATOM 4391 O O . SER B 1 264 ? -0.185 -12.914 12.188 1 92.31 264 SER B O 1
ATOM 4393 N N . MET B 1 265 ? -0.531 -14.906 13.039 1 89.56 265 MET B N 1
ATOM 4394 C CA . MET B 1 265 ? -0.516 -14.375 14.398 1 89.56 265 MET B CA 1
ATOM 4395 C C . MET B 1 265 ? 0.877 -13.875 14.766 1 89.56 265 MET B C 1
ATOM 4397 O O . MET B 1 265 ? 1.016 -12.859 15.453 1 89.56 265 MET B O 1
ATOM 4401 N N . PHE B 1 266 ? 1.84 -14.594 14.336 1 91.69 266 PHE B N 1
ATOM 4402 C CA . PHE B 1 266 ? 3.209 -14.141 14.555 1 91.69 266 PHE B CA 1
ATOM 4403 C C . PHE B 1 266 ? 3.441 -12.789 13.891 1 91.69 266 PHE B C 1
ATOM 4405 O O . PHE B 1 266 ? 4.012 -11.883 14.508 1 91.69 266 PHE B O 1
ATOM 4412 N N . LEU B 1 267 ? 3.002 -12.695 12.664 1 92.31 267 LEU B N 1
ATOM 4413 C CA . LEU B 1 267 ? 3.176 -11.453 11.922 1 92.31 267 LEU B CA 1
ATOM 4414 C C . LEU B 1 267 ? 2.439 -10.305 12.609 1 92.31 267 LEU B C 1
ATOM 4416 O O . LEU B 1 267 ? 2.984 -9.211 12.75 1 92.31 267 LEU B O 1
ATOM 4420 N N . LEU B 1 268 ? 1.27 -10.586 13.008 1 89.12 268 LEU B N 1
ATOM 4421 C CA . LEU B 1 268 ? 0.478 -9.562 13.688 1 89.12 268 LEU B CA 1
ATOM 4422 C C . LEU B 1 268 ? 1.171 -9.102 14.961 1 89.12 268 LEU B C 1
ATOM 4424 O O . LEU B 1 268 ? 1.263 -7.898 15.219 1 89.12 268 LEU B O 1
ATOM 4428 N N . ALA B 1 269 ? 1.617 -10.008 15.719 1 89.88 269 ALA B N 1
ATOM 4429 C CA . ALA B 1 269 ? 2.311 -9.688 16.953 1 89.88 269 ALA B CA 1
ATOM 4430 C C . ALA B 1 269 ? 3.545 -8.828 16.703 1 89.88 269 ALA B C 1
ATOM 4432 O O . ALA B 1 269 ? 3.777 -7.836 17.391 1 89.88 269 ALA B O 1
ATOM 4433 N N . ILE B 1 270 ? 4.289 -9.18 15.711 1 93.12 270 ILE B N 1
ATOM 4434 C CA . ILE B 1 270 ? 5.52 -8.469 15.383 1 93.12 270 ILE B CA 1
ATOM 4435 C C . ILE B 1 270 ? 5.191 -7.043 14.953 1 93.12 270 ILE B C 1
ATOM 4437 O O . ILE B 1 270 ? 5.836 -6.09 15.398 1 93.12 270 ILE B O 1
ATOM 4441 N N . VAL B 1 271 ? 4.223 -6.914 14.125 1 91 271 VAL B N 1
ATOM 4442 C CA . VAL B 1 271 ? 3.834 -5.594 13.641 1 91 271 VAL B CA 1
ATOM 4443 C C . VAL B 1 271 ? 3.34 -4.738 14.797 1 91 271 VAL B C 1
ATOM 4445 O O . VAL B 1 271 ? 3.674 -3.555 14.891 1 91 271 VAL B O 1
ATOM 4448 N N . MET B 1 272 ? 2.611 -5.332 15.688 1 87.12 272 MET B N 1
ATOM 4449 C CA . MET B 1 272 ? 2.09 -4.605 16.844 1 87.12 272 MET B CA 1
ATOM 4450 C C . MET B 1 272 ? 3.221 -4.164 17.766 1 87.12 272 MET B C 1
ATOM 4452 O O . MET B 1 272 ? 3.221 -3.035 18.266 1 87.12 272 MET B O 1
ATOM 4456 N N . ILE B 1 273 ? 4.094 -5.02 18 1 90.62 273 ILE B N 1
ATOM 4457 C CA . ILE B 1 273 ? 5.234 -4.711 18.844 1 90.62 273 ILE B CA 1
ATOM 4458 C C . ILE B 1 273 ? 6.074 -3.605 18.219 1 90.62 273 ILE B C 1
ATOM 4460 O O . ILE B 1 273 ? 6.48 -2.658 18.891 1 90.62 273 ILE B O 1
ATOM 4464 N N . ALA B 1 274 ? 6.285 -3.77 16.906 1 89.56 274 ALA B N 1
ATOM 4465 C CA . ALA B 1 274 ? 7.066 -2.758 16.188 1 89.56 274 ALA B CA 1
ATOM 4466 C C . ALA B 1 274 ? 6.363 -1.404 16.219 1 89.56 274 ALA B C 1
ATOM 4468 O O . ALA B 1 274 ? 7.004 -0.369 16.422 1 89.56 274 ALA B O 1
ATOM 4469 N N . THR B 1 275 ? 5.137 -1.438 16.047 1 81.94 275 THR B N 1
ATOM 4470 C CA . THR B 1 275 ? 4.352 -0.209 16.078 1 81.94 275 THR B CA 1
ATOM 4471 C C . THR B 1 275 ? 4.379 0.414 17.469 1 81.94 275 THR B C 1
ATOM 4473 O O . THR B 1 275 ? 4.543 1.628 17.609 1 81.94 275 THR B O 1
ATOM 4476 N N . TYR B 1 276 ? 4.266 -0.365 18.453 1 83.5 276 TYR B N 1
ATOM 4477 C CA . TYR B 1 276 ? 4.312 0.107 19.828 1 83.5 276 TYR B CA 1
ATOM 4478 C C . TYR B 1 276 ? 5.68 0.69 20.156 1 83.5 276 TYR B C 1
ATOM 4480 O O . TYR B 1 276 ? 5.777 1.715 20.844 1 83.5 276 TYR B O 1
ATOM 4488 N N . ALA B 1 277 ? 6.629 0.02 19.719 1 86.5 277 ALA B N 1
ATOM 4489 C CA . ALA B 1 277 ? 7.988 0.512 19.922 1 86.5 277 ALA B CA 1
ATOM 4490 C C . ALA B 1 277 ? 8.18 1.881 19.281 1 86.5 277 ALA B C 1
ATOM 4492 O O . ALA B 1 277 ? 8.812 2.766 19.859 1 86.5 277 ALA B O 1
ATOM 4493 N N . ASN B 1 278 ? 7.68 1.996 18.109 1 82.12 278 ASN B N 1
ATOM 4494 C CA . ASN B 1 278 ? 7.738 3.287 17.422 1 82.12 278 ASN B CA 1
ATOM 4495 C C . ASN B 1 278 ? 7.016 4.371 18.219 1 82.12 278 ASN B C 1
ATOM 4497 O O . ASN B 1 278 ? 7.504 5.496 18.328 1 82.12 278 ASN B O 1
ATOM 4501 N N . PHE B 1 279 ? 5.941 4.07 18.875 1 76.5 279 PHE B N 1
ATOM 4502 C CA . PHE B 1 279 ? 5.164 5.016 19.672 1 76.5 279 PHE B CA 1
ATOM 4503 C C . PHE B 1 279 ? 5.941 5.457 20.906 1 76.5 279 PHE B C 1
ATOM 4505 O O . PHE B 1 279 ? 5.938 6.637 21.25 1 76.5 279 PHE B O 1
ATOM 4512 N N . ARG B 1 280 ? 6.535 4.582 21.531 1 77.38 280 ARG B N 1
ATOM 4513 C CA . ARG B 1 280 ? 7.273 4.879 22.766 1 77.38 280 ARG B CA 1
ATOM 4514 C C . ARG B 1 280 ? 8.508 5.727 22.469 1 77.38 280 ARG B C 1
ATOM 4516 O O . ARG B 1 280 ? 8.859 6.605 23.266 1 77.38 280 ARG B O 1
ATOM 4523 N N . LEU B 1 281 ? 9.094 5.426 21.391 1 72.81 281 LEU B N 1
ATOM 4524 C CA . LEU B 1 281 ? 10.32 6.129 21.031 1 72.81 281 LEU B CA 1
ATOM 4525 C C . LEU B 1 281 ? 10.023 7.574 20.656 1 72.81 281 LEU B C 1
ATOM 4527 O O . LEU B 1 281 ? 10.781 8.484 21 1 72.81 281 LEU B O 1
ATOM 4531 N N . LEU B 1 282 ? 8.906 7.789 20 1 65.38 282 LEU B N 1
ATOM 4532 C CA . LEU B 1 282 ? 8.703 9.125 19.453 1 65.38 282 LEU B CA 1
ATOM 4533 C C . LEU B 1 282 ? 7.715 9.922 20.312 1 65.38 282 LEU B C 1
ATOM 4535 O O . LEU B 1 282 ? 7.719 11.148 20.297 1 65.38 282 LEU B O 1
ATOM 4539 N N . SER B 1 283 ? 6.711 9.312 20.969 1 60.56 283 SER B N 1
ATOM 4540 C CA . SER B 1 283 ? 5.824 10.055 21.859 1 60.56 283 SER B CA 1
ATOM 4541 C C . SER B 1 283 ? 6.617 10.852 22.891 1 60.56 283 SER B C 1
ATOM 4543 O O . SER B 1 283 ? 6.207 11.953 23.281 1 60.56 283 SER B O 1
ATOM 4545 N N . LYS B 1 284 ? 7.656 10.383 23.375 1 56.25 284 LYS B N 1
ATOM 4546 C CA . LYS B 1 284 ? 8.453 11.156 24.328 1 56.25 284 LYS B CA 1
ATOM 4547 C C . LYS B 1 284 ? 9.016 12.414 23.672 1 56.25 284 LYS B C 1
ATOM 4549 O O . LYS B 1 284 ? 9.242 13.422 24.344 1 56.25 284 LYS B O 1
ATOM 4554 N N . LYS B 1 285 ? 9.141 12.375 22.438 1 53.59 285 LYS B N 1
ATOM 4555 C CA . LYS B 1 285 ? 9.773 13.523 21.797 1 53.59 285 LYS B CA 1
ATOM 4556 C C . LYS B 1 285 ? 8.734 14.531 21.328 1 53.59 285 LYS B C 1
ATOM 4558 O O . LYS B 1 285 ? 9.023 15.727 21.203 1 53.59 285 LYS B O 1
ATOM 4563 N N . VAL B 1 286 ? 7.508 14.117 21 1 51.28 286 VAL B N 1
ATOM 4564 C CA . VAL B 1 286 ? 6.477 15.039 20.531 1 51.28 286 VAL B CA 1
ATOM 4565 C C . VAL B 1 286 ? 5.973 15.891 21.688 1 51.28 286 VAL B C 1
ATOM 4567 O O . VAL B 1 286 ? 5.547 17.031 21.484 1 51.28 286 VAL B O 1
ATOM 4570 N N . HIS B 1 287 ? 5.773 15.445 22.906 1 44.47 287 HIS B N 1
ATOM 4571 C CA . HIS B 1 287 ? 5.195 16.234 23.984 1 44.47 287 HIS B CA 1
ATOM 4572 C C . HIS B 1 287 ? 6.098 17.422 24.344 1 44.47 287 HIS B C 1
ATOM 4574 O O . HIS B 1 287 ? 5.734 18.25 25.172 1 44.47 287 HIS B O 1
ATOM 4580 N N . TYR B 1 288 ? 7.285 17.375 24.094 1 36.88 288 TYR B N 1
ATOM 4581 C CA . TYR B 1 288 ? 7.945 18.516 24.719 1 36.88 288 TYR B CA 1
ATOM 4582 C C . TYR B 1 288 ? 7.66 19.797 23.953 1 36.88 288 TYR B C 1
ATOM 4584 O O . TYR B 1 288 ? 8.297 20.828 24.188 1 36.88 288 TYR B O 1
ATOM 4592 N N . GLN B 1 289 ? 6.91 19.734 22.781 1 35.94 289 GLN B N 1
ATOM 4593 C CA . GLN B 1 289 ? 6.617 21.141 22.531 1 35.94 289 GLN B CA 1
ATOM 4594 C C . GLN B 1 289 ? 5.262 21.531 23.109 1 35.94 289 GLN B C 1
ATOM 4596 O O . GLN B 1 289 ? 4.328 20.719 23.125 1 35.94 289 GLN B O 1
#

Radius of gyration: 25.19 Å; Cα contacts (8 Å, |Δi|>4): 767; chains: 2; bounding box: 69×72×73 Å

Foldseek 3Di:
DPPPPPCVVVVVVVVVCVCCVVPVVVLVVLVVLLQWWDFPPDPDTHGNGCVLVVVLVVDPLNVLQAVLLVVLLVCLLVVLLVLLLVLLVVLLDDDPVSVVVLVVLQVLLVDDVLRLLVVLCQQLCQPDHVVQVVCVVVPHDTDNACADLVRNSVSLSVSSSSNCNSVSNVLLNVLQVVDDCVQVVVCVVVVDDPVRCCVPPVVLSCLVSSLVSSLVSSLCSLQDDSSCVNHRLCDDVNSNNHLNSVLCCCCPVVRTSNSSSSSVVVSVVVSVVSNVVSCVVRVVSVPVD/DPPPPPCVVVVVVVVVCVCCVVPVVVLVVLVVLLQWWDFPPDPDTHGNGCVLVVVLVPDPLNVLQVVLLVVLLVCLLVVLLVLLLVLLVVLLDDDPVSVVVLVVLQVLLVDDVLRLQVVLCQQLCQPDHVVQVVCVVVPHDTDNACADLVRNSVSLSVSSSSNCNSVSNVLLNVLQVVDDCVQVVVVVVVVDDPVRCCVPPVVLSCLVSSLVSSLVSSLCSLQDDSSCVNHRLCDDVNSNNHLNSVLCCCCPVVRTSNNSSSSVVVSVVVSVVSNVVSCVVRVVSVPVD

Secondary structure (DSSP, 8-state):
------THHHHHHHHHHHHIIIIIHHHHHHHHHTTEE-BTT-S--EE-TTHHHHHHHH-HHHHHHHHHHHHHHHHHHHHHHHHHHHHHHHH-S-SHHHHHHHHHHHHHHHS-HHHHHHHHHHHT-TTT-HHHHHHHHTT-----GGGSTTTHHHHHHHHHHHHHHHHHHHHHHHHHHTS-HHHHHHHHHTT--HHHHIIIIIHHHTHHHHHHHHHHHHHHHHT--HHHHHHTTT-STTTT--HHHHHHIIIIIS-BHHHHHHHHHHHHHHHHHHHHHHHHHHHHHHTT-/------THHHHHHHHHHHHIIIIIHHHHHHHHHTTEE-BTT-S--EE-TTHHHHHHHH-HHHHHHHHHHHHHHHHHHHHHHHHHHHHHHHH-S-SHHHHHHHHHHHHHHHS-HHHHHHHHHHHT-TTT-HHHHHHHHTT-----GGGSTTTHHHHHHHHHHHHHHHHHHHHHHHHHHTS-HHHHHHHHHTT--HHHHIIIIIHHHTHHHHHHHHHHHHHHHHT--HHHHHHTTT-STTTT--HHHHHHIIIIIS-BHHHHHHHHHHHHHHHHHHHHHHHHHHHHHHTT-

Organism: Clostridioides difficile (strain 630) (NCBI:txid272563)